Protein AF-0000000083612960 (afdb_homodimer)

pLDDT: mean 96.48, std 3.06, range [79.56, 98.88]

Radius of gyration: 37.72 Å; Cα contacts (8 Å, |Δi|>4): 1920; chains: 2; bounding box: 55×113×66 Å

Nearest PDB structures (foldseek):
  7uoi-assembly1_A  TM=9.898E-01  e=1.493E-63  Enterococcus faecium 1,231,410
  3ic1-assembly1_A  TM=7.712E-01  e=6.932E-31  Haemophilus influenzae
  4mmo-assembly1_A  TM=8.295E-01  e=1.278E-28  Saccharolobus solfataricus P2
  3gb0-assembly1_A-2  TM=8.102E-01  e=1.954E-28  Bacillus cereus ATCC 10987
  3dlj-assembly3_B  TM=6.983E-01  e=8.399E-27  Homo sapiens

Secondary structure (DSSP, 8-state):
--HHHHHHHHHHHHTS--BSS-HHHHHHHHHHHHHHTT-EEEEEEEETTEEEEEEEEEESSSEEEEEEEE--B-----GGG-SS-TTS--EETTEEESTTIIIIIHHHHHHHHHHHHHHHTT----EEEEEEEES-GGGT-HHHHHHHHTTTTTT-SEEEEEEE-SS-EEEEE-EEEEEEEEEE-B--BTT-GGGSB-HHHHHHHHHHHHHHHHHHHHHH--BTTTB--EEEEEEEEE-S-TTB--SEEEEEEEEEEBTTB-HHHHHHHHHHHHHHHHTSTT--EEEEEEEEE--EE--TT-HHHHHHHHH-SSPPPEEEESS--THHHHTTSSS--EEEEEESS-TT-TTSTT-EEEHHHHHHHHHHHHHHHHHHT-/--HHHHHHHHHHHHTS--BSS-HHHHHHHHHHHHHHTT-EEEEEEEETTEEEEEEEEEESSSEEEEEEEE--B-----GGG-SS-TTS-EEETTEEESTTIIIIIHHHHHHHHHHHHHHHTT----EEEEEEEES-GGGT-HHHHHHHHTTTTTT-SEEEEEEE-SS-EEEEE--EEEEEEEEE-B--BTT-GGGSB-HHHHHHHHHHHHHHHHHHHHHH--BTTTB--EEEEEEEEE-S-TTB--SEEEEEEEEE-BTTB-HHHHHHHHHHHHHHHHTSTT--EEEEEEEEE--EE--TT-HHHHHHHHH-SSPPPEEEESS--THHHHTTSSS--EEEEEESS-TT-TTSTT-EEEHHHHHHHHHHHHHHHHHHT-

Organism: NCBI:txid2304605

Solvent-accessible surface area (backbone atoms only — not comparable to full-atom values): 36963 Å² total; per-residue (Å²): 125,53,73,67,53,55,50,48,54,44,35,57,54,30,43,51,82,15,53,69,39,47,15,31,59,51,33,48,51,51,43,52,53,34,45,78,72,73,33,54,60,46,73,47,76,76,50,93,49,28,21,20,28,38,32,52,48,74,42,64,87,52,50,28,38,33,39,30,26,41,50,30,28,74,81,75,72,65,59,86,74,28,90,57,61,46,49,63,34,46,73,59,90,53,32,33,30,13,54,25,25,16,46,19,42,44,12,32,44,28,54,51,50,18,52,50,44,36,57,77,65,61,54,79,44,25,11,29,43,35,39,40,38,20,24,31,50,91,75,70,24,49,26,32,36,50,39,22,74,71,45,74,39,49,69,36,48,25,37,40,30,14,45,33,39,51,78,32,40,28,30,31,27,23,11,41,34,31,35,35,40,40,21,44,38,29,59,25,51,34,86,43,54,86,71,28,25,52,8,50,62,53,44,48,54,50,52,56,51,53,54,52,54,50,50,52,47,34,72,70,43,73,41,96,72,70,42,53,45,34,75,42,69,11,30,36,44,21,40,91,43,59,63,31,31,16,33,48,18,38,35,29,29,30,34,35,24,33,80,91,52,30,58,68,58,50,49,52,52,55,48,50,52,42,54,58,49,42,72,42,90,70,42,44,58,44,83,43,80,74,42,84,42,42,36,39,81,52,56,82,80,26,68,56,53,52,26,44,47,69,70,39,94,56,89,57,51,76,45,47,42,66,69,73,60,49,60,39,36,42,66,66,21,90,40,78,53,31,46,36,36,47,21,32,32,45,62,88,38,64,96,43,75,70,19,34,19,44,47,63,50,41,55,47,43,22,54,48,47,36,48,32,50,34,55,62,19,87,125,54,74,67,52,57,52,49,55,45,34,55,52,30,43,51,84,15,53,67,41,47,16,32,58,52,34,50,50,50,45,54,53,34,47,78,73,72,32,54,61,47,74,47,76,75,51,94,49,29,21,20,28,39,33,51,47,75,43,64,86,48,50,27,36,34,40,32,28,38,52,30,28,75,81,74,70,67,58,88,72,31,90,53,60,44,48,64,34,44,72,60,91,54,32,35,32,11,52,25,25,16,48,19,42,44,11,32,46,28,55,51,51,18,53,50,42,35,60,76,67,61,54,79,42,26,10,30,43,34,39,40,36,21,24,32,51,92,76,69,26,49,26,32,38,50,40,22,73,72,47,73,40,48,70,35,49,27,37,40,30,15,46,31,40,51,77,33,40,29,31,31,28,23,12,41,34,31,35,35,40,40,22,45,38,30,58,25,50,36,88,42,54,84,71,29,26,50,8,50,63,53,46,48,53,50,51,57,51,53,53,54,53,50,52,52,48,34,73,71,44,74,40,96,70,70,42,52,45,32,76,43,69,10,29,36,44,22,39,90,43,62,62,31,30,15,33,48,18,40,35,28,29,30,34,36,23,33,82,91,53,31,57,71,58,50,50,52,52,55,49,49,53,42,53,58,49,42,72,42,89,72,43,43,59,45,83,43,81,77,41,86,44,46,37,40,82,52,56,83,82,26,70,55,52,51,26,44,48,72,70,40,95,57,87,56,53,76,47,45,44,66,70,75,61,48,61,41,35,41,68,66,21,89,41,75,55,33,46,36,36,49,22,31,32,48,62,88,36,65,98,44,74,70,20,36,20,45,47,64,48,41,56,48,44,21,54,49,47,36,47,33,48,33,56,62,18,88

Foldseek 3Di:
DDLVVLLVLLLVLLLDQQALFLLVVNQVSLCVVCVVLPWHKDWDDPDVNWTKMKIKDADAAFAEEEEEAESHFHDQPPQVVFPDRQNRQDDDPQKGHHTCAQRPSLLLSLLSVLVSVCVVVVFDFHGMYMYIHAHRFVPALSRLLVCQVVQVLQRHQEYEYAHADDQAKAQWAWKKWKKKKKWFKAKDFQVCPVVIQASVVLVVQLVVQLVVVQVVQQVPDADPFHGGKDKDWDDKDFDDDPGMRTRMIMTMMMMIHDPRQKQVNSVVVSVVSLVVSCVDPRTDMDMGIDHHFIIGHFDLPDLLLVLLCVLDPDGGHYGHYHDDGSRSSSCPHPDDHGYIYHHFADNPCGPHHRGITRSVRSVVSSVSSSSSSSSSRD/DDLVVLLVLLLVLLLDQQALFLLVVNQVSLCVVCVVLPWHKDWDDPDVNFTKMKIKDADAAFAEEEEEAESHFHDQPPQVPFPDRQNRQDDDPQKGWHTQAQRPSLQLSLLSVLVSVCVVVVFDFHGMYMYIYAHRFVPALSGLLVCQVVCVLQRHQEYEYAHADDQAKAQWAWKKWKKKKKWFKAKDFQVCPVVIFASVVLVVQLVVVLVVVQVVQQVPDADPFHGGKDKDWDDKDWDDDPGMRTRMIMTMMMMIHDPVQKQVNSVVVSVVSLVVSCVDPRTDMDMGIDHHFIIGHFDLPDLLLVLLCVLDPDGGHYGHYHDDGSNSSSCPHPDDHHYIYHHFADNVCGPHHRGITRSVRSVVSSVSSSSSSSSSRD

InterPro domains:
  IPR001261 ArgE/DapE/ACY1/CPG2/YscS, conserved site [PS00758] (65-74)
  IPR002933 Peptidase M20 [PF01546] (67-373)
  IPR010182 N-formyl-4-amino-5-aminomethyl-2-methylpyrimidine deformylase/Succinyl-diaminopimelate desuccinylase [TIGR01910] (7-368)
  IPR011650 Peptidase M20, dimerisation domain [PF07687] (171-280)
  IPR036264 Bacterial exopeptidase dimerisation domain [SSF55031] (175-286)
  IPR050072 Peptidase M20A family, bacterial cell wall biosynthesis [PTHR43808] (2-375)

Sequence (756 aa):
MNREERIKVLQDVIKIKSVNDRESEVADYLSNLFQQYGIESKKVKYCEGRESLVALYKKGDGKVLGISGHEDVVAAGDESEWKFPPFSAEIDGDKLYGRGSTDMKAGLVALAIAMIETKEENVDINGTLKFMGTVGEEVGELGSEQLTKEGYADDLDGLIIGEPTGQALIYTHKGSMNYTVVSRGKSAHSSMPKEGINSIANINEFVTLANAEMQEITNKYKNEVLGETAHSITIINGGNQVNSIPAITTLQGNIRTIPEFDNSKVKALLQNIVDELNKKEGFNLELIVDYDIYPVESKADSELIKAIQAVSKTELPVTGISPTTDAAAFTKADNEFDLVIYGPGVPDLPHQTDEYVSIENYLEMIDIYKAIYKEYLKMNREERIKVLQDVIKIKSVNDRESEVADYLSNLFQQYGIESKKVKYCEGRESLVALYKKGDGKVLGISGHEDVVAAGDESEWKFPPFSAEIDGDKLYGRGSTDMKAGLVALAIAMIETKEENVDINGTLKFMGTVGEEVGELGSEQLTKEGYADDLDGLIIGEPTGQALIYTHKGSMNYTVVSRGKSAHSSMPKEGINSIANINEFVTLANAEMQEITNKYKNEVLGETAHSITIINGGNQVNSIPAITTLQGNIRTIPEFDNSKVKALLQNIVDELNKKEGFNLELIVDYDIYPVESKADSELIKAIQAVSKTELPVTGISPTTDAAAFTKADNEFDLVIYGPGVPDLPHQTDEYVSIENYLEMIDIYKAIYKEYLK

Structure (mmCIF, N/CA/C/O backbone):
data_AF-0000000083612960-model_v1
#
loop_
_entity.id
_entity.type
_entity.pdbx_description
1 polymer 'Probable succinyl-diaminopimelate desuccinylase'
#
loop_
_atom_site.group_PDB
_atom_site.id
_atom_site.type_symbol
_atom_site.label_atom_id
_atom_site.label_alt_id
_atom_site.label_comp_id
_atom_site.label_asym_id
_atom_site.label_entity_id
_atom_site.label_seq_id
_atom_site.pdbx_PDB_ins_code
_atom_site.Cartn_x
_atom_site.Cartn_y
_atom_site.Cartn_z
_atom_site.occupancy
_atom_site.B_iso_or_equiv
_atom_site.auth_seq_id
_atom_site.auth_comp_id
_atom_site.auth_asym_id
_atom_site.auth_atom_id
_atom_site.pdbx_PDB_model_num
ATOM 1 N N . MET A 1 1 ? 21.672 -48.125 -25.875 1 94.88 1 MET A N 1
ATOM 2 C CA . MET A 1 1 ? 22.656 -47.156 -25.391 1 94.88 1 MET A CA 1
ATOM 3 C C . MET A 1 1 ? 23.406 -47.719 -24.188 1 94.88 1 MET A C 1
ATOM 5 O O . MET A 1 1 ? 22.828 -48.406 -23.344 1 94.88 1 MET A O 1
ATOM 9 N N . ASN A 1 2 ? 24.609 -47.5 -24.141 1 96 2 ASN A N 1
ATOM 10 C CA . ASN A 1 2 ? 25.359 -47.906 -22.953 1 96 2 ASN A CA 1
ATOM 11 C C . ASN A 1 2 ? 25.234 -46.875 -21.828 1 96 2 ASN A C 1
ATOM 13 O O . ASN A 1 2 ? 24.594 -45.844 -22 1 96 2 ASN A O 1
ATOM 17 N N . ARG A 1 3 ? 25.75 -47.25 -20.703 1 97.5 3 ARG A N 1
ATOM 18 C CA . ARG A 1 3 ? 25.641 -46.438 -19.5 1 97.5 3 ARG A CA 1
ATOM 19 C C . ARG A 1 3 ? 26.109 -45 -19.75 1 97.5 3 ARG A C 1
ATOM 21 O O . ARG A 1 3 ? 25.438 -44.062 -19.406 1 97.5 3 ARG A O 1
ATOM 28 N N . GLU A 1 4 ? 27.234 -44.781 -20.391 1 97.56 4 GLU A N 1
ATOM 29 C CA . GLU A 1 4 ? 27.828 -43.469 -20.656 1 97.56 4 GLU A CA 1
ATOM 30 C C . GLU A 1 4 ? 26.953 -42.656 -21.594 1 97.56 4 GLU A C 1
ATOM 32 O O . GLU A 1 4 ? 26.812 -41.438 -21.406 1 97.56 4 GLU A O 1
ATOM 37 N N . GLU A 1 5 ? 26.406 -43.312 -22.562 1 97.94 5 GLU A N 1
ATOM 38 C CA . GLU A 1 5 ? 25.531 -42.625 -23.516 1 97.94 5 GLU A CA 1
ATOM 39 C C . GLU A 1 5 ? 24.266 -42.125 -22.844 1 97.94 5 GLU A C 1
ATOM 41 O O . GLU A 1 5 ? 23.828 -41 -23.094 1 97.94 5 GLU A O 1
ATOM 46 N N . ARG A 1 6 ? 23.688 -43.062 -22.016 1 98.5 6 ARG A N 1
ATOM 47 C CA . ARG A 1 6 ? 22.5 -42.688 -21.266 1 98.5 6 ARG A CA 1
ATOM 48 C C . ARG A 1 6 ? 22.734 -41.438 -20.422 1 98.5 6 ARG A C 1
ATOM 50 O O . ARG A 1 6 ? 21.906 -40.531 -20.406 1 98.5 6 ARG A O 1
ATOM 57 N N . ILE A 1 7 ? 23.875 -41.406 -19.766 1 98.69 7 ILE A N 1
ATOM 58 C CA . ILE A 1 7 ? 24.234 -40.281 -18.875 1 98.69 7 ILE A CA 1
ATOM 59 C C . ILE A 1 7 ? 24.516 -39.031 -19.703 1 98.69 7 ILE A C 1
ATOM 61 O O . ILE A 1 7 ? 24.094 -37.938 -19.344 1 98.69 7 ILE A O 1
ATOM 65 N N . LYS A 1 8 ? 25.172 -39.156 -20.797 1 98.62 8 LYS A N 1
ATOM 66 C CA . LYS A 1 8 ? 25.531 -38.031 -21.672 1 98.62 8 LYS A CA 1
ATOM 67 C C . LYS A 1 8 ? 24.297 -37.344 -22.203 1 98.62 8 LYS A C 1
ATOM 69 O O . LYS A 1 8 ? 24.25 -36.094 -22.266 1 98.62 8 LYS A O 1
ATOM 74 N N . VAL A 1 9 ? 23.266 -38.094 -22.609 1 98.62 9 VAL A N 1
ATOM 75 C CA . VAL A 1 9 ? 22.031 -37.5 -23.109 1 98.62 9 VAL A CA 1
ATOM 76 C C . VAL A 1 9 ? 21.422 -36.625 -22.031 1 98.62 9 VAL A C 1
ATOM 78 O O . VAL A 1 9 ? 21.031 -35.469 -22.312 1 98.62 9 VAL A O 1
ATOM 81 N N . LEU A 1 10 ? 21.391 -37.094 -20.781 1 98.75 10 LEU A N 1
ATOM 82 C CA . LEU A 1 10 ? 20.828 -36.312 -19.703 1 98.75 10 LEU A CA 1
ATOM 83 C C . LEU A 1 10 ? 21.656 -35.062 -19.453 1 98.75 10 LEU A C 1
ATOM 85 O O . LEU A 1 10 ? 21.109 -33.969 -19.281 1 98.75 10 LEU A O 1
ATOM 89 N N . GLN A 1 11 ? 22.969 -35.188 -19.438 1 98.69 11 GLN A N 1
ATOM 90 C CA . GLN A 1 11 ? 23.844 -34.031 -19.25 1 98.69 11 GLN A CA 1
ATOM 91 C C . GLN A 1 11 ? 23.594 -32.969 -20.328 1 98.69 11 GLN A C 1
ATOM 93 O O . GLN A 1 11 ? 23.5 -31.781 -20.016 1 98.69 11 GLN A O 1
ATOM 98 N N . ASP A 1 12 ? 23.5 -33.438 -21.547 1 98.69 12 ASP A N 1
ATOM 99 C CA . ASP A 1 12 ? 23.297 -32.5 -22.656 1 98.69 12 ASP A CA 1
ATOM 100 C C . ASP A 1 12 ? 21.984 -31.734 -22.484 1 98.69 12 ASP A C 1
ATOM 102 O O . ASP A 1 12 ? 21.938 -30.516 -22.703 1 98.69 12 ASP A O 1
ATOM 106 N N . VAL A 1 13 ? 20.953 -32.438 -22.109 1 98.62 13 VAL A N 1
ATOM 107 C CA . VAL A 1 13 ? 19.641 -31.828 -21.984 1 98.62 13 VAL A CA 1
ATOM 108 C C . VAL A 1 13 ? 19.641 -30.859 -20.797 1 98.62 13 VAL A C 1
ATOM 110 O O . VAL A 1 13 ? 19.062 -29.781 -20.875 1 98.62 13 VAL A O 1
ATOM 113 N N . ILE A 1 14 ? 20.328 -31.203 -19.672 1 98.5 14 ILE A N 1
ATOM 114 C CA . ILE A 1 14 ? 20.391 -30.359 -18.469 1 98.5 14 ILE A CA 1
ATOM 115 C C . ILE A 1 14 ? 21.156 -29.078 -18.797 1 98.5 14 ILE A C 1
ATOM 117 O O . ILE A 1 14 ? 20.812 -28 -18.281 1 98.5 14 ILE A O 1
ATOM 121 N N . LYS A 1 15 ? 22.094 -29.141 -19.656 1 98.19 15 LYS A N 1
ATOM 122 C CA . LYS A 1 15 ? 22.906 -27.984 -20.016 1 98.19 15 LYS A CA 1
ATOM 123 C C . LYS A 1 15 ? 22.109 -26.969 -20.844 1 98.19 15 LYS A C 1
ATOM 125 O O . LYS A 1 15 ? 22.531 -25.828 -21 1 98.19 15 LYS A O 1
ATOM 130 N N . ILE A 1 16 ? 20.984 -27.438 -21.391 1 98 16 ILE A N 1
ATOM 131 C CA . ILE A 1 16 ? 20.125 -26.516 -22.125 1 98 16 ILE A CA 1
ATOM 132 C C . ILE A 1 16 ? 19.344 -25.641 -21.156 1 98 16 ILE A C 1
ATOM 134 O O . ILE A 1 16 ? 18.594 -26.156 -20.312 1 98 16 ILE A O 1
ATOM 138 N N . LYS A 1 17 ? 19.469 -24.312 -21.203 1 95.44 17 LYS A N 1
ATOM 139 C CA . LYS A 1 17 ? 18.859 -23.359 -20.281 1 95.44 17 LYS A CA 1
ATOM 140 C C . LYS A 1 17 ? 17.438 -23.016 -20.703 1 95.44 17 LYS A C 1
ATOM 142 O O . LYS A 1 17 ? 17.141 -21.891 -21.078 1 95.44 17 LYS A O 1
ATOM 147 N N . SER A 1 18 ? 16.578 -24.016 -20.625 1 97.44 18 SER A N 1
ATOM 148 C CA . SER A 1 18 ? 15.18 -23.828 -21 1 97.44 18 SER A CA 1
ATOM 149 C C . SER A 1 18 ? 14.367 -23.266 -19.844 1 97.44 18 SER A C 1
ATOM 151 O O . SER A 1 18 ? 13.367 -23.859 -19.438 1 97.44 18 SER A O 1
ATOM 153 N N . VAL A 1 19 ? 14.719 -22.094 -19.344 1 94.94 19 VAL A N 1
ATOM 154 C CA . VAL A 1 19 ? 14.07 -21.469 -18.203 1 94.94 19 VAL A CA 1
ATOM 155 C C . VAL A 1 19 ? 12.773 -20.781 -18.641 1 94.94 19 VAL A C 1
ATOM 157 O O . VAL A 1 19 ? 12.781 -19.609 -19.016 1 94.94 19 VAL A O 1
ATOM 160 N N . ASN A 1 20 ? 11.766 -21.531 -18.656 1 90.69 20 ASN A N 1
ATOM 161 C CA . ASN A 1 20 ? 10.445 -21.094 -19.109 1 90.69 20 ASN A CA 1
ATOM 162 C C . ASN A 1 20 ? 10.523 -20.375 -20.453 1 90.69 20 ASN A C 1
ATOM 164 O O . ASN A 1 20 ? 9.883 -19.344 -20.641 1 90.69 20 ASN A O 1
ATOM 168 N N . ASP A 1 21 ? 11.422 -20.875 -21.219 1 91.62 21 ASP A N 1
ATOM 169 C CA . ASP A 1 21 ? 11.703 -20.406 -22.578 1 91.62 21 ASP A CA 1
ATOM 170 C C . ASP A 1 21 ? 12.672 -21.344 -23.297 1 91.62 21 ASP A C 1
ATOM 172 O O . ASP A 1 21 ? 13.266 -22.219 -22.672 1 91.62 21 ASP A O 1
ATOM 176 N N . ARG A 1 22 ? 12.898 -21.25 -24.562 1 94.69 22 ARG A N 1
ATOM 177 C CA . ARG A 1 22 ? 13.852 -21.953 -25.406 1 94.69 22 ARG A CA 1
ATOM 178 C C . ARG A 1 22 ? 13.648 -23.469 -25.312 1 94.69 22 ARG A C 1
ATOM 180 O O . ARG A 1 22 ? 14.609 -24.234 -25.453 1 94.69 22 ARG A O 1
ATOM 187 N N . GLU A 1 23 ? 12.391 -23.969 -24.906 1 98.06 23 GLU A N 1
ATOM 188 C CA . GLU A 1 23 ? 12.102 -25.391 -24.859 1 98.06 23 GLU A CA 1
ATOM 189 C C . GLU A 1 23 ? 12.352 -26.047 -26.203 1 98.06 23 GLU A C 1
ATOM 191 O O . GLU A 1 23 ? 12.609 -27.25 -26.281 1 98.06 23 GLU A O 1
ATOM 196 N N . SER A 1 24 ? 12.383 -25.25 -27.281 1 98.06 24 SER A N 1
ATOM 197 C CA . SER A 1 24 ? 12.641 -25.766 -28.625 1 98.06 24 SER A CA 1
ATOM 198 C C . SER A 1 24 ? 14.008 -26.438 -28.703 1 98.06 24 SER A C 1
ATOM 200 O O . SER A 1 24 ? 14.195 -27.391 -29.453 1 98.06 24 SER A O 1
ATOM 202 N N . GLU A 1 25 ? 14.93 -25.906 -27.922 1 98.5 25 GLU A N 1
ATOM 203 C CA . GLU A 1 25 ? 16.266 -26.5 -27.938 1 98.5 25 GLU A CA 1
ATOM 204 C C . GLU A 1 25 ? 16.25 -27.922 -27.375 1 98.5 25 GLU A C 1
ATOM 206 O O . GLU A 1 25 ? 16.953 -28.797 -27.859 1 98.5 25 GLU A O 1
ATOM 211 N N . VAL A 1 26 ? 15.453 -28.109 -26.359 1 98.69 26 VAL A N 1
ATOM 212 C CA . VAL A 1 26 ? 15.281 -29.453 -25.797 1 98.69 26 VAL A CA 1
ATOM 213 C C . VAL A 1 26 ? 14.562 -30.344 -26.812 1 98.69 26 VAL A C 1
ATOM 215 O O . VAL A 1 26 ? 14.992 -31.469 -27.078 1 98.69 26 VAL A O 1
ATOM 218 N N . ALA A 1 27 ? 13.523 -29.812 -27.406 1 98.69 27 ALA A N 1
ATOM 219 C CA . ALA A 1 27 ? 12.758 -30.531 -28.406 1 98.69 27 ALA A CA 1
ATOM 220 C C . ALA A 1 27 ? 13.641 -30.938 -29.578 1 98.69 27 ALA A C 1
ATOM 222 O O . ALA A 1 27 ? 13.562 -32.062 -30.078 1 98.69 27 ALA A O 1
ATOM 223 N N . ASP A 1 28 ? 14.484 -29.984 -30.016 1 98.62 28 ASP A N 1
ATOM 224 C CA . ASP A 1 28 ? 15.406 -30.25 -31.125 1 98.62 28 ASP A CA 1
ATOM 225 C C . ASP A 1 28 ? 16.359 -31.391 -30.766 1 98.62 28 ASP A C 1
ATOM 227 O O . ASP A 1 28 ? 16.594 -32.281 -31.578 1 98.62 28 ASP A O 1
ATOM 231 N N . TYR A 1 29 ? 16.891 -31.266 -29.594 1 98.81 29 TYR A N 1
ATOM 232 C CA . TYR A 1 29 ? 17.828 -32.281 -29.172 1 98.81 29 TYR A CA 1
ATOM 233 C C . TYR A 1 29 ? 17.172 -33.656 -29.172 1 98.81 29 TYR A C 1
ATOM 235 O O . TYR A 1 29 ? 17.703 -34.625 -29.734 1 98.81 29 TYR A O 1
ATOM 243 N N . LEU A 1 30 ? 16.047 -33.781 -28.547 1 98.81 30 LEU A N 1
ATOM 244 C CA . LEU A 1 30 ? 15.352 -35.062 -28.438 1 98.81 30 LEU A CA 1
ATOM 245 C C . LEU A 1 30 ? 14.844 -35.531 -29.797 1 98.81 30 LEU A C 1
ATOM 247 O O . LEU A 1 30 ? 14.852 -36.719 -30.094 1 98.81 30 LEU A O 1
ATOM 251 N N . SER A 1 31 ? 14.359 -34.562 -30.594 1 98.75 31 SER A N 1
ATOM 252 C CA . SER A 1 31 ? 13.938 -34.906 -31.953 1 98.75 31 SER A CA 1
ATOM 253 C C . SER A 1 31 ? 15.086 -35.531 -32.75 1 98.75 31 SER A C 1
ATOM 255 O O . SER A 1 31 ? 14.898 -36.531 -33.406 1 98.75 31 SER A O 1
ATOM 257 N N . ASN A 1 32 ? 16.234 -34.875 -32.688 1 98.62 32 ASN A N 1
ATOM 258 C CA . ASN A 1 32 ? 17.422 -35.406 -33.344 1 98.62 32 ASN A CA 1
ATOM 259 C C . ASN A 1 32 ? 17.797 -36.781 -32.812 1 98.62 32 ASN A C 1
ATOM 261 O O . ASN A 1 32 ? 18.156 -37.688 -33.594 1 98.62 32 ASN A O 1
ATOM 265 N N . LEU A 1 33 ? 17.734 -36.906 -31.5 1 98.62 33 LEU A N 1
ATOM 266 C CA . LEU A 1 33 ? 18.031 -38.188 -30.891 1 98.62 33 LEU A CA 1
ATOM 267 C C . LEU A 1 33 ? 17.078 -39.25 -31.406 1 98.62 33 LEU A C 1
ATOM 269 O O . LEU A 1 33 ? 17.5 -40.344 -31.781 1 98.62 33 LEU A O 1
ATOM 273 N N . PHE A 1 34 ? 15.758 -39 -31.406 1 98.69 34 PHE A N 1
ATOM 274 C CA . PHE A 1 34 ? 14.758 -39.906 -31.922 1 98.69 34 PHE A CA 1
ATOM 275 C C . PHE A 1 34 ? 15.047 -40.281 -33.375 1 98.69 34 PHE A C 1
ATOM 277 O O . PHE A 1 34 ? 14.969 -41.438 -33.75 1 98.69 34 PHE A O 1
ATOM 284 N N . GLN A 1 35 ? 15.391 -39.281 -34.125 1 98.31 35 GLN A N 1
ATOM 285 C CA . GLN A 1 35 ? 15.68 -39.469 -35.531 1 98.31 35 GLN A CA 1
ATOM 286 C C . GLN A 1 35 ? 16.859 -40.438 -35.719 1 98.31 35 GLN A C 1
ATOM 288 O O . GLN A 1 35 ? 16.828 -41.281 -36.625 1 98.31 35 GLN A O 1
ATOM 293 N N . GLN A 1 36 ? 17.875 -40.281 -34.969 1 97.94 36 GLN A N 1
ATOM 294 C CA . GLN A 1 36 ? 19.047 -41.156 -35.031 1 97.94 36 GLN A CA 1
ATOM 295 C C . GLN A 1 36 ? 18.656 -42.625 -34.844 1 97.94 36 GLN A C 1
ATOM 297 O O . GLN A 1 36 ? 19.344 -43.5 -35.375 1 97.94 36 GLN A O 1
ATOM 302 N N . TYR A 1 37 ? 17.562 -42.812 -34.188 1 97.69 37 TYR A N 1
ATOM 303 C CA . TYR A 1 37 ? 17.156 -44.188 -33.938 1 97.69 37 TYR A CA 1
ATOM 304 C C . TYR A 1 37 ? 15.891 -44.531 -34.688 1 97.69 37 TYR A C 1
ATOM 306 O O . TYR A 1 37 ? 15.211 -45.5 -34.375 1 97.69 37 TYR A O 1
ATOM 314 N N . GLY A 1 38 ? 15.477 -43.719 -35.656 1 97.69 38 GLY A N 1
ATOM 315 C CA . GLY A 1 38 ? 14.406 -44 -36.594 1 97.69 38 GLY A CA 1
ATOM 316 C C . GLY A 1 38 ? 13.023 -43.781 -36 1 97.69 38 GLY A C 1
ATOM 317 O O . GLY A 1 38 ? 12.078 -44.469 -36.375 1 97.69 38 GLY A O 1
ATOM 318 N N . ILE A 1 39 ? 12.883 -43.031 -35 1 98.38 39 ILE A N 1
ATOM 319 C CA . ILE A 1 39 ? 11.578 -42.688 -34.438 1 98.38 39 ILE A CA 1
ATOM 320 C C . ILE A 1 39 ? 11.141 -41.312 -34.938 1 98.38 39 ILE A C 1
ATOM 322 O O . ILE A 1 39 ? 11.875 -40.312 -34.781 1 98.38 39 ILE A O 1
ATOM 326 N N . GLU A 1 40 ? 9.984 -41.312 -35.469 1 97.31 40 GLU A N 1
ATOM 327 C CA . GLU A 1 40 ? 9.445 -40.062 -36 1 97.31 40 GLU A CA 1
ATOM 328 C C . GLU A 1 40 ? 8.938 -39.156 -34.875 1 97.31 40 GLU A C 1
ATOM 330 O O . GLU A 1 40 ? 8.344 -39.625 -33.906 1 97.31 40 GLU A O 1
ATOM 335 N N . SER A 1 41 ? 9.234 -37.938 -35.031 1 98.31 41 SER A N 1
ATOM 336 C CA . SER A 1 41 ? 8.742 -36.938 -34.094 1 98.31 41 SER A CA 1
ATOM 337 C C . SER A 1 41 ? 8.297 -35.656 -34.781 1 98.31 41 SER A C 1
ATOM 339 O O . SER A 1 41 ? 8.641 -35.438 -35.938 1 98.31 41 SER A O 1
ATOM 341 N N . LYS A 1 42 ? 7.445 -34.969 -34.125 1 98.19 42 LYS A N 1
ATOM 342 C CA . LYS A 1 42 ? 6.922 -33.688 -34.594 1 98.19 42 LYS A CA 1
ATOM 343 C C . LYS A 1 42 ? 6.934 -32.656 -33.5 1 98.19 42 LYS A C 1
ATOM 345 O O . LYS A 1 42 ? 6.559 -32.938 -32.375 1 98.19 42 LYS A O 1
ATOM 350 N N . LYS A 1 43 ? 7.438 -31.438 -33.781 1 97.31 43 LYS A N 1
ATOM 351 C CA . LYS A 1 43 ? 7.367 -30.297 -32.875 1 97.31 43 LYS A CA 1
ATOM 352 C C . LYS A 1 43 ? 6.012 -29.609 -32.938 1 97.31 43 LYS A C 1
ATOM 354 O O . LYS A 1 43 ? 5.484 -29.391 -34.031 1 97.31 43 LYS A O 1
ATOM 359 N N . VAL A 1 44 ? 5.355 -29.359 -31.953 1 98.5 44 VAL A N 1
ATOM 360 C CA . VAL A 1 44 ? 4.098 -28.625 -31.859 1 98.5 44 VAL A CA 1
ATOM 361 C C . VAL A 1 44 ? 4.352 -27.234 -31.312 1 98.5 44 VAL A C 1
ATOM 363 O O . VAL A 1 44 ? 4.605 -27.062 -30.109 1 98.5 44 VAL A O 1
ATOM 366 N N . LYS A 1 45 ? 4.262 -26.25 -32.188 1 98.06 45 LYS A N 1
ATOM 367 C CA . LYS A 1 45 ? 4.664 -24.891 -31.875 1 98.06 45 LYS A CA 1
ATOM 368 C C . LYS A 1 45 ? 3.645 -24.219 -30.953 1 98.06 45 LYS A C 1
ATOM 370 O O . LYS A 1 45 ? 2.453 -24.188 -31.266 1 98.06 45 LYS A O 1
ATOM 375 N N . TYR A 1 46 ? 4.055 -23.844 -29.875 1 97.44 46 TYR A N 1
ATOM 376 C CA . TYR A 1 46 ? 3.27 -22.969 -29.016 1 97.44 46 TYR A CA 1
ATOM 377 C C . TYR A 1 46 ? 3.49 -21.5 -29.375 1 97.44 46 TYR A C 1
ATOM 379 O O . TYR A 1 46 ? 2.539 -20.781 -29.688 1 97.44 46 TYR A O 1
ATOM 387 N N . CYS A 1 47 ? 4.742 -21.094 -29.375 1 96.38 47 CYS A N 1
ATOM 388 C CA . CYS A 1 47 ? 5.211 -19.812 -29.859 1 96.38 47 CYS A CA 1
ATOM 389 C C . CYS A 1 47 ? 6.691 -19.859 -30.219 1 96.38 47 CYS A C 1
ATOM 391 O O . CYS A 1 47 ? 7.301 -20.938 -30.188 1 96.38 47 CYS A O 1
ATOM 393 N N . GLU A 1 48 ? 7.316 -18.719 -30.609 1 95.94 48 GLU A N 1
ATOM 394 C CA . GLU A 1 48 ? 8.711 -18.719 -31.047 1 95.94 48 GLU A CA 1
ATOM 395 C C . GLU A 1 48 ? 9.641 -19.219 -29.953 1 95.94 48 GLU A C 1
ATOM 397 O O . GLU A 1 48 ? 9.617 -18.703 -28.828 1 95.94 48 GLU A O 1
ATOM 402 N N . GLY A 1 49 ? 10.32 -20.234 -30.234 1 97.06 49 GLY A N 1
ATOM 403 C CA . GLY A 1 49 ? 11.32 -20.766 -29.312 1 97.06 49 GLY A CA 1
ATOM 404 C C . GLY A 1 49 ? 10.75 -21.75 -28.312 1 97.06 49 GLY A C 1
ATOM 405 O O . GLY A 1 49 ? 11.484 -22.297 -27.484 1 97.06 49 GLY A O 1
ATOM 406 N N . ARG A 1 50 ? 9.438 -21.938 -28.422 1 97.88 50 ARG A N 1
ATOM 407 C CA . ARG A 1 50 ? 8.773 -22.828 -27.484 1 97.88 50 ARG A CA 1
ATOM 408 C C . ARG A 1 50 ? 7.902 -23.844 -28.203 1 97.88 50 ARG A C 1
ATOM 410 O O . ARG A 1 50 ? 6.844 -23.5 -28.734 1 97.88 50 ARG A O 1
ATOM 417 N N . GLU A 1 51 ? 8.414 -25.031 -28.266 1 98 51 GLU A N 1
ATOM 418 C CA . GLU A 1 51 ? 7.711 -26.109 -28.953 1 98 51 GLU A CA 1
ATOM 419 C C . GLU A 1 51 ? 7.656 -27.359 -28.078 1 98 51 GLU A C 1
ATOM 421 O O . GLU A 1 51 ? 8.633 -27.703 -27.406 1 98 51 GLU A O 1
ATOM 426 N N . SER A 1 52 ? 6.469 -27.953 -28.078 1 98.69 52 SER A N 1
ATOM 427 C CA . SER A 1 52 ? 6.371 -29.328 -27.562 1 98.69 52 SER A CA 1
ATOM 428 C C . SER A 1 52 ? 6.855 -30.328 -28.594 1 98.69 52 SER A C 1
ATOM 430 O O . SER A 1 52 ? 7.008 -30 -29.781 1 98.69 52 SER A O 1
ATOM 432 N N . LEU A 1 53 ? 7.211 -31.469 -28.156 1 98.88 53 LEU A N 1
ATOM 433 C CA . LEU A 1 53 ? 7.668 -32.531 -29.031 1 98.88 53 LEU A CA 1
ATOM 434 C C . LEU A 1 53 ? 6.789 -33.781 -28.891 1 98.88 53 LEU A C 1
ATOM 436 O O . LEU A 1 53 ? 6.543 -34.25 -27.766 1 98.88 53 LEU A O 1
ATOM 440 N N . VAL A 1 54 ? 6.254 -34.219 -29.953 1 98.88 54 VAL A N 1
ATOM 441 C CA . VAL A 1 54 ? 5.504 -35.469 -29.969 1 98.88 54 VAL A CA 1
ATOM 442 C C . VAL A 1 54 ? 6.223 -36.5 -30.828 1 98.88 54 VAL A C 1
ATOM 444 O O . VAL A 1 54 ? 6.617 -36.219 -31.969 1 98.88 54 VAL A O 1
ATOM 447 N N . ALA A 1 55 ? 6.504 -37.656 -30.344 1 98.81 55 ALA A N 1
ATOM 448 C CA . ALA A 1 55 ? 7.113 -38.781 -31.062 1 98.81 55 ALA A CA 1
ATOM 449 C C . ALA A 1 55 ? 6.285 -40.031 -30.906 1 98.81 55 ALA A C 1
ATOM 451 O O . ALA A 1 55 ? 5.668 -40.281 -29.875 1 98.81 55 ALA A O 1
ATOM 452 N N . LEU A 1 56 ? 6.336 -40.844 -31.953 1 98.38 56 LEU A N 1
ATOM 453 C CA . LEU A 1 56 ? 5.516 -42.031 -31.953 1 98.38 56 LEU A CA 1
ATOM 454 C C . LEU A 1 56 ? 6.348 -43.25 -32.344 1 98.38 56 LEU A C 1
ATOM 456 O O . LEU A 1 56 ? 7.168 -43.219 -33.25 1 98.38 56 LEU A O 1
ATOM 460 N N . TYR A 1 57 ? 6.145 -44.312 -31.547 1 98.44 57 TYR A N 1
ATOM 461 C CA . TYR A 1 57 ? 6.617 -45.625 -31.906 1 98.44 57 TYR A CA 1
ATOM 462 C C . TYR A 1 57 ? 5.477 -46.656 -31.859 1 98.44 57 TYR A C 1
ATOM 464 O O . TYR A 1 57 ? 4.984 -46.969 -30.781 1 98.44 57 TYR A O 1
ATOM 472 N N . LYS A 1 58 ? 5.129 -47.031 -33 1 97.94 58 LYS A N 1
ATOM 473 C CA . LYS A 1 58 ? 4.023 -47.969 -33.125 1 97.94 58 LYS A CA 1
ATOM 474 C C . LYS A 1 58 ? 4.523 -49.375 -33.5 1 97.94 58 LYS A C 1
ATOM 476 O O . LYS A 1 58 ? 5.277 -49.531 -34.469 1 97.94 58 LYS A O 1
ATOM 481 N N . LYS A 1 59 ? 4.23 -50.25 -32.688 1 97.12 59 LYS A N 1
ATOM 482 C CA . LYS A 1 59 ? 4.449 -51.656 -32.938 1 97.12 59 LYS A CA 1
ATOM 483 C C . LYS A 1 59 ? 3.213 -52.469 -32.594 1 97.12 59 LYS A C 1
ATOM 485 O O . LYS A 1 59 ? 3.031 -52.875 -31.438 1 97.12 59 LYS A O 1
ATOM 490 N N . GLY A 1 60 ? 2.295 -52.625 -33.5 1 95.69 60 GLY A N 1
ATOM 491 C CA . GLY A 1 60 ? 1.03 -53.312 -33.281 1 95.69 60 GLY A CA 1
ATOM 492 C C . GLY A 1 60 ? -0.143 -52.375 -33.125 1 95.69 60 GLY A C 1
ATOM 493 O O . GLY A 1 60 ? 0.024 -51.156 -33.219 1 95.69 60 GLY A O 1
ATOM 494 N N . ASP A 1 61 ? -1.381 -52.906 -32.906 1 96.25 61 ASP A N 1
ATOM 495 C CA . ASP A 1 61 ? -2.609 -52.125 -32.906 1 96.25 61 ASP A CA 1
ATOM 496 C C . ASP A 1 61 ? -3.266 -52.125 -31.531 1 96.25 61 ASP A C 1
ATOM 498 O O . ASP A 1 61 ? -4.453 -51.812 -31.391 1 96.25 61 ASP A O 1
ATOM 502 N N . GLY A 1 62 ? -2.502 -52.375 -30.531 1 97.06 62 GLY A N 1
ATOM 503 C CA . GLY A 1 62 ? -3.021 -52.406 -29.172 1 97.06 62 GLY A CA 1
ATOM 504 C C . GLY A 1 62 ? -3.133 -51.031 -28.531 1 97.06 62 GLY A C 1
ATOM 505 O O . GLY A 1 62 ? -3.533 -50.062 -29.188 1 97.06 62 GLY A O 1
ATOM 506 N N . LYS A 1 63 ? -2.889 -50.969 -27.266 1 97.94 63 LYS A N 1
ATOM 507 C CA . LYS A 1 63 ? -3.072 -49.781 -26.438 1 97.94 63 LYS A CA 1
ATOM 508 C C . LYS A 1 63 ? -2.104 -48.656 -26.859 1 97.94 63 LYS A C 1
ATOM 510 O O . LYS A 1 63 ? -1.046 -48.938 -27.438 1 97.94 63 LYS A O 1
ATOM 515 N N . VAL A 1 64 ? -2.506 -47.469 -26.562 1 98.5 64 VAL A N 1
ATOM 516 C CA . VAL A 1 64 ? -1.64 -46.312 -26.719 1 98.5 64 VAL A CA 1
ATOM 517 C C . VAL A 1 64 ? -1.196 -45.812 -25.344 1 98.5 64 VAL A C 1
ATOM 519 O O . VAL A 1 64 ? -2.027 -45.438 -24.531 1 98.5 64 VAL A O 1
ATOM 522 N N . LEU A 1 65 ? 0.043 -45.906 -25.094 1 98.75 65 LEU A N 1
ATOM 523 C CA . LEU A 1 65 ? 0.617 -45.406 -23.844 1 98.75 65 LEU A CA 1
ATOM 524 C C . LEU A 1 65 ? 1.337 -44.062 -24.078 1 98.75 65 LEU A C 1
ATOM 526 O O . LEU A 1 65 ? 2.336 -44.031 -24.797 1 98.75 65 LEU A O 1
ATOM 530 N N . GLY A 1 66 ? 0.71 -43.031 -23.547 1 98.75 66 GLY A N 1
ATOM 531 C CA . GLY A 1 66 ? 1.424 -41.781 -23.516 1 98.75 66 GLY A CA 1
ATOM 532 C C . GLY A 1 66 ? 2.51 -41.719 -22.453 1 98.75 66 GLY A C 1
ATOM 533 O O . GLY A 1 66 ? 2.328 -42.25 -21.344 1 98.75 66 GLY A O 1
ATOM 534 N N . ILE A 1 67 ? 3.627 -41.156 -22.75 1 98.88 67 ILE A N 1
ATOM 535 C CA . ILE A 1 67 ? 4.723 -40.875 -21.828 1 98.88 67 ILE A CA 1
ATOM 536 C C . ILE A 1 67 ? 5.152 -39.438 -21.938 1 98.88 67 ILE A C 1
ATOM 538 O O . ILE A 1 67 ? 5.457 -38.938 -23.031 1 98.88 67 ILE A O 1
ATOM 542 N N . SER A 1 68 ? 5.102 -38.75 -20.75 1 98.81 68 SER A N 1
ATOM 543 C CA . SER A 1 68 ? 5.227 -37.312 -20.875 1 98.81 68 SER A CA 1
ATOM 544 C C . SER A 1 68 ? 6.125 -36.75 -19.781 1 98.81 68 SER A C 1
ATOM 546 O O . SER A 1 68 ? 6.242 -37.312 -18.703 1 98.81 68 SER A O 1
ATOM 548 N N . GLY A 1 69 ? 6.688 -35.625 -20.031 1 98.5 69 GLY A N 1
ATOM 549 C CA . GLY A 1 69 ? 7.449 -34.75 -19.156 1 98.5 69 GLY A CA 1
ATOM 550 C C . GLY A 1 69 ? 7.621 -33.344 -19.734 1 98.5 69 GLY A C 1
ATOM 551 O O . GLY A 1 69 ? 7.418 -33.156 -20.938 1 98.5 69 GLY A O 1
ATOM 552 N N . HIS A 1 70 ? 7.957 -32.438 -18.891 1 98.38 70 HIS A N 1
ATOM 553 C CA . HIS A 1 70 ? 8.062 -31.078 -19.422 1 98.38 70 HIS A CA 1
ATOM 554 C C . HIS A 1 70 ? 9.516 -30.703 -19.688 1 98.38 70 HIS A C 1
ATOM 556 O O . HIS A 1 70 ? 10.422 -31.219 -19.047 1 98.38 70 HIS A O 1
ATOM 562 N N . GLU A 1 71 ? 9.648 -29.781 -20.625 1 98.56 71 GLU A N 1
ATOM 563 C CA . GLU A 1 71 ? 10.945 -29.406 -21.172 1 98.56 71 GLU A CA 1
ATOM 564 C C . GLU A 1 71 ? 11.523 -28.203 -20.453 1 98.56 71 GLU A C 1
ATOM 566 O O . GLU A 1 71 ? 12.719 -27.922 -20.547 1 98.56 71 GLU A O 1
ATOM 571 N N . ASP A 1 72 ? 10.672 -27.453 -19.766 1 97.75 72 ASP A N 1
ATOM 572 C CA . ASP A 1 72 ? 11.109 -26.203 -19.141 1 97.75 72 ASP A CA 1
ATOM 573 C C . ASP A 1 72 ? 11.57 -26.453 -17.703 1 97.75 72 ASP A C 1
ATOM 575 O O . ASP A 1 72 ? 11.281 -27.5 -17.125 1 97.75 72 ASP A O 1
ATOM 579 N N . VAL A 1 73 ? 12.406 -25.5 -17.234 1 95.69 73 VAL A N 1
ATOM 580 C CA . VAL A 1 73 ? 12.836 -25.484 -15.836 1 95.69 73 VAL A CA 1
ATOM 581 C C . VAL A 1 73 ? 12.617 -24.094 -15.25 1 95.69 73 VAL A C 1
ATOM 583 O O . VAL A 1 73 ? 12.398 -23.125 -15.984 1 95.69 73 VAL A O 1
ATOM 586 N N . VAL A 1 74 ? 12.594 -24 -13.914 1 92.81 74 VAL A N 1
ATOM 587 C CA . VAL A 1 74 ? 12.445 -22.703 -13.242 1 92.81 74 VAL A CA 1
ATOM 588 C C . VAL A 1 74 ? 13.797 -22 -13.172 1 92.81 74 VAL A C 1
ATOM 590 O O . VAL A 1 74 ? 14.836 -22.609 -13.453 1 92.81 74 VAL A O 1
ATOM 593 N N . ALA A 1 75 ? 13.82 -20.75 -12.82 1 90.38 75 ALA A N 1
ATOM 594 C CA . ALA A 1 75 ? 15.047 -19.969 -12.68 1 90.38 75 ALA A CA 1
ATOM 595 C C . ALA A 1 75 ? 15.969 -20.578 -11.633 1 90.38 75 ALA A C 1
ATOM 597 O O . ALA A 1 75 ? 15.5 -21.141 -10.633 1 90.38 75 ALA A O 1
ATOM 598 N N . ALA A 1 76 ? 17.266 -20.422 -11.852 1 90.25 76 ALA A N 1
ATOM 599 C CA . ALA A 1 76 ? 18.266 -21.016 -10.945 1 90.25 76 ALA A CA 1
ATOM 600 C C . ALA A 1 76 ? 18.484 -20.141 -9.719 1 90.25 76 ALA A C 1
ATOM 602 O O . ALA A 1 76 ? 19.031 -20.578 -8.719 1 90.25 76 ALA A O 1
ATOM 603 N N . GLY A 1 77 ? 17.984 -18.969 -9.766 1 88.12 77 GLY A N 1
ATOM 604 C CA . GLY A 1 77 ? 18.25 -18.047 -8.672 1 88.12 77 GLY A CA 1
ATOM 605 C C . GLY A 1 77 ? 19.703 -17.594 -8.625 1 88.12 77 GLY A C 1
ATOM 606 O O . GLY A 1 77 ? 20.344 -17.453 -9.664 1 88.12 77 GLY A O 1
ATOM 607 N N . ASP A 1 78 ? 20.281 -17.281 -7.414 1 90 78 ASP A N 1
ATOM 608 C CA . ASP A 1 78 ? 21.656 -16.844 -7.223 1 90 78 ASP A CA 1
ATOM 609 C C . ASP A 1 78 ? 22.641 -17.984 -7.453 1 90 78 ASP A C 1
ATOM 611 O O . ASP A 1 78 ? 22.766 -18.891 -6.617 1 90 78 ASP A O 1
ATOM 615 N N . GLU A 1 79 ? 23.281 -17.875 -8.477 1 93.12 79 GLU A N 1
ATOM 616 C CA . GLU A 1 79 ? 24.172 -18.953 -8.891 1 93.12 79 GLU A CA 1
ATOM 617 C C . GLU A 1 79 ? 25.297 -19.156 -7.883 1 93.12 79 GLU A C 1
ATOM 619 O O . GLU A 1 79 ? 25.859 -20.25 -7.781 1 93.12 79 GLU A O 1
ATOM 624 N N . SER A 1 80 ? 25.531 -18.109 -7.133 1 95.25 80 SER A N 1
ATOM 625 C CA . SER A 1 80 ? 26.609 -18.203 -6.152 1 95.25 80 SER A CA 1
ATOM 626 C C . SER A 1 80 ? 26.25 -19.156 -5.012 1 95.25 80 SER A C 1
ATOM 628 O O . SER A 1 80 ? 27.125 -19.609 -4.27 1 95.25 80 SER A O 1
ATOM 630 N N . GLU A 1 81 ? 25.078 -19.5 -4.957 1 93.5 81 GLU A N 1
ATOM 631 C CA . GLU A 1 81 ? 24.609 -20.359 -3.883 1 93.5 81 GLU A CA 1
ATOM 632 C C . GLU A 1 81 ? 24.656 -21.828 -4.293 1 93.5 81 GLU A C 1
ATOM 634 O O . GLU A 1 81 ? 24.375 -22.719 -3.482 1 93.5 81 GLU A O 1
ATOM 639 N N . TRP A 1 82 ? 25.062 -22.094 -5.52 1 95.25 82 TRP A N 1
ATOM 640 C CA . TRP A 1 82 ? 25.109 -23.453 -6.051 1 95.25 82 TRP A CA 1
ATOM 641 C C . TRP A 1 82 ? 26.5 -24.078 -5.848 1 95.25 82 TRP A C 1
ATOM 643 O O . TRP A 1 82 ? 27.516 -23.391 -6.012 1 95.25 82 TRP A O 1
ATOM 653 N N . LYS A 1 83 ? 26.484 -25.266 -5.414 1 97 83 LYS A N 1
ATOM 654 C CA . LYS A 1 83 ? 27.734 -26.016 -5.34 1 97 83 LYS A CA 1
ATOM 655 C C . LYS A 1 83 ? 28.438 -26.062 -6.699 1 97 83 LYS A C 1
ATOM 657 O O . LYS A 1 83 ? 29.656 -25.938 -6.781 1 97 83 LYS A O 1
ATOM 662 N N . PHE A 1 84 ? 27.656 -26.359 -7.793 1 97.5 84 PHE A N 1
ATOM 663 C CA . PHE A 1 84 ? 28.062 -26.312 -9.195 1 97.5 84 PHE A CA 1
ATOM 664 C C . PHE A 1 84 ? 27.141 -25.391 -9.992 1 97.5 84 PHE A C 1
ATOM 666 O O . PHE A 1 84 ? 25.969 -25.219 -9.648 1 97.5 84 PHE A O 1
ATOM 673 N N . PRO A 1 85 ? 27.719 -24.781 -11.07 1 97.12 85 PRO A N 1
ATOM 674 C CA . PRO A 1 85 ? 26.812 -23.984 -11.891 1 97.12 85 PRO A CA 1
ATOM 675 C C . PRO A 1 85 ? 25.547 -24.75 -12.273 1 97.12 85 PRO A C 1
ATOM 677 O O . PRO A 1 85 ? 25.625 -25.922 -12.656 1 97.12 85 PRO A O 1
ATOM 680 N N . PRO A 1 86 ? 24.422 -24.141 -12.148 1 97.75 86 PRO A N 1
ATOM 681 C CA . PRO A 1 86 ? 23.141 -24.844 -12.258 1 97.75 86 PRO A CA 1
ATOM 682 C C . PRO A 1 86 ? 22.953 -25.516 -13.609 1 97.75 86 PRO A C 1
ATOM 684 O O . PRO A 1 86 ? 22.141 -26.453 -13.734 1 97.75 86 PRO A O 1
ATOM 687 N N . PHE A 1 87 ? 23.719 -25.156 -14.648 1 98 87 PHE A N 1
ATOM 688 C CA . PHE A 1 87 ? 23.5 -25.734 -15.969 1 98 87 PHE A CA 1
ATOM 689 C C . PHE A 1 87 ? 24.781 -26.391 -16.484 1 98 87 PHE A C 1
ATOM 691 O O . PHE A 1 87 ? 24.984 -26.484 -17.688 1 98 87 PHE A O 1
ATOM 698 N N . SER A 1 88 ? 25.547 -26.875 -15.531 1 97.56 88 SER A N 1
ATOM 699 C CA . SER A 1 88 ? 26.797 -27.531 -15.922 1 97.56 88 SER A CA 1
ATOM 700 C C . SER A 1 88 ? 26.641 -29.047 -15.984 1 97.56 88 SER A C 1
ATOM 702 O O . SER A 1 88 ? 27.469 -29.734 -16.578 1 97.56 88 SER A O 1
ATOM 704 N N . ALA A 1 89 ? 25.609 -29.547 -15.32 1 98.19 89 ALA A N 1
ATOM 705 C CA . ALA A 1 89 ? 25.344 -30.984 -15.273 1 98.19 89 ALA A CA 1
ATOM 706 C C . ALA A 1 89 ? 26.547 -31.734 -14.703 1 98.19 89 ALA A C 1
ATOM 708 O O . ALA A 1 89 ? 26.969 -32.75 -15.25 1 98.19 89 ALA A O 1
ATOM 709 N N . GLU A 1 90 ? 27.016 -31.219 -13.664 1 98.31 90 GLU A N 1
ATOM 710 C CA . GLU A 1 90 ? 28.188 -31.797 -13.039 1 98.31 90 GLU A CA 1
ATOM 711 C C . GLU A 1 90 ? 27.828 -33.062 -12.266 1 98.31 90 GLU A C 1
ATOM 713 O O . GLU A 1 90 ? 26.797 -33.125 -11.617 1 98.31 90 GLU A O 1
ATOM 718 N N . ILE A 1 91 ? 28.797 -34.031 -12.352 1 98.12 91 ILE A N 1
ATOM 719 C CA . ILE A 1 91 ? 28.625 -35.281 -11.617 1 98.12 91 ILE A CA 1
ATOM 720 C C . ILE A 1 91 ? 29.562 -35.312 -10.414 1 98.12 91 ILE A C 1
ATOM 722 O O . ILE A 1 91 ? 30.75 -35.031 -10.539 1 98.12 91 ILE A O 1
ATOM 726 N N . ASP A 1 92 ? 29 -35.5 -9.32 1 98.25 92 ASP A N 1
ATOM 727 C CA . ASP A 1 92 ? 29.734 -35.719 -8.078 1 98.25 92 ASP A CA 1
ATOM 728 C C . ASP A 1 92 ? 29.25 -37 -7.375 1 98.25 92 ASP A C 1
ATOM 730 O O . ASP A 1 92 ? 28.188 -37 -6.73 1 98.25 92 ASP A O 1
ATOM 734 N N . GLY A 1 93 ? 30.031 -38.094 -7.492 1 97.81 93 GLY A N 1
ATOM 735 C CA . GLY A 1 93 ? 29.578 -39.406 -7.02 1 97.81 93 GLY A CA 1
ATOM 736 C C . GLY A 1 93 ? 28.391 -39.938 -7.801 1 97.81 93 GLY A C 1
ATOM 737 O O . GLY A 1 93 ? 28.469 -40.062 -9.023 1 97.81 93 GLY A O 1
ATOM 738 N N . ASP A 1 94 ? 27.281 -40.125 -7.129 1 98.31 94 ASP A N 1
ATOM 739 C CA . ASP A 1 94 ? 26.094 -40.688 -7.75 1 98.31 94 ASP A CA 1
ATOM 740 C C . ASP A 1 94 ? 25.078 -39.562 -8.078 1 98.31 94 ASP A C 1
ATOM 742 O O . ASP A 1 94 ? 23.953 -39.844 -8.469 1 98.31 94 ASP A O 1
ATOM 746 N N . LYS A 1 95 ? 25.547 -38.375 -7.848 1 98.38 95 LYS A N 1
ATOM 747 C CA . LYS A 1 95 ? 24.609 -37.25 -8.031 1 98.38 95 LYS A CA 1
ATOM 748 C C . LYS A 1 95 ? 24.953 -36.438 -9.273 1 98.38 95 LYS A C 1
ATOM 750 O O . LYS A 1 95 ? 26.109 -36.062 -9.461 1 98.38 95 LYS A O 1
ATOM 755 N N . LEU A 1 96 ? 24.062 -36.312 -10.148 1 98.56 96 LEU A N 1
ATOM 756 C CA . LEU A 1 96 ? 24.141 -35.375 -11.266 1 98.56 96 LEU A CA 1
ATOM 757 C C . LEU A 1 96 ? 23.422 -34.062 -10.938 1 98.56 96 LEU A C 1
ATOM 759 O O . LEU A 1 96 ? 22.188 -34.062 -10.844 1 98.56 96 LEU A O 1
ATOM 763 N N . TYR A 1 97 ? 24.266 -33.062 -10.812 1 98.06 97 TYR A N 1
ATOM 764 C CA . TYR A 1 97 ? 23.734 -31.766 -10.367 1 98.06 97 TYR A CA 1
ATOM 765 C C . TYR A 1 97 ? 23.328 -30.906 -11.555 1 98.06 97 TYR A C 1
ATOM 767 O O . TYR A 1 97 ? 23.984 -30.906 -12.594 1 98.06 97 TYR A O 1
ATOM 775 N N . GLY A 1 98 ? 22.219 -30.172 -11.312 1 97.94 98 GLY A N 1
ATOM 776 C CA . GLY A 1 98 ? 21.766 -29.203 -12.289 1 97.94 98 GLY A CA 1
ATOM 777 C C . GLY A 1 98 ? 20.297 -28.844 -12.141 1 97.94 98 GLY A C 1
ATOM 778 O O . GLY A 1 98 ? 19.5 -29.672 -11.719 1 97.94 98 GLY A O 1
ATOM 779 N N . ARG A 1 99 ? 20.031 -27.578 -12.523 1 96.75 99 ARG A N 1
ATOM 780 C CA . ARG A 1 99 ? 18.625 -27.203 -12.586 1 96.75 99 ARG A CA 1
ATOM 781 C C . ARG A 1 99 ? 17.859 -28.062 -13.594 1 96.75 99 ARG A C 1
ATOM 783 O O . ARG A 1 99 ? 18.266 -28.172 -14.75 1 96.75 99 ARG A O 1
ATOM 790 N N . GLY A 1 100 ? 16.844 -28.75 -13.109 1 96.44 100 GLY A N 1
ATOM 791 C CA . GLY A 1 100 ? 16.047 -29.625 -13.969 1 96.44 100 GLY A CA 1
ATOM 792 C C . GLY A 1 100 ? 16.438 -31.078 -13.859 1 96.44 100 GLY A C 1
ATOM 793 O O . GLY A 1 100 ? 15.758 -31.953 -14.391 1 96.44 100 GLY A O 1
ATOM 794 N N . SER A 1 101 ? 17.531 -31.344 -13.133 1 98 101 SER A N 1
ATOM 795 C CA . SER A 1 101 ? 17.953 -32.719 -13 1 98 101 SER A CA 1
ATOM 796 C C . SER A 1 101 ? 16.844 -33.594 -12.391 1 98 101 SER A C 1
ATOM 798 O O . SER A 1 101 ? 16.406 -34.562 -12.992 1 98 101 SER A O 1
ATOM 800 N N . THR A 1 102 ? 16.344 -33.125 -11.32 1 97.31 102 THR A N 1
ATOM 801 C CA . THR A 1 102 ? 15.258 -33.844 -10.664 1 97.31 102 THR A CA 1
ATOM 802 C C . THR A 1 102 ? 13.906 -33.406 -11.203 1 97.31 102 THR A C 1
ATOM 804 O O . THR A 1 102 ? 13 -34.219 -11.383 1 97.31 102 THR A O 1
ATOM 807 N N . ASP A 1 103 ? 13.617 -32.188 -11.594 1 95.81 103 ASP A N 1
ATOM 808 C CA . ASP A 1 103 ? 12.336 -31.594 -11.992 1 95.81 103 ASP A CA 1
ATOM 809 C C . ASP A 1 103 ? 12.453 -30.906 -13.352 1 95.81 103 ASP A C 1
ATOM 811 O O . ASP A 1 103 ? 12.75 -29.719 -13.43 1 95.81 103 ASP A O 1
ATOM 815 N N . MET A 1 104 ? 12.414 -31.562 -14.43 1 96.62 104 MET A N 1
ATOM 816 C CA . MET A 1 104 ? 12.266 -33 -14.398 1 96.62 104 MET A CA 1
ATOM 817 C C . MET A 1 104 ? 12.906 -33.656 -15.633 1 96.62 104 MET A C 1
ATOM 819 O O . MET A 1 104 ? 12.391 -34.625 -16.172 1 96.62 104 MET A O 1
ATOM 823 N N . LYS A 1 105 ? 14 -33.031 -16.047 1 98.44 105 LYS A N 1
ATOM 824 C CA . LYS A 1 105 ? 14.633 -33.5 -17.281 1 98.44 105 LYS A CA 1
ATOM 825 C C . LYS A 1 105 ? 15.133 -34.938 -17.141 1 98.44 105 LYS A C 1
ATOM 827 O O . LYS A 1 105 ? 15.211 -35.656 -18.125 1 98.44 105 LYS A O 1
ATOM 832 N N . ALA A 1 106 ? 15.484 -35.375 -15.961 1 98.69 106 ALA A N 1
ATOM 833 C CA . ALA A 1 106 ? 15.836 -36.781 -15.773 1 98.69 106 ALA A CA 1
ATOM 834 C C . ALA A 1 106 ? 14.672 -37.688 -16.156 1 98.69 106 ALA A C 1
ATOM 836 O O . ALA A 1 106 ? 14.859 -38.656 -16.859 1 98.69 106 ALA A O 1
ATOM 837 N N . GLY A 1 107 ? 13.477 -37.344 -15.641 1 98.62 107 GLY A N 1
ATOM 838 C CA . GLY A 1 107 ? 12.297 -38.125 -16.016 1 98.62 107 GLY A CA 1
ATOM 839 C C . GLY A 1 107 ? 11.984 -38.062 -17.484 1 98.62 107 GLY A C 1
ATOM 840 O O . GLY A 1 107 ? 11.703 -39.062 -18.109 1 98.62 107 GLY A O 1
ATOM 841 N N . LEU A 1 108 ? 12.086 -36.875 -18.062 1 98.81 108 LEU A N 1
ATOM 842 C CA . LEU A 1 108 ? 11.82 -36.656 -19.484 1 98.81 108 LEU A CA 1
ATOM 843 C C . LEU A 1 108 ? 12.734 -37.5 -20.344 1 98.81 108 LEU A C 1
ATOM 845 O O . LEU A 1 108 ? 12.266 -38.25 -21.219 1 98.81 108 LEU A O 1
ATOM 849 N N . VAL A 1 109 ? 13.984 -37.438 -20.078 1 98.88 109 VAL A N 1
ATOM 850 C CA . VAL A 1 109 ? 15 -38.125 -20.859 1 98.88 109 VAL A CA 1
ATOM 851 C C . VAL A 1 109 ? 14.891 -39.625 -20.656 1 98.88 109 VAL A C 1
ATOM 853 O O . VAL A 1 109 ? 15.016 -40.406 -21.609 1 98.88 109 VAL A O 1
ATOM 856 N N . ALA A 1 110 ? 14.656 -40.031 -19.422 1 98.88 110 ALA A N 1
ATOM 857 C CA . ALA A 1 110 ? 14.516 -41.438 -19.141 1 98.88 110 ALA A CA 1
ATOM 858 C C . ALA A 1 110 ? 13.375 -42.062 -19.953 1 98.88 110 ALA A C 1
ATOM 860 O O . ALA A 1 110 ? 13.523 -43.156 -20.5 1 98.88 110 ALA A O 1
ATOM 861 N N . LEU A 1 111 ? 12.273 -41.406 -19.984 1 98.88 111 LEU A N 1
ATOM 862 C CA . LEU A 1 111 ? 11.133 -41.844 -20.781 1 98.88 111 LEU A CA 1
ATOM 863 C C . LEU A 1 111 ? 11.516 -41.969 -22.25 1 98.88 111 LEU A C 1
ATOM 865 O O . LEU A 1 111 ? 11.18 -42.969 -22.891 1 98.88 111 LEU A O 1
ATOM 869 N N . ALA A 1 112 ? 12.195 -41 -22.797 1 98.88 112 ALA A N 1
ATOM 870 C CA . ALA A 1 112 ? 12.602 -41 -24.203 1 98.88 112 ALA A CA 1
ATOM 871 C C . ALA A 1 112 ? 13.562 -42.125 -24.516 1 98.88 112 ALA A C 1
ATOM 873 O O . ALA A 1 112 ? 13.383 -42.844 -25.5 1 98.88 112 ALA A O 1
ATOM 874 N N . ILE A 1 113 ? 14.578 -42.25 -23.656 1 98.88 113 ILE A N 1
ATOM 875 C CA . ILE A 1 113 ? 15.578 -43.312 -23.891 1 98.88 113 ILE A CA 1
ATOM 876 C C . ILE A 1 113 ? 14.93 -44.688 -23.812 1 98.88 113 ILE A C 1
ATOM 878 O O . ILE A 1 113 ? 15.219 -45.562 -24.609 1 98.88 113 ILE A O 1
ATOM 882 N N . ALA A 1 114 ? 14.039 -44.875 -22.812 1 98.88 114 ALA A N 1
ATOM 883 C CA . ALA A 1 114 ? 13.336 -46.125 -22.688 1 98.88 114 ALA A CA 1
ATOM 884 C C . ALA A 1 114 ? 12.57 -46.469 -23.984 1 98.88 114 ALA A C 1
ATOM 886 O O . ALA A 1 114 ? 12.547 -47.594 -24.422 1 98.88 114 ALA A O 1
ATOM 887 N N . MET A 1 115 ? 11.961 -45.469 -24.562 1 98.81 115 MET A N 1
ATOM 888 C CA . MET A 1 115 ? 11.25 -45.656 -25.828 1 98.81 115 MET A CA 1
ATOM 889 C C . MET A 1 115 ? 12.211 -46.062 -26.938 1 98.81 115 MET A C 1
ATOM 891 O O . MET A 1 115 ? 11.945 -47 -27.688 1 98.81 115 MET A O 1
ATOM 895 N N . ILE A 1 116 ? 13.305 -45.375 -27.078 1 98.75 116 ILE A N 1
ATOM 896 C CA . ILE A 1 116 ? 14.32 -45.656 -28.078 1 98.75 116 ILE A CA 1
ATOM 897 C C . ILE A 1 116 ? 14.82 -47.094 -27.938 1 98.75 116 ILE A C 1
ATOM 899 O O . ILE A 1 116 ? 14.867 -47.844 -28.922 1 98.75 116 ILE A O 1
ATOM 903 N N . GLU A 1 117 ? 15.156 -47.438 -26.703 1 98.69 117 GLU A N 1
ATOM 904 C CA . GLU A 1 117 ? 15.719 -48.75 -26.469 1 98.69 117 GLU A CA 1
ATOM 905 C C . GLU A 1 117 ? 14.672 -49.844 -26.688 1 98.69 117 GLU A C 1
ATOM 907 O O . GLU A 1 117 ? 15.008 -50.969 -27.125 1 98.69 117 GLU A O 1
ATOM 912 N N . THR A 1 118 ? 13.453 -49.531 -26.344 1 98.5 118 THR A N 1
ATOM 913 C CA . THR A 1 118 ? 12.367 -50.469 -26.641 1 98.5 118 THR A CA 1
ATOM 914 C C . THR A 1 118 ? 12.32 -50.781 -28.141 1 98.5 118 THR A C 1
ATOM 916 O O . THR A 1 118 ? 12.141 -51.938 -28.531 1 98.5 118 THR A O 1
ATOM 919 N N . LYS A 1 119 ? 12.508 -49.812 -28.969 1 98.31 119 LYS A N 1
ATOM 920 C CA . LYS A 1 119 ? 12.547 -50 -30.422 1 98.31 119 LYS A CA 1
ATOM 921 C C . LYS A 1 119 ? 13.82 -50.719 -30.844 1 98.31 119 LYS A C 1
ATOM 923 O O . LYS A 1 119 ? 13.766 -51.719 -31.562 1 98.31 119 LYS A O 1
ATOM 928 N N . GLU A 1 120 ? 14.969 -50.25 -30.391 1 97.56 120 GLU A N 1
ATOM 929 C CA . GLU A 1 120 ? 16.266 -50.781 -30.797 1 97.56 120 GLU A CA 1
ATOM 930 C C . GLU A 1 120 ? 16.406 -52.25 -30.453 1 97.56 120 GLU A C 1
ATOM 932 O O . GLU A 1 120 ? 17.016 -53.031 -31.203 1 97.56 120 GLU A O 1
ATOM 937 N N . GLU A 1 121 ? 15.812 -52.562 -29.344 1 97.25 121 GLU A N 1
ATOM 938 C CA . GLU A 1 121 ? 15.922 -53.938 -28.875 1 97.25 121 GLU A CA 1
ATOM 939 C C . GLU A 1 121 ? 14.789 -54.781 -29.438 1 97.25 121 GLU A C 1
ATOM 941 O O . GLU A 1 121 ? 14.703 -56 -29.141 1 97.25 121 GLU A O 1
ATOM 946 N N . ASN A 1 122 ? 13.938 -54.188 -30.188 1 96.94 122 ASN A N 1
ATOM 947 C CA . ASN A 1 122 ? 12.781 -54.875 -30.766 1 96.94 122 ASN A CA 1
ATOM 948 C C . ASN A 1 122 ? 11.953 -55.562 -29.688 1 96.94 122 ASN A C 1
ATOM 950 O O . ASN A 1 122 ? 11.609 -56.75 -29.844 1 96.94 122 ASN A O 1
ATOM 954 N N . VAL A 1 123 ? 11.773 -54.844 -28.594 1 96.69 123 VAL A N 1
ATOM 955 C CA . VAL A 1 123 ? 10.977 -55.375 -27.5 1 96.69 123 VAL A CA 1
ATOM 956 C C . VAL A 1 123 ? 9.594 -55.75 -28 1 96.69 123 VAL A C 1
ATOM 958 O O . VAL A 1 123 ? 9.023 -55.094 -28.859 1 96.69 123 VAL A O 1
ATOM 961 N N . ASP A 1 124 ? 9.047 -56.875 -27.438 1 95.88 124 ASP A N 1
ATOM 962 C CA . ASP A 1 124 ? 7.77 -57.406 -27.875 1 95.88 124 ASP A CA 1
ATOM 963 C C . ASP A 1 124 ? 6.602 -56.656 -27.25 1 95.88 124 ASP A C 1
ATOM 965 O O . ASP A 1 124 ? 6.059 -57.094 -26.234 1 95.88 124 ASP A O 1
ATOM 969 N N . ILE A 1 125 ? 6.242 -55.562 -27.844 1 97.38 125 ILE A N 1
ATOM 970 C CA . ILE A 1 125 ? 5.062 -54.812 -27.422 1 97.38 125 ILE A CA 1
ATOM 971 C C . ILE A 1 125 ? 3.998 -54.875 -28.516 1 97.38 125 ILE A C 1
ATOM 973 O O . ILE A 1 125 ? 4.301 -55.188 -29.672 1 97.38 125 ILE A O 1
ATOM 977 N N . ASN A 1 126 ? 2.762 -54.688 -28.094 1 97.94 126 ASN A N 1
ATOM 978 C CA . ASN A 1 126 ? 1.62 -54.562 -28.984 1 97.94 126 ASN A CA 1
ATOM 979 C C . ASN A 1 126 ? 0.867 -53.25 -28.734 1 97.94 126 ASN A C 1
ATOM 981 O O . ASN A 1 126 ? -0.107 -53.219 -27.984 1 97.94 126 ASN A O 1
ATOM 985 N N . GLY A 1 127 ? 1.316 -52.281 -29.375 1 98.19 127 GLY A N 1
ATOM 986 C CA . GLY A 1 127 ? 0.69 -50.969 -29.188 1 98.19 127 GLY A CA 1
ATOM 987 C C . GLY A 1 127 ? 1.563 -49.812 -29.641 1 98.19 127 GLY A C 1
ATOM 988 O O . GLY A 1 127 ? 2.389 -49.969 -30.547 1 98.19 127 GLY A O 1
ATOM 989 N N . THR A 1 128 ? 1.229 -48.656 -29.062 1 98.44 128 THR A N 1
ATOM 990 C CA . THR A 1 128 ? 1.897 -47.438 -29.469 1 98.44 128 THR A CA 1
ATOM 991 C C . THR A 1 128 ? 2.447 -46.688 -28.25 1 98.44 128 THR A C 1
ATOM 993 O O . THR A 1 128 ? 1.773 -46.594 -27.219 1 98.44 128 THR A O 1
ATOM 996 N N . LEU A 1 129 ? 3.691 -46.344 -28.328 1 98.75 129 LEU A N 1
ATOM 997 C CA . LEU A 1 129 ? 4.266 -45.375 -27.406 1 98.75 129 LEU A CA 1
ATOM 998 C C . LEU A 1 129 ? 4.203 -43.969 -27.984 1 98.75 129 LEU A C 1
ATOM 1000 O O . LEU A 1 129 ? 4.621 -43.75 -29.125 1 98.75 129 LEU A O 1
ATOM 1004 N N . LYS A 1 130 ? 3.613 -43.062 -27.203 1 98.75 130 LYS A N 1
ATOM 1005 C CA . LYS A 1 130 ? 3.498 -41.656 -27.609 1 98.75 130 LYS A CA 1
ATOM 1006 C C . LYS A 1 130 ? 4.219 -40.75 -26.641 1 98.75 130 LYS A C 1
ATOM 1008 O O . LYS A 1 130 ? 3.75 -40.531 -25.516 1 98.75 130 LYS A O 1
ATOM 1013 N N . PHE A 1 131 ? 5.34 -40.281 -27.047 1 98.81 131 PHE A N 1
ATOM 1014 C CA . PHE A 1 131 ? 6.117 -39.344 -26.266 1 98.81 131 PHE A CA 1
ATOM 1015 C C . PHE A 1 131 ? 5.578 -37.906 -26.422 1 98.81 131 PHE A C 1
ATOM 1017 O O . PHE A 1 131 ? 5.359 -37.469 -27.547 1 98.81 131 PHE A O 1
ATOM 1024 N N . MET A 1 132 ? 5.328 -37.25 -25.312 1 98.88 132 MET A N 1
ATOM 1025 C CA . MET A 1 132 ? 4.852 -35.875 -25.328 1 98.88 132 MET A CA 1
ATOM 1026 C C . MET A 1 132 ? 5.695 -35 -24.391 1 98.88 132 MET A C 1
ATOM 1028 O O . MET A 1 132 ? 5.441 -34.938 -23.188 1 98.88 132 MET A O 1
ATOM 1032 N N . GLY A 1 133 ? 6.758 -34.406 -24.938 1 98.75 133 GLY A N 1
ATOM 1033 C CA . GLY A 1 133 ? 7.523 -33.375 -24.234 1 98.75 133 GLY A CA 1
ATOM 1034 C C . GLY A 1 133 ? 6.871 -32 -24.281 1 98.75 133 GLY A C 1
ATOM 1035 O O . GLY A 1 133 ? 6.734 -31.406 -25.344 1 98.75 133 GLY A O 1
ATOM 1036 N N . THR A 1 134 ? 6.512 -31.453 -23.094 1 98.62 134 THR A N 1
ATOM 1037 C CA . THR A 1 134 ? 5.605 -30.312 -23.078 1 98.62 134 THR A CA 1
ATOM 1038 C C . THR A 1 134 ? 6.363 -29.016 -22.766 1 98.62 134 THR A C 1
ATOM 1040 O O . THR A 1 134 ? 7.418 -29.062 -22.125 1 98.62 134 THR A O 1
ATOM 1043 N N . VAL A 1 135 ? 5.801 -27.859 -23.234 1 97.19 135 VAL A N 1
ATOM 1044 C CA . VAL A 1 135 ? 6.324 -26.531 -22.938 1 97.19 135 VAL A CA 1
ATOM 1045 C C . VAL A 1 135 ? 5.582 -25.938 -21.734 1 97.19 135 VAL A C 1
ATOM 1047 O O . VAL A 1 135 ? 4.379 -26.156 -21.578 1 97.19 135 VAL A O 1
ATOM 1050 N N . GLY A 1 136 ? 6.289 -25.25 -20.906 1 95.94 136 GLY A N 1
ATOM 1051 C CA . GLY A 1 136 ? 5.738 -24.281 -19.984 1 95.94 136 GLY A CA 1
ATOM 1052 C C . GLY A 1 136 ? 4.938 -24.922 -18.859 1 95.94 136 GLY A C 1
ATOM 1053 O O . GLY A 1 136 ? 3.902 -24.391 -18.453 1 95.94 136 GLY A O 1
ATOM 1054 N N . GLU A 1 137 ? 5.301 -26.094 -18.375 1 94.19 137 GLU A N 1
ATOM 1055 C CA . GLU A 1 137 ? 4.66 -26.688 -17.203 1 94.19 137 GLU A CA 1
ATOM 1056 C C . GLU A 1 137 ? 4.805 -25.797 -15.977 1 94.19 137 GLU A C 1
ATOM 1058 O O . GLU A 1 137 ? 3.842 -25.594 -15.234 1 94.19 137 GLU A O 1
ATOM 1063 N N . GLU A 1 138 ? 5.879 -25.141 -15.844 1 90.25 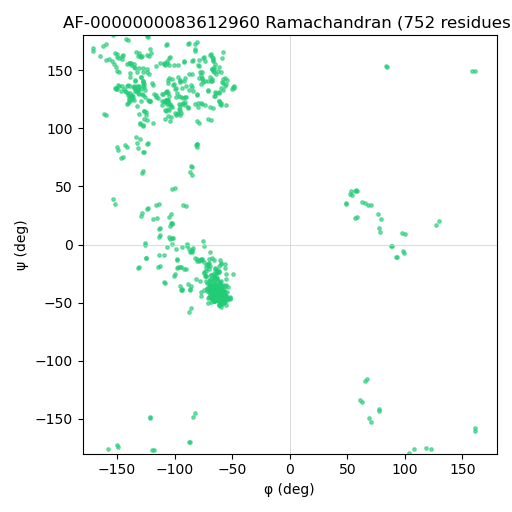138 GLU A N 1
ATOM 1064 C CA . GLU A 1 138 ? 6.23 -24.359 -14.664 1 90.25 138 GLU A CA 1
ATOM 1065 C C . GLU A 1 138 ? 5.469 -23.031 -14.625 1 90.25 138 GLU A C 1
ATOM 1067 O O . GLU A 1 138 ? 5.473 -22.344 -13.609 1 90.25 138 GLU A O 1
ATOM 1072 N N . VAL A 1 139 ? 4.863 -22.703 -15.727 1 86.75 139 VAL A N 1
ATOM 1073 C CA . VAL A 1 139 ? 4.215 -21.391 -15.797 1 86.75 139 VAL A CA 1
ATOM 1074 C C . VAL A 1 139 ? 2.77 -21.562 -16.266 1 86.75 139 VAL A C 1
ATOM 1076 O O . VAL A 1 139 ? 2.227 -20.688 -16.938 1 86.75 139 VAL A O 1
ATOM 1079 N N . GLY A 1 140 ? 2.166 -22.766 -15.984 1 87.94 140 GLY A N 1
ATOM 1080 C CA . GLY A 1 140 ? 0.74 -22.859 -16.266 1 87.94 140 GLY A CA 1
ATOM 1081 C C . GLY A 1 140 ? 0.369 -24.031 -17.141 1 87.94 140 GLY A C 1
ATOM 1082 O O . GLY A 1 140 ? -0.666 -24.016 -17.812 1 87.94 140 GLY A O 1
ATOM 1083 N N . GLU A 1 141 ? 1.264 -25.016 -17.281 1 95.06 141 GLU A N 1
ATOM 1084 C CA . GLU A 1 141 ? 0.981 -26.234 -18.031 1 95.06 141 GLU A CA 1
ATOM 1085 C C . GLU A 1 141 ? 0.573 -25.922 -19.469 1 95.06 141 GLU A C 1
ATOM 1087 O O . GLU A 1 141 ? -0.415 -26.469 -19.969 1 95.06 141 GLU A O 1
ATOM 1092 N N . LEU A 1 142 ? 1.295 -25.062 -20.125 1 95.12 142 LEU A N 1
ATOM 1093 C CA . LEU A 1 142 ? 0.944 -24.5 -21.422 1 95.12 142 LEU A CA 1
ATOM 1094 C C . LEU A 1 142 ? 0.937 -25.578 -22.5 1 95.12 142 LEU A C 1
ATOM 1096 O O . LEU A 1 142 ? -0.027 -25.703 -23.266 1 95.12 142 LEU A O 1
ATOM 1100 N N . GLY A 1 143 ? 1.956 -26.344 -22.531 1 97.69 143 GLY A N 1
ATOM 1101 C CA . GLY A 1 143 ? 2.109 -27.359 -23.547 1 97.69 143 GLY A CA 1
ATOM 1102 C C . GLY A 1 143 ? 1.095 -28.484 -23.438 1 97.69 143 GLY A C 1
ATOM 1103 O O . GLY A 1 143 ? 0.516 -28.906 -24.438 1 97.69 143 GLY A O 1
ATOM 1104 N N . SER A 1 144 ? 0.938 -28.984 -22.188 1 98.06 144 SER A N 1
ATOM 1105 C CA . SER A 1 144 ? -0.025 -30.062 -22 1 98.06 144 SER A CA 1
ATOM 1106 C C . SER A 1 144 ? -1.443 -29.609 -22.328 1 98.06 144 SER A C 1
ATOM 1108 O O . SER A 1 144 ? -2.234 -30.359 -22.891 1 98.06 144 SER A O 1
ATOM 1110 N N . GLU A 1 145 ? -1.753 -28.406 -22 1 97.06 145 GLU A N 1
ATOM 1111 C CA . GLU A 1 145 ? -3.049 -27.859 -22.375 1 97.06 145 GLU A CA 1
ATOM 1112 C C . GLU A 1 145 ? -3.213 -27.812 -23.891 1 97.06 145 GLU A C 1
ATOM 1114 O O . GLU A 1 145 ? -4.242 -28.219 -24.422 1 97.06 145 GLU A O 1
ATOM 1119 N N . GLN A 1 146 ? -2.25 -27.281 -24.578 1 97.81 146 GLN A N 1
ATOM 1120 C CA . GLN A 1 146 ? -2.283 -27.188 -26.031 1 97.81 146 GLN A CA 1
ATOM 1121 C C . GLN A 1 146 ? -2.436 -28.562 -26.672 1 97.81 146 GLN A C 1
ATOM 1123 O O . GLN A 1 146 ? -3.283 -28.766 -27.531 1 97.81 146 GLN A O 1
ATOM 1128 N N . LEU A 1 147 ? -1.604 -29.516 -26.234 1 98.38 147 LEU A N 1
ATOM 1129 C CA . LEU A 1 147 ? -1.642 -30.859 -26.797 1 98.38 147 LEU A CA 1
ATOM 1130 C C . LEU A 1 147 ? -3.01 -31.5 -26.578 1 98.38 147 LEU A C 1
ATOM 1132 O O . LEU A 1 147 ? -3.518 -32.188 -27.469 1 98.38 147 LEU A O 1
ATOM 1136 N N . THR A 1 148 ? -3.541 -31.281 -25.422 1 98.12 148 THR A N 1
ATOM 1137 C CA . THR A 1 148 ? -4.863 -31.828 -25.125 1 98.12 148 THR A CA 1
ATOM 1138 C C . THR A 1 148 ? -5.914 -31.219 -26.047 1 98.12 148 THR A C 1
ATOM 1140 O O . THR A 1 148 ? -6.715 -31.953 -26.641 1 98.12 148 THR A O 1
ATOM 1143 N N . LYS A 1 149 ? -5.926 -29.938 -26.203 1 97.44 149 LYS A N 1
ATOM 1144 C CA . LYS A 1 149 ? -6.871 -29.234 -27.047 1 97.44 149 LYS A CA 1
ATOM 1145 C C . LYS A 1 149 ? -6.758 -29.688 -28.5 1 97.44 149 LYS A C 1
ATOM 1147 O O . LYS A 1 149 ? -7.762 -29.781 -29.219 1 97.44 149 LYS A O 1
ATOM 1152 N N . GLU A 1 150 ? -5.586 -29.969 -28.859 1 97.75 150 GLU A N 1
ATOM 1153 C CA . GLU A 1 150 ? -5.34 -30.359 -30.234 1 97.75 150 GLU A CA 1
ATOM 1154 C C . GLU A 1 150 ? -5.582 -31.844 -30.453 1 97.75 150 GLU A C 1
ATOM 1156 O O . GLU A 1 150 ? -5.387 -32.375 -31.547 1 97.75 150 GLU A O 1
ATOM 1161 N N . GLY A 1 151 ? -5.871 -32.562 -29.406 1 97.69 151 GLY A N 1
ATOM 1162 C CA . GLY A 1 151 ? -6.359 -33.938 -29.531 1 97.69 151 GLY A CA 1
ATOM 1163 C C . GLY A 1 151 ? -5.273 -34.969 -29.359 1 97.69 151 GLY A C 1
ATOM 1164 O O . GLY A 1 151 ? -5.512 -36.156 -29.562 1 97.69 151 GLY A O 1
ATOM 1165 N N . TYR A 1 152 ? -4.09 -34.594 -28.938 1 97.88 152 TYR A N 1
ATOM 1166 C CA . TYR A 1 152 ? -2.971 -35.531 -28.828 1 97.88 152 TYR A CA 1
ATOM 1167 C C . TYR A 1 152 ? -3.199 -36.5 -27.688 1 97.88 152 TYR A C 1
ATOM 1169 O O . TYR A 1 152 ? -2.555 -37.562 -27.641 1 97.88 152 TYR A O 1
ATOM 1177 N N . ALA A 1 153 ? -4.141 -36.188 -26.797 1 97.81 153 ALA A N 1
ATOM 1178 C CA . ALA A 1 153 ? -4.387 -37.094 -25.672 1 97.81 153 ALA A CA 1
ATOM 1179 C C . ALA A 1 153 ? -5.664 -37.875 -25.875 1 97.81 153 ALA A C 1
ATOM 1181 O O . ALA A 1 153 ? -6.047 -38.688 -25.016 1 97.81 153 ALA A O 1
ATOM 1182 N N . ASP A 1 154 ? -6.305 -37.781 -27 1 97.5 154 ASP A N 1
ATOM 1183 C CA . ASP A 1 154 ? -7.641 -38.344 -27.203 1 97.5 154 ASP A CA 1
ATOM 1184 C C . ASP A 1 154 ? -7.59 -39.844 -27.453 1 97.5 154 ASP A C 1
ATOM 1186 O O . ASP A 1 154 ? -8.609 -40.531 -27.375 1 97.5 154 ASP A O 1
ATOM 1190 N N . ASP A 1 155 ? -6.496 -40.312 -27.719 1 97.31 155 ASP A N 1
ATOM 1191 C CA . ASP A 1 155 ? -6.406 -41.75 -28.031 1 97.31 155 ASP A CA 1
ATOM 1192 C C . ASP A 1 155 ? -5.637 -42.5 -26.969 1 97.31 155 ASP A C 1
ATOM 1194 O O . ASP A 1 155 ? -5.379 -43.719 -27.109 1 97.31 155 ASP A O 1
ATOM 1198 N N . LEU A 1 156 ? -5.328 -41.875 -25.922 1 98.25 156 LEU A N 1
ATOM 1199 C CA . LEU A 1 156 ? -4.504 -42.531 -24.891 1 98.25 156 LEU A CA 1
ATOM 1200 C C . LEU A 1 156 ? -5.309 -43.562 -24.125 1 98.25 156 LEU A C 1
ATOM 1202 O O . LEU A 1 156 ? -6.484 -43.344 -23.812 1 98.25 156 LEU A O 1
ATOM 1206 N N . ASP A 1 157 ? -4.66 -44.656 -23.844 1 98.19 157 ASP A N 1
ATOM 1207 C CA . ASP A 1 157 ? -5.176 -45.656 -22.875 1 98.19 157 ASP A CA 1
ATOM 1208 C C . ASP A 1 157 ? -4.508 -45.5 -21.516 1 98.19 157 ASP A C 1
ATOM 1210 O O . ASP A 1 157 ? -5.062 -45.906 -20.5 1 98.19 157 ASP A O 1
ATOM 1214 N N . GLY A 1 158 ? -3.396 -45 -21.5 1 98.5 158 GLY A N 1
ATOM 1215 C CA . GLY A 1 158 ? -2.611 -44.719 -20.312 1 98.5 158 GLY A CA 1
ATOM 1216 C C . GLY A 1 158 ? -1.631 -43.562 -20.5 1 98.5 158 GLY A C 1
ATOM 1217 O O . GLY A 1 158 ? -1.238 -43.25 -21.625 1 98.5 158 GLY A O 1
ATOM 1218 N N . LEU A 1 159 ? -1.292 -42.969 -19.422 1 98.75 159 LEU A N 1
ATOM 1219 C CA . LEU A 1 159 ? -0.323 -41.875 -19.422 1 98.75 159 LEU A CA 1
ATOM 1220 C C . LEU A 1 159 ? 0.619 -42 -18.219 1 98.75 159 LEU A C 1
ATOM 1222 O O . LEU A 1 159 ? 0.171 -42.156 -17.094 1 98.75 159 LEU A O 1
ATOM 1226 N N . ILE A 1 160 ? 1.897 -42 -18.5 1 98.81 160 ILE A N 1
ATOM 1227 C CA . ILE A 1 160 ? 2.93 -41.844 -17.469 1 98.81 160 ILE A CA 1
ATOM 1228 C C . ILE A 1 160 ? 3.557 -40.469 -17.547 1 98.81 160 ILE A C 1
ATOM 1230 O O . ILE A 1 160 ? 4.004 -40.031 -18.625 1 98.81 160 ILE A O 1
ATOM 1234 N N . ILE A 1 161 ? 3.523 -39.781 -16.469 1 98.75 161 ILE A N 1
ATOM 1235 C CA . ILE A 1 161 ? 4.258 -38.531 -16.375 1 98.75 161 ILE A CA 1
ATOM 1236 C C . ILE A 1 161 ? 5.488 -38.719 -15.492 1 98.75 161 ILE A C 1
ATOM 1238 O O . ILE A 1 161 ? 5.383 -39.188 -14.359 1 98.75 161 ILE A O 1
ATOM 1242 N N . GLY A 1 162 ? 6.652 -38.281 -15.922 1 98.38 162 GLY A N 1
ATOM 1243 C CA . GLY A 1 162 ? 7.93 -38.656 -15.336 1 98.38 162 GLY A CA 1
ATOM 1244 C C . GLY A 1 162 ? 8.406 -37.688 -14.258 1 98.38 162 GLY A C 1
ATOM 1245 O O . GLY A 1 162 ? 9.602 -37.469 -14.109 1 98.38 162 GLY A O 1
ATOM 1246 N N . GLU A 1 163 ? 7.48 -37.094 -13.477 1 97.75 163 GLU A N 1
ATOM 1247 C CA . GLU A 1 163 ? 7.855 -36.25 -12.352 1 97.75 163 GLU A CA 1
ATOM 1248 C C . GLU A 1 163 ? 8.547 -37.031 -11.25 1 97.75 163 GLU A C 1
ATOM 1250 O O . GLU A 1 163 ? 8.289 -38.219 -11.094 1 97.75 163 GLU A O 1
ATOM 1255 N N . PRO A 1 164 ? 9.422 -36.312 -10.477 1 96.81 164 PRO A N 1
ATOM 1256 C CA . PRO A 1 164 ? 10.062 -37.031 -9.383 1 96.81 164 PRO A CA 1
ATOM 1257 C C . PRO A 1 164 ? 9.094 -37.406 -8.266 1 96.81 164 PRO A C 1
ATOM 1259 O O . PRO A 1 164 ? 8.484 -36.531 -7.664 1 96.81 164 PRO A O 1
ATOM 1262 N N . THR A 1 165 ? 8.938 -38.688 -8.031 1 96.19 165 THR A N 1
ATOM 1263 C CA . THR A 1 165 ? 7.973 -39.156 -7.039 1 96.19 165 THR A CA 1
ATOM 1264 C C . THR A 1 165 ? 8.641 -40.062 -6.016 1 96.19 165 THR A C 1
ATOM 1266 O O . THR A 1 165 ? 7.977 -40.562 -5.102 1 96.19 165 THR A O 1
ATOM 1269 N N . GLY A 1 166 ? 9.914 -40.281 -6.176 1 91.38 166 GLY A N 1
ATOM 1270 C CA . GLY A 1 166 ? 10.562 -41.281 -5.324 1 91.38 166 GLY A CA 1
ATOM 1271 C C . GLY A 1 166 ? 10.016 -42.688 -5.52 1 91.38 166 GLY A C 1
ATOM 1272 O O . GLY A 1 166 ? 9.93 -43.156 -6.648 1 91.38 166 GLY A O 1
ATOM 1273 N N . GLN A 1 167 ? 9.773 -43.375 -4.484 1 92.31 167 GLN A N 1
ATOM 1274 C CA . GLN A 1 167 ? 9.289 -44.75 -4.566 1 92.31 167 GLN A CA 1
ATOM 1275 C C . GLN A 1 167 ? 7.777 -44.812 -4.348 1 92.31 167 GLN A C 1
ATOM 1277 O O . GLN A 1 167 ? 7.297 -45.594 -3.537 1 92.31 167 GLN A O 1
ATOM 1282 N N . ALA A 1 168 ? 7.066 -43.906 -5.09 1 96.44 168 ALA A N 1
ATOM 1283 C CA . ALA A 1 168 ? 5.613 -43.906 -4.965 1 96.44 168 ALA A CA 1
ATOM 1284 C C . ALA A 1 168 ? 4.945 -43.719 -6.32 1 96.44 168 ALA A C 1
ATOM 1286 O O . ALA A 1 168 ? 5.5 -43.062 -7.203 1 96.44 168 ALA A O 1
ATOM 1287 N N . LEU A 1 169 ? 3.783 -44.344 -6.445 1 98.06 169 LEU A N 1
ATOM 1288 C CA . LEU A 1 169 ? 2.928 -44.156 -7.613 1 98.06 169 LEU A CA 1
ATOM 1289 C C . LEU A 1 169 ? 1.837 -43.125 -7.332 1 98.06 169 LEU A C 1
ATOM 1291 O O . LEU A 1 169 ? 0.954 -43.344 -6.504 1 98.06 169 LEU A O 1
ATOM 1295 N N . ILE A 1 170 ? 1.936 -42.031 -8.016 1 97.62 170 ILE A N 1
ATOM 1296 C CA . ILE A 1 170 ? 1.005 -40.938 -7.762 1 97.62 170 ILE A CA 1
ATOM 1297 C C . ILE A 1 170 ? -0.15 -41 -8.758 1 97.62 170 ILE A C 1
ATOM 1299 O O . ILE A 1 170 ? 0.065 -40.938 -9.969 1 97.62 170 ILE A O 1
ATOM 1303 N N . TYR A 1 171 ? -1.387 -41.125 -8.227 1 97.44 171 TYR A N 1
ATOM 1304 C CA . TYR A 1 171 ? -2.535 -41.281 -9.117 1 97.44 171 TYR A CA 1
ATOM 1305 C C . TYR A 1 171 ? -3.445 -40.062 -9.023 1 97.44 171 TYR A C 1
ATOM 1307 O O . TYR A 1 171 ? -4.398 -39.906 -9.789 1 97.44 171 TYR A O 1
ATOM 1315 N N . THR A 1 172 ? -3.123 -39.188 -8.016 1 97.12 172 THR A N 1
ATOM 1316 C CA . THR A 1 172 ? -3.955 -38.031 -7.773 1 97.12 172 THR A CA 1
ATOM 1317 C C . THR A 1 172 ? -3.123 -36.875 -7.207 1 97.12 172 THR A C 1
ATOM 1319 O O . THR A 1 172 ? -2.107 -37.094 -6.547 1 97.12 172 THR A O 1
ATOM 1322 N N . HIS A 1 173 ? -3.539 -35.625 -7.527 1 96.5 173 HIS A N 1
ATOM 1323 C CA . HIS A 1 173 ? -2.926 -34.5 -6.871 1 96.5 173 HIS A CA 1
ATOM 1324 C C . HIS A 1 173 ? -3.916 -33.344 -6.75 1 96.5 173 HIS A C 1
ATOM 1326 O O . HIS A 1 173 ? -4.973 -33.344 -7.383 1 96.5 173 HIS A O 1
ATOM 1332 N N . LYS A 1 174 ? -3.646 -32.406 -5.863 1 96.88 174 LYS A N 1
ATOM 1333 C CA . LYS A 1 174 ? -4.492 -31.234 -5.625 1 96.88 174 LYS A CA 1
ATOM 1334 C C . LYS A 1 174 ? -4.504 -30.312 -6.84 1 96.88 174 LYS A C 1
ATOM 1336 O O . LYS A 1 174 ? -3.662 -30.438 -7.73 1 96.88 174 LYS A O 1
ATOM 1341 N N . GLY A 1 175 ? -5.578 -29.484 -6.879 1 96.56 175 GLY A N 1
ATOM 1342 C CA . GLY A 1 175 ? -5.582 -28.359 -7.801 1 96.56 175 GLY A CA 1
ATOM 1343 C C . GLY A 1 175 ? -4.965 -27.109 -7.215 1 96.56 175 GLY A C 1
ATOM 1344 O O . GLY A 1 175 ? -4.578 -27.078 -6.043 1 96.56 175 GLY A O 1
ATOM 1345 N N . SER A 1 176 ? -4.809 -26.109 -8.062 1 95.44 176 SER A N 1
ATOM 1346 C CA . SER A 1 176 ? -4.281 -24.797 -7.668 1 95.44 176 SER A CA 1
ATOM 1347 C C . SER A 1 176 ? -4.957 -23.672 -8.438 1 95.44 176 SER A C 1
ATOM 1349 O O . SER A 1 176 ? -5.172 -23.781 -9.648 1 95.44 176 SER A O 1
ATOM 1351 N N . MET A 1 177 ? -5.293 -22.734 -7.672 1 95.88 177 MET A N 1
ATOM 1352 C CA . MET A 1 177 ? -5.914 -21.547 -8.266 1 95.88 177 MET A CA 1
ATOM 1353 C C . MET A 1 177 ? -5.359 -20.281 -7.645 1 95.88 177 MET A C 1
ATOM 1355 O O . MET A 1 177 ? -5.258 -20.172 -6.418 1 95.88 177 MET A O 1
ATOM 1359 N N . ASN A 1 178 ? -4.906 -19.359 -8.484 1 95.94 178 ASN A N 1
ATOM 1360 C CA . ASN A 1 178 ? -4.605 -18 -8.07 1 95.94 178 ASN A CA 1
ATOM 1361 C C . ASN A 1 178 ? -5.668 -17.016 -8.555 1 95.94 178 ASN A C 1
ATOM 1363 O O . ASN A 1 178 ? -6.156 -17.125 -9.68 1 95.94 178 ASN A O 1
ATOM 1367 N N . TYR A 1 179 ? -5.977 -16.141 -7.684 1 97.75 179 TYR A N 1
ATOM 1368 C CA . TYR A 1 179 ? -6.949 -15.133 -8.094 1 97.75 179 TYR A CA 1
ATOM 1369 C C . TYR A 1 179 ? -6.543 -13.742 -7.609 1 97.75 179 TYR A C 1
ATOM 1371 O O . TYR A 1 179 ? -5.734 -13.617 -6.688 1 97.75 179 TYR A O 1
ATOM 1379 N N . THR A 1 180 ? -7 -12.758 -8.312 1 98.38 180 THR A N 1
ATOM 1380 C CA . THR A 1 180 ? -6.871 -11.352 -7.961 1 98.38 180 THR A CA 1
ATOM 1381 C C . THR A 1 180 ? -8.242 -10.711 -7.77 1 98.38 180 THR A C 1
ATOM 1383 O O . THR A 1 180 ? -9.172 -10.984 -8.531 1 98.38 180 THR A O 1
ATOM 1386 N N . VAL A 1 181 ? -8.383 -9.922 -6.762 1 98.69 181 VAL A N 1
ATOM 1387 C CA . VAL A 1 181 ? -9.555 -9.055 -6.598 1 98.69 181 VAL A CA 1
ATOM 1388 C C . VAL A 1 181 ? -9.125 -7.594 -6.652 1 98.69 181 VAL A C 1
ATOM 1390 O O . VAL A 1 181 ? -8.164 -7.195 -6 1 98.69 181 VAL A O 1
ATOM 1393 N N . VAL A 1 182 ? -9.797 -6.898 -7.469 1 98.69 182 VAL A N 1
ATOM 1394 C CA . VAL A 1 182 ? -9.57 -5.461 -7.586 1 98.69 182 VAL A CA 1
ATOM 1395 C C . VAL A 1 182 ? -10.734 -4.699 -6.973 1 98.69 182 VAL A C 1
ATOM 1397 O O . VAL A 1 182 ? -11.898 -4.949 -7.309 1 98.69 182 VAL A O 1
ATOM 1400 N N . SER A 1 183 ? -10.469 -3.846 -6.012 1 98.56 183 SER A N 1
ATOM 1401 C CA . SER A 1 183 ? -11.445 -2.926 -5.438 1 98.56 183 SER A CA 1
ATOM 1402 C C . SER A 1 183 ? -11.258 -1.512 -5.98 1 98.56 183 SER A C 1
ATOM 1404 O O . SER A 1 183 ? -10.195 -0.917 -5.82 1 98.56 183 SER A O 1
ATOM 1406 N N . ARG A 1 184 ? -12.281 -1.033 -6.652 1 97.94 184 ARG A N 1
ATOM 1407 C CA . ARG A 1 184 ? -12.242 0.325 -7.188 1 97.94 184 ARG A CA 1
ATOM 1408 C C . ARG A 1 184 ? -13.133 1.259 -6.375 1 97.94 184 ARG A C 1
ATOM 1410 O O . ARG A 1 184 ? -14.297 0.956 -6.133 1 97.94 184 ARG A O 1
ATOM 1417 N N . GLY A 1 185 ? -12.578 2.346 -5.863 1 97.12 185 GLY A N 1
ATOM 1418 C CA . GLY A 1 185 ? -13.281 3.383 -5.125 1 97.12 185 GLY A CA 1
ATOM 1419 C C . GLY A 1 185 ? -13.156 4.754 -5.758 1 97.12 185 GLY A C 1
ATOM 1420 O O . GLY A 1 185 ? -13.203 4.887 -6.984 1 97.12 185 GLY A O 1
ATOM 1421 N N . LYS A 1 186 ? -13.18 5.773 -4.934 1 93.62 186 LYS A N 1
ATOM 1422 C CA . LYS A 1 186 ? -13.102 7.168 -5.355 1 93.62 186 LYS A CA 1
ATOM 1423 C C . LYS A 1 186 ? -12.195 7.969 -4.43 1 93.62 186 LYS A C 1
ATOM 1425 O O . LYS A 1 186 ? -12.398 7.988 -3.213 1 93.62 186 LYS A O 1
ATOM 1430 N N . SER A 1 187 ? -11.156 8.602 -5.043 1 90.19 187 SER A N 1
ATOM 1431 C CA . SER A 1 187 ? -10.195 9.383 -4.27 1 90.19 187 SER A CA 1
ATOM 1432 C C . SER A 1 187 ? -10.836 10.641 -3.689 1 90.19 187 SER A C 1
ATOM 1434 O O . SER A 1 187 ? -11.758 11.203 -4.285 1 90.19 187 SER A O 1
ATOM 1436 N N . ALA A 1 188 ? -10.516 11.023 -2.502 1 86.19 188 ALA A N 1
ATOM 1437 C CA . ALA A 1 188 ? -10.859 12.258 -1.802 1 86.19 188 ALA A CA 1
ATOM 1438 C C . ALA A 1 188 ? -9.812 12.594 -0.74 1 86.19 188 ALA A C 1
ATOM 1440 O O . ALA A 1 188 ? -8.961 11.766 -0.417 1 86.19 188 ALA A O 1
ATOM 1441 N N . HIS A 1 189 ? -9.773 13.852 -0.398 1 82.12 189 HIS A N 1
ATOM 1442 C CA . HIS A 1 189 ? -8.922 14.203 0.732 1 82.12 189 HIS A CA 1
ATOM 1443 C C . HIS A 1 189 ? -9.328 13.438 1.985 1 82.12 189 HIS A C 1
ATOM 1445 O O . HIS A 1 189 ? -10.516 13.273 2.264 1 82.12 189 HIS A O 1
ATOM 1451 N N . SER A 1 190 ? -8.352 12.945 2.787 1 85.62 190 SER A N 1
ATOM 1452 C CA . SER A 1 190 ? -8.656 12.109 3.941 1 85.62 190 SER A CA 1
ATOM 1453 C C . SER A 1 190 ? -9.438 12.875 4.996 1 85.62 190 SER A C 1
ATOM 1455 O O . SER A 1 190 ? -10.094 12.273 5.852 1 85.62 190 SER A O 1
ATOM 1457 N N . SER A 1 191 ? -9.406 14.25 4.977 1 79.75 191 SER A N 1
ATOM 1458 C CA . SER A 1 191 ? -10.18 15.062 5.914 1 79.75 191 SER A CA 1
ATOM 1459 C C . SER A 1 191 ? -11.648 15.125 5.508 1 79.75 191 SER A C 1
ATOM 1461 O O . SER A 1 191 ? -12.492 15.547 6.293 1 79.75 191 SER A O 1
ATOM 1463 N N . MET A 1 192 ? -11.977 14.688 4.297 1 83.06 192 MET A N 1
ATOM 1464 C CA . MET A 1 192 ? -13.344 14.625 3.793 1 83.06 192 MET A CA 1
ATOM 1465 C C . MET A 1 192 ? -13.664 13.242 3.24 1 83.06 192 MET A C 1
ATOM 1467 O O . MET A 1 192 ? -14.008 13.102 2.064 1 83.06 192 MET A O 1
ATOM 1471 N N . PRO A 1 193 ? -13.602 12.25 4.074 1 88.62 193 PRO A N 1
ATOM 1472 C CA . PRO A 1 193 ? -13.727 10.875 3.586 1 88.62 193 PRO A CA 1
ATOM 1473 C C . PRO A 1 193 ? -15.07 10.602 2.92 1 88.62 193 PRO A C 1
ATOM 1475 O O . PRO A 1 193 ? -15.164 9.734 2.047 1 88.62 193 PRO A O 1
ATOM 1478 N N . LYS A 1 194 ? -16.125 11.352 3.211 1 89.38 194 LYS A N 1
ATOM 1479 C CA . LYS A 1 194 ? -17.469 11.141 2.682 1 89.38 194 LYS A CA 1
ATOM 1480 C C . LYS A 1 194 ? -17.531 11.492 1.199 1 89.38 194 LYS A C 1
ATOM 1482 O O . LYS A 1 194 ? -18.453 11.078 0.499 1 89.38 194 LYS A O 1
ATOM 1487 N N . GLU A 1 195 ? -16.547 12.242 0.78 1 89.88 195 GLU A N 1
ATOM 1488 C CA . GLU A 1 195 ? -16.5 12.641 -0.624 1 89.88 195 GLU A CA 1
ATOM 1489 C C . GLU A 1 195 ? -15.836 11.562 -1.48 1 89.88 195 GLU A C 1
ATOM 1491 O O . GLU A 1 195 ? -15.82 11.664 -2.709 1 89.88 195 GLU A O 1
ATOM 1496 N N . GLY A 1 196 ? -15.305 10.531 -0.844 1 92.94 196 GLY A N 1
ATOM 1497 C CA . GLY A 1 196 ? -14.633 9.453 -1.559 1 92.94 196 GLY A CA 1
ATOM 1498 C C . GLY A 1 196 ? -15.227 8.086 -1.265 1 92.94 196 GLY A C 1
ATOM 1499 O O . GLY A 1 196 ? -16.266 7.984 -0.614 1 92.94 196 GLY A O 1
ATOM 1500 N N . ILE A 1 197 ? -14.711 7.094 -1.866 1 96.25 197 ILE A N 1
ATOM 1501 C CA . ILE A 1 197 ? -14.992 5.688 -1.605 1 96.25 197 ILE A CA 1
ATOM 1502 C C . ILE A 1 197 ? -13.695 4.945 -1.312 1 96.25 197 ILE A C 1
ATOM 1504 O O . ILE A 1 197 ? -12.828 4.824 -2.186 1 96.25 197 ILE A O 1
ATOM 1508 N N . ASN A 1 198 ? -13.477 4.488 -0.088 1 96.94 198 ASN A N 1
ATOM 1509 C CA . ASN A 1 198 ? -12.234 3.883 0.372 1 96.94 198 ASN A CA 1
ATOM 1510 C C . ASN A 1 198 ? -12.109 2.434 -0.089 1 96.94 198 ASN A C 1
ATOM 1512 O O . ASN A 1 198 ? -12.758 1.544 0.467 1 96.94 198 ASN A O 1
ATOM 1516 N N . SER A 1 199 ? -11.281 2.184 -1.086 1 97.88 199 SER A N 1
ATOM 1517 C CA . SER A 1 199 ? -11.125 0.864 -1.688 1 97.88 199 SER A CA 1
ATOM 1518 C C . SER A 1 199 ? -10.555 -0.135 -0.692 1 97.88 199 SER A C 1
ATOM 1520 O O . SER A 1 199 ? -10.797 -1.339 -0.801 1 97.88 199 SER A O 1
ATOM 1522 N N . ILE A 1 200 ? -9.742 0.309 0.329 1 97.94 200 ILE A N 1
ATOM 1523 C CA . ILE A 1 200 ? -9.188 -0.559 1.36 1 97.94 200 ILE A CA 1
ATOM 1524 C C . ILE A 1 200 ? -10.305 -1.076 2.26 1 97.94 200 ILE A C 1
ATOM 1526 O O . ILE A 1 200 ? -10.344 -2.262 2.598 1 97.94 200 ILE A O 1
ATOM 1530 N N . ALA A 1 201 ? -11.234 -0.198 2.617 1 97.19 201 ALA A N 1
ATOM 1531 C CA . ALA A 1 201 ? -12.359 -0.617 3.445 1 97.19 201 ALA A CA 1
ATOM 1532 C C . ALA A 1 201 ? -13.195 -1.686 2.742 1 97.19 201 ALA A C 1
ATOM 1534 O O . ALA A 1 201 ? -13.586 -2.682 3.355 1 97.19 201 ALA A O 1
ATOM 1535 N N . ASN A 1 202 ? -13.453 -1.492 1.452 1 97.62 202 ASN A N 1
ATOM 1536 C CA . ASN A 1 202 ? -14.25 -2.43 0.67 1 97.62 202 ASN A CA 1
ATOM 1537 C C . ASN A 1 202 ? -13.562 -3.783 0.541 1 97.62 202 ASN A C 1
ATOM 1539 O O . ASN A 1 202 ? -14.188 -4.828 0.728 1 97.62 202 ASN A O 1
ATOM 1543 N N . ILE A 1 203 ? -12.281 -3.77 0.23 1 97.81 203 ILE A N 1
ATOM 1544 C CA . ILE A 1 203 ? -11.57 -5.023 0.006 1 97.81 203 ILE A CA 1
ATOM 1545 C C . ILE A 1 203 ? -11.438 -5.781 1.325 1 97.81 203 ILE A C 1
ATOM 1547 O O . ILE A 1 203 ? -11.406 -7.016 1.341 1 97.81 203 ILE A O 1
ATOM 1551 N N . ASN A 1 204 ? -11.344 -5.047 2.453 1 97.81 204 ASN A N 1
ATOM 1552 C CA . ASN A 1 204 ? -11.305 -5.668 3.773 1 97.81 204 ASN A CA 1
ATOM 1553 C C . ASN A 1 204 ? -12.547 -6.52 4.031 1 97.81 204 ASN A C 1
ATOM 1555 O O . ASN A 1 204 ? -12.461 -7.578 4.656 1 97.81 204 ASN A O 1
ATOM 1559 N N . GLU A 1 205 ? -13.703 -6.07 3.586 1 97.69 205 GLU A N 1
ATOM 1560 C CA . GLU A 1 205 ? -14.922 -6.852 3.73 1 97.69 205 GLU A CA 1
ATOM 1561 C C . GLU A 1 205 ? -14.844 -8.156 2.938 1 97.69 205 GLU A C 1
ATOM 1563 O O . GLU A 1 205 ? -15.273 -9.203 3.418 1 97.69 205 GLU A O 1
ATOM 1568 N N . PHE A 1 206 ? -14.305 -8.086 1.75 1 98.44 206 PHE A N 1
ATOM 1569 C CA . PHE A 1 206 ? -14.102 -9.289 0.955 1 98.44 206 PHE A CA 1
ATOM 1570 C C . PHE A 1 206 ? -13.203 -10.273 1.688 1 98.44 206 PHE A C 1
ATOM 1572 O O . PHE A 1 206 ? -13.516 -11.469 1.766 1 98.44 206 PHE A O 1
ATOM 1579 N N . VAL A 1 207 ? -12.047 -9.797 2.197 1 98.38 207 VAL A N 1
ATOM 1580 C CA . VAL A 1 207 ? -11.078 -10.641 2.9 1 98.38 207 VAL A CA 1
ATOM 1581 C C . VAL A 1 207 ? -11.773 -11.375 4.043 1 98.38 207 VAL A C 1
ATOM 1583 O O . VAL A 1 207 ? -11.617 -12.586 4.199 1 98.38 207 VAL A O 1
ATOM 1586 N N . THR A 1 208 ? -12.562 -10.672 4.832 1 97.5 208 THR A N 1
ATOM 1587 C CA . THR A 1 208 ? -13.258 -11.242 5.98 1 97.5 208 THR A CA 1
ATOM 1588 C C . THR A 1 208 ? -14.203 -12.352 5.543 1 97.5 208 THR A C 1
ATOM 1590 O O . THR A 1 208 ? -14.172 -13.453 6.09 1 97.5 208 THR A O 1
ATOM 1593 N N . LEU A 1 209 ? -15 -12.086 4.504 1 98 209 LEU A N 1
ATOM 1594 C CA . LEU A 1 209 ? -15.992 -13.047 4.031 1 98 209 LEU A CA 1
ATOM 1595 C C . LEU A 1 209 ? -15.32 -14.242 3.371 1 98 209 LEU A C 1
ATOM 1597 O O . LEU A 1 209 ? -15.688 -15.391 3.631 1 98 209 LEU A O 1
ATOM 1601 N N . ALA A 1 210 ? -14.328 -13.992 2.508 1 98.31 210 ALA A N 1
ATOM 1602 C CA . ALA A 1 210 ? -13.633 -15.062 1.789 1 98.31 210 ALA A CA 1
ATOM 1603 C C . ALA A 1 210 ? -12.93 -16.016 2.756 1 98.31 210 ALA A C 1
ATOM 1605 O O . ALA A 1 210 ? -13.023 -17.234 2.611 1 98.31 210 ALA A O 1
ATOM 1606 N N . ASN A 1 211 ? -12.219 -15.445 3.773 1 97.38 211 ASN A N 1
ATOM 1607 C CA . ASN A 1 211 ? -11.539 -16.281 4.758 1 97.38 211 ASN A CA 1
ATOM 1608 C C . ASN A 1 211 ? -12.523 -17.141 5.543 1 97.38 211 ASN A C 1
ATOM 1610 O O . ASN A 1 211 ? -12.281 -18.328 5.758 1 97.38 211 ASN A O 1
ATOM 1614 N N . ALA A 1 212 ? -13.609 -16.562 5.938 1 97.31 212 ALA A N 1
ATOM 1615 C CA . ALA A 1 212 ? -14.602 -17.297 6.723 1 97.31 212 ALA A CA 1
ATOM 1616 C C . ALA A 1 212 ? -15.227 -18.422 5.906 1 97.31 212 ALA A C 1
ATOM 1618 O O . ALA A 1 212 ? -15.305 -19.562 6.363 1 97.31 212 ALA A O 1
ATOM 1619 N N . GLU A 1 213 ? -15.672 -18.141 4.68 1 98.19 213 GLU A N 1
ATOM 1620 C CA . GLU A 1 213 ? -16.328 -19.141 3.834 1 98.19 213 GLU A CA 1
ATOM 1621 C C . GLU A 1 213 ? -15.367 -20.25 3.422 1 98.19 213 GLU A C 1
ATOM 1623 O O . GLU A 1 213 ? -15.727 -21.422 3.426 1 98.19 213 GLU A O 1
ATOM 1628 N N . MET A 1 214 ? -14.172 -19.875 3.109 1 97.75 214 MET A N 1
ATOM 1629 C CA . MET A 1 214 ? -13.203 -20.875 2.686 1 97.75 214 MET A CA 1
ATOM 1630 C C . MET A 1 214 ? -12.797 -21.766 3.854 1 97.75 214 MET A C 1
ATOM 1632 O O . MET A 1 214 ? -12.531 -22.953 3.668 1 97.75 214 MET A O 1
ATOM 1636 N N . GLN A 1 215 ? -12.734 -21.203 5.062 1 96.81 215 GLN A N 1
ATOM 1637 C CA . GLN A 1 215 ? -12.477 -22.031 6.234 1 96.81 215 GLN A CA 1
ATOM 1638 C C . GLN A 1 215 ? -13.594 -23.047 6.441 1 96.81 215 GLN A C 1
ATOM 1640 O O . GLN A 1 215 ? -13.336 -24.188 6.812 1 96.81 215 GLN A O 1
ATOM 1645 N N . GLU A 1 216 ? -14.828 -22.641 6.219 1 98.06 216 GLU A N 1
ATOM 1646 C CA . GLU A 1 216 ? -15.961 -23.562 6.312 1 98.06 216 GLU A CA 1
ATOM 1647 C C . GLU A 1 216 ? -15.82 -24.703 5.309 1 98.06 216 GLU A C 1
ATOM 1649 O O . GLU A 1 216 ? -16.094 -25.859 5.633 1 98.06 216 GLU A O 1
ATOM 1654 N N . ILE A 1 217 ? -15.414 -24.344 4.102 1 97.94 217 ILE A N 1
ATOM 1655 C CA . ILE A 1 217 ? -15.219 -25.344 3.053 1 97.94 217 ILE A CA 1
ATOM 1656 C C . ILE A 1 217 ? -14.117 -26.312 3.463 1 97.94 217 ILE A C 1
ATOM 1658 O O . ILE A 1 217 ? -14.266 -27.531 3.322 1 97.94 217 ILE A O 1
ATOM 1662 N N . THR A 1 218 ? -13.055 -25.797 3.961 1 96.69 218 THR A N 1
ATOM 1663 C CA . THR A 1 218 ? -11.93 -26.609 4.395 1 96.69 218 THR A CA 1
ATOM 1664 C C . THR A 1 218 ? -12.359 -27.578 5.492 1 96.69 218 THR A C 1
ATOM 1666 O O . THR A 1 218 ? -11.914 -28.734 5.52 1 96.69 218 THR A O 1
ATOM 1669 N N . ASN A 1 219 ? -13.266 -27.141 6.379 1 97.06 219 ASN A N 1
ATOM 1670 C CA . ASN A 1 219 ? -13.766 -27.969 7.469 1 97.06 219 ASN A CA 1
ATOM 1671 C C . ASN A 1 219 ? -14.727 -29.047 6.965 1 97.06 219 ASN A C 1
ATOM 1673 O O . ASN A 1 219 ? -14.805 -30.125 7.539 1 97.06 219 ASN A O 1
ATOM 1677 N N . LYS A 1 220 ? -15.375 -28.812 5.887 1 97.81 220 LYS A N 1
ATOM 1678 C CA . LYS A 1 220 ? -16.484 -29.625 5.43 1 97.81 220 LYS A CA 1
ATOM 1679 C C . LYS A 1 220 ? -16.016 -30.688 4.438 1 97.81 220 LYS A C 1
ATOM 1681 O O . LYS A 1 220 ? -16.547 -31.812 4.426 1 97.81 220 LYS A O 1
ATOM 1686 N N . TYR A 1 221 ? -15.125 -30.391 3.578 1 97.81 221 TYR A N 1
ATOM 1687 C CA . TYR A 1 221 ? -14.703 -31.281 2.506 1 97.81 221 TYR A CA 1
ATOM 1688 C C . TYR A 1 221 ? -13.312 -31.844 2.768 1 97.81 221 TYR A C 1
ATOM 1690 O O . TYR A 1 221 ? -12.375 -31.094 3.045 1 97.81 221 TYR A O 1
ATOM 1698 N N . LYS A 1 222 ? -13.219 -33.188 2.613 1 96.56 222 LYS A N 1
ATOM 1699 C CA . LYS A 1 222 ? -11.945 -33.875 2.82 1 96.56 222 LYS A CA 1
ATOM 1700 C C . LYS A 1 222 ? -11.758 -35 1.797 1 96.56 222 LYS A C 1
ATOM 1702 O O . LYS A 1 222 ? -12.711 -35.656 1.426 1 96.56 222 LYS A O 1
ATOM 1707 N N . ASN A 1 223 ? -10.578 -35.094 1.266 1 96.25 223 ASN A N 1
ATOM 1708 C CA . ASN A 1 223 ? -10.148 -36.219 0.439 1 96.25 223 ASN A CA 1
ATOM 1709 C C . ASN A 1 223 ? -9.289 -37.219 1.229 1 96.25 223 ASN A C 1
ATOM 1711 O O . ASN A 1 223 ? -8.422 -36.781 1.998 1 96.25 223 ASN A O 1
ATOM 1715 N N . GLU A 1 224 ? -9.492 -38.438 1.04 1 94.06 224 GLU A N 1
ATOM 1716 C CA . GLU A 1 224 ? -8.828 -39.469 1.827 1 94.06 224 GLU A CA 1
ATOM 1717 C C . GLU A 1 224 ? -7.312 -39.406 1.661 1 94.06 224 GLU A C 1
ATOM 1719 O O . GLU A 1 224 ? -6.566 -39.656 2.609 1 94.06 224 GLU A O 1
ATOM 1724 N N . VAL A 1 225 ? -6.863 -39.031 0.523 1 95.25 225 VAL A N 1
ATOM 1725 C CA . VAL A 1 225 ? -5.441 -39.094 0.198 1 95.25 225 VAL A CA 1
ATOM 1726 C C . VAL A 1 225 ? -4.867 -37.688 0.154 1 95.25 225 VAL A C 1
ATOM 1728 O O . VAL A 1 225 ? -3.771 -37.438 0.662 1 95.25 225 VAL A O 1
ATOM 1731 N N . LEU A 1 226 ? -5.641 -36.688 -0.273 1 96 226 LEU A N 1
ATOM 1732 C CA . LEU A 1 226 ? -5.148 -35.344 -0.549 1 96 226 LEU A CA 1
ATOM 1733 C C . LEU A 1 226 ? -5.398 -34.406 0.639 1 96 226 LEU A C 1
ATOM 1735 O O . LEU A 1 226 ? -4.828 -33.312 0.714 1 96 226 LEU A O 1
ATOM 1739 N N . GLY A 1 227 ? -6.246 -34.875 1.564 1 95.81 227 GLY A N 1
ATOM 1740 C CA . GLY A 1 227 ? -6.598 -34.031 2.68 1 95.81 227 GLY A CA 1
ATOM 1741 C C . GLY A 1 227 ? -7.629 -32.969 2.312 1 95.81 227 GLY A C 1
ATOM 1742 O O . GLY A 1 227 ? -8.609 -33.25 1.625 1 95.81 227 GLY A O 1
ATOM 1743 N N . GLU A 1 228 ? -7.445 -31.781 2.883 1 96.75 228 GLU A N 1
ATOM 1744 C CA . GLU A 1 228 ? -8.445 -30.719 2.725 1 96.75 228 GLU A CA 1
ATOM 1745 C C . GLU A 1 228 ? -7.949 -29.625 1.782 1 96.75 228 GLU A C 1
ATOM 1747 O O . GLU A 1 228 ? -6.797 -29.656 1.347 1 96.75 228 GLU A O 1
ATOM 1752 N N . THR A 1 229 ? -8.82 -28.688 1.437 1 96.94 229 THR A N 1
ATOM 1753 C CA . THR A 1 229 ? -8.43 -27.5 0.688 1 96.94 229 THR A CA 1
ATOM 1754 C C . THR A 1 229 ? -7.531 -26.609 1.531 1 96.94 229 THR A C 1
ATOM 1756 O O . THR A 1 229 ? -7.453 -26.766 2.752 1 96.94 229 THR A O 1
ATOM 1759 N N . ALA A 1 230 ? -6.836 -25.75 0.929 1 95.5 230 ALA A N 1
ATOM 1760 C CA . ALA A 1 230 ? -6.043 -24.703 1.584 1 95.5 230 ALA A CA 1
ATOM 1761 C C . ALA A 1 230 ? -6.211 -23.359 0.878 1 95.5 230 ALA A C 1
ATOM 1763 O O . ALA A 1 230 ? -6.059 -23.281 -0.343 1 95.5 230 ALA A O 1
ATOM 1764 N N . HIS A 1 231 ? -6.57 -22.359 1.644 1 96.69 231 HIS A N 1
ATOM 1765 C CA . HIS A 1 231 ? -6.789 -21.031 1.093 1 96.69 231 HIS A CA 1
ATOM 1766 C C . HIS A 1 231 ? -5.988 -19.984 1.856 1 96.69 231 HIS A C 1
ATOM 1768 O O . HIS A 1 231 ? -5.926 -20.016 3.088 1 96.69 231 HIS A O 1
ATOM 1774 N N . SER A 1 232 ? -5.371 -19.094 1.084 1 96.25 232 SER A N 1
ATOM 1775 C CA . SER A 1 232 ? -4.66 -17.969 1.708 1 96.25 232 SER A CA 1
ATOM 1776 C C . SER A 1 232 ? -4.684 -16.734 0.819 1 96.25 232 SER A C 1
ATOM 1778 O O . SER A 1 232 ? -4.566 -16.844 -0.404 1 96.25 232 SER A O 1
ATOM 1780 N N . ILE A 1 233 ? -4.914 -15.625 1.412 1 97.75 233 ILE A N 1
ATOM 1781 C CA . ILE A 1 233 ? -4.668 -14.336 0.774 1 97.75 233 ILE A CA 1
ATOM 1782 C C . ILE A 1 233 ? -3.264 -13.852 1.123 1 97.75 233 ILE A C 1
ATOM 1784 O O . ILE A 1 233 ? -2.939 -13.656 2.297 1 97.75 233 ILE A O 1
ATOM 1788 N N . THR A 1 234 ? -2.434 -13.609 0.065 1 97.25 234 THR A N 1
ATOM 1789 C CA . THR A 1 234 ? -1.012 -13.547 0.382 1 97.25 234 THR A CA 1
ATOM 1790 C C . THR A 1 234 ? -0.412 -12.227 -0.093 1 97.25 234 THR A C 1
ATOM 1792 O O . THR A 1 234 ? 0.708 -11.875 0.286 1 97.25 234 THR A O 1
ATOM 1795 N N . ILE A 1 235 ? -1.118 -11.445 -0.894 1 97.5 235 ILE A N 1
ATOM 1796 C CA . ILE A 1 235 ? -0.664 -10.125 -1.324 1 97.5 235 ILE A CA 1
ATOM 1797 C C . ILE A 1 235 ? -1.803 -9.117 -1.191 1 97.5 235 ILE A C 1
ATOM 1799 O O . ILE A 1 235 ? -2.955 -9.43 -1.505 1 97.5 235 ILE A O 1
ATOM 1803 N N . ILE A 1 236 ? -1.487 -7.945 -0.78 1 98.25 236 ILE A N 1
ATOM 1804 C CA . ILE A 1 236 ? -2.439 -6.84 -0.761 1 98.25 236 ILE A CA 1
ATOM 1805 C C . ILE A 1 236 ? -1.698 -5.516 -0.942 1 98.25 236 ILE A C 1
ATOM 1807 O O . ILE A 1 236 ? -0.618 -5.32 -0.381 1 98.25 236 ILE A O 1
ATOM 1811 N N . ASN A 1 237 ? -2.197 -4.699 -1.783 1 98.06 237 ASN A N 1
ATOM 1812 C CA . ASN A 1 237 ? -1.646 -3.373 -2.049 1 98.06 237 ASN A CA 1
ATOM 1813 C C . ASN A 1 237 ? -2.748 -2.336 -2.244 1 98.06 237 ASN A C 1
ATOM 1815 O O . ASN A 1 237 ? -3.615 -2.502 -3.104 1 98.06 237 ASN A O 1
ATOM 1819 N N . GLY A 1 238 ? -2.719 -1.305 -1.408 1 97.5 238 GLY A N 1
ATOM 1820 C CA . GLY A 1 238 ? -3.689 -0.23 -1.54 1 97.5 238 GLY A CA 1
ATOM 1821 C C . GLY A 1 238 ? -3.17 1.107 -1.048 1 97.5 238 GLY A C 1
ATOM 1822 O O . GLY A 1 238 ? -2.523 1.182 -0.002 1 97.5 238 GLY A O 1
ATOM 1823 N N . GLY A 1 239 ? -3.43 2.182 -1.872 1 94.25 239 GLY A N 1
ATOM 1824 C CA . GLY A 1 239 ? -3.119 3.543 -1.465 1 94.25 239 GLY A CA 1
ATOM 1825 C C . GLY A 1 239 ? -1.675 3.93 -1.724 1 94.25 239 GLY A C 1
ATOM 1826 O O . GLY A 1 239 ? -0.79 3.07 -1.736 1 94.25 239 GLY A O 1
ATOM 1827 N N . ASN A 1 240 ? -1.462 5.227 -1.908 1 88.5 240 ASN A N 1
ATOM 1828 C CA . ASN A 1 240 ? -0.121 5.73 -2.188 1 88.5 240 ASN A CA 1
ATOM 1829 C C . ASN A 1 240 ? 0.229 6.918 -1.296 1 88.5 240 ASN A C 1
ATOM 1831 O O . ASN A 1 240 ? 1.4 7.273 -1.16 1 88.5 240 ASN A O 1
ATOM 1835 N N . GLN A 1 241 ? -0.751 7.605 -0.711 1 86.81 241 GLN A N 1
ATOM 1836 C CA . GLN A 1 241 ? -0.548 8.766 0.155 1 86.81 241 GLN A CA 1
ATOM 1837 C C . GLN A 1 241 ? -1.413 8.672 1.408 1 86.81 241 GLN A C 1
ATOM 1839 O O . GLN A 1 241 ? -2.607 8.375 1.325 1 86.81 241 GLN A O 1
ATOM 1844 N N . VAL A 1 242 ? -0.875 8.961 2.514 1 89.75 242 VAL A N 1
ATOM 1845 C CA . VAL A 1 242 ? -1.544 8.797 3.799 1 89.75 242 VAL A CA 1
ATOM 1846 C C . VAL A 1 242 ? -2.732 9.758 3.889 1 89.75 242 VAL A C 1
ATOM 1848 O O . VAL A 1 242 ? -3.734 9.453 4.539 1 89.75 242 VAL A O 1
ATOM 1851 N N . ASN A 1 243 ? -2.727 10.938 3.107 1 85.88 243 ASN A N 1
ATOM 1852 C CA . ASN A 1 243 ? -3.779 11.945 3.232 1 85.88 243 ASN A CA 1
ATOM 1853 C C . ASN A 1 243 ? -4.777 11.852 2.082 1 85.88 243 ASN A C 1
ATOM 1855 O O . ASN A 1 243 ? -5.551 12.781 1.852 1 85.88 243 ASN A O 1
ATOM 1859 N N . SER A 1 244 ? -4.82 10.766 1.402 1 88.75 244 SER A N 1
ATOM 1860 C CA . SER A 1 244 ? -5.742 10.586 0.287 1 88.75 244 SER A CA 1
ATOM 1861 C C . SER A 1 244 ? -6.477 9.25 0.39 1 88.75 244 SER A C 1
ATOM 1863 O O . SER A 1 244 ? -5.855 8.211 0.605 1 88.75 244 SER A O 1
ATOM 1865 N N . ILE A 1 245 ? -7.789 9.32 0.252 1 93.44 245 ILE A N 1
ATOM 1866 C CA . ILE A 1 245 ? -8.602 8.109 0.2 1 93.44 245 ILE A CA 1
ATOM 1867 C C . ILE A 1 245 ? -8.195 7.27 -1.009 1 93.44 245 ILE A C 1
ATOM 1869 O O . ILE A 1 245 ? -8.172 7.762 -2.139 1 93.44 245 ILE A O 1
ATOM 1873 N N . PRO A 1 246 ? -7.805 6.004 -0.78 1 95.19 246 PRO A N 1
ATOM 1874 C CA . PRO A 1 246 ? -7.316 5.199 -1.901 1 95.19 246 PRO A CA 1
ATOM 1875 C C . PRO A 1 246 ? -8.43 4.805 -2.869 1 95.19 246 PRO A C 1
ATOM 1877 O O . PRO A 1 246 ? -9.461 4.277 -2.447 1 95.19 246 PRO A O 1
ATOM 1880 N N . ALA A 1 247 ? -8.219 4.992 -4.152 1 95.69 247 ALA A N 1
ATOM 1881 C CA . ALA A 1 247 ? -9.219 4.711 -5.184 1 95.69 247 ALA A CA 1
ATOM 1882 C C . ALA A 1 247 ? -9.086 3.275 -5.688 1 95.69 247 ALA A C 1
ATOM 1884 O O . ALA A 1 247 ? -10.008 2.748 -6.32 1 95.69 247 ALA A O 1
ATOM 1885 N N . ILE A 1 248 ? -7.895 2.66 -5.488 1 97.38 248 ILE A N 1
ATOM 1886 C CA . ILE A 1 248 ? -7.703 1.305 -5.992 1 97.38 248 ILE A CA 1
ATOM 1887 C C . ILE A 1 248 ? -6.941 0.475 -4.961 1 97.38 248 ILE A C 1
ATOM 1889 O O . ILE A 1 248 ? -5.953 0.941 -4.387 1 97.38 248 ILE A O 1
ATOM 1893 N N . THR A 1 249 ? -7.398 -0.627 -4.59 1 98.06 249 THR A N 1
ATOM 1894 C CA . THR A 1 249 ? -6.742 -1.65 -3.781 1 98.06 249 THR A CA 1
ATOM 1895 C C . THR A 1 249 ? -6.836 -3.014 -4.461 1 98.06 249 THR A C 1
ATOM 1897 O O . THR A 1 249 ? -7.879 -3.369 -5.012 1 98.06 249 THR A O 1
ATOM 1900 N N . THR A 1 250 ? -5.742 -3.773 -4.527 1 98.5 250 THR A N 1
ATOM 1901 C CA . THR A 1 250 ? -5.723 -5.102 -5.129 1 98.5 250 THR A CA 1
ATOM 1902 C C . THR A 1 250 ? -5.246 -6.145 -4.121 1 98.5 250 THR A C 1
ATOM 1904 O O . THR A 1 250 ? -4.449 -5.836 -3.23 1 98.5 250 THR A O 1
ATOM 1907 N N . LEU A 1 251 ? -5.742 -7.324 -4.184 1 98.19 251 LEU A N 1
ATOM 1908 C CA . LEU A 1 251 ? -5.23 -8.445 -3.408 1 98.19 251 LEU A CA 1
ATOM 1909 C C . LEU A 1 251 ? -5.109 -9.695 -4.277 1 98.19 251 LEU A C 1
ATOM 1911 O O . LEU A 1 251 ? -5.75 -9.797 -5.324 1 98.19 251 LEU A O 1
ATOM 1915 N N . GLN A 1 252 ? -4.258 -10.578 -3.916 1 98 252 GLN A N 1
ATOM 1916 C CA . GLN A 1 252 ? -4.105 -11.883 -4.547 1 98 252 GLN A CA 1
ATOM 1917 C C . GLN A 1 252 ? -4.195 -13.008 -3.514 1 98 252 GLN A C 1
ATOM 1919 O O . GLN A 1 252 ? -3.691 -12.875 -2.396 1 98 252 GLN A O 1
ATOM 1924 N N . GLY A 1 253 ? -4.875 -14.047 -3.877 1 97.31 253 GLY A N 1
ATOM 1925 C CA . GLY A 1 253 ? -4.988 -15.25 -3.064 1 97.31 253 GLY A CA 1
ATOM 1926 C C . GLY A 1 253 ? -4.688 -16.516 -3.834 1 97.31 253 GLY A C 1
ATOM 1927 O O . GLY A 1 253 ? -4.617 -16.5 -5.062 1 97.31 253 GLY A O 1
ATOM 1928 N N . ASN A 1 254 ? -4.438 -17.484 -3.078 1 95.81 254 ASN A N 1
ATOM 1929 C CA . ASN A 1 254 ? -4.168 -18.828 -3.6 1 95.81 254 ASN A CA 1
ATOM 1930 C C . ASN A 1 254 ? -5.035 -19.875 -2.912 1 95.81 254 ASN A C 1
ATOM 1932 O O . ASN A 1 254 ? -5.297 -19.781 -1.711 1 95.81 254 ASN A O 1
ATOM 1936 N N . ILE A 1 255 ? -5.461 -20.891 -3.711 1 96.69 255 ILE A N 1
ATOM 1937 C CA . ILE A 1 255 ? -6.266 -21.984 -3.174 1 96.69 255 ILE A CA 1
ATOM 1938 C C . ILE A 1 255 ? -5.77 -23.312 -3.73 1 96.69 255 ILE A C 1
ATOM 1940 O O . ILE A 1 255 ? -5.551 -23.453 -4.938 1 96.69 255 ILE A O 1
ATOM 1944 N N . ARG A 1 256 ? -5.52 -24.25 -2.877 1 96.81 256 ARG A N 1
ATOM 1945 C CA . ARG A 1 256 ? -5.363 -25.641 -3.256 1 96.81 256 ARG A CA 1
ATOM 1946 C C . ARG A 1 256 ? -6.688 -26.391 -3.141 1 96.81 256 ARG A C 1
ATOM 1948 O O . ARG A 1 256 ? -7.262 -26.484 -2.053 1 96.81 256 ARG A O 1
ATOM 1955 N N . THR A 1 257 ? -7.117 -26.938 -4.285 1 97.44 257 THR A N 1
ATOM 1956 C CA . THR A 1 257 ? -8.43 -27.578 -4.332 1 97.44 257 THR A CA 1
ATOM 1957 C C . THR A 1 257 ? -8.289 -29.094 -4.328 1 97.44 257 THR A C 1
ATOM 1959 O O . THR A 1 257 ? -7.195 -29.625 -4.547 1 97.44 257 THR A O 1
ATOM 1962 N N . ILE A 1 258 ? -9.375 -29.766 -3.994 1 97.5 258 ILE A N 1
ATOM 1963 C CA . ILE A 1 258 ? -9.5 -31.219 -4.035 1 97.5 258 ILE A CA 1
ATOM 1964 C C . ILE A 1 258 ? -10.688 -31.609 -4.914 1 97.5 258 ILE A C 1
ATOM 1966 O O . ILE A 1 258 ? -11.523 -30.766 -5.25 1 97.5 258 ILE A O 1
ATOM 1970 N N . PRO A 1 259 ? -10.703 -32.844 -5.309 1 96 259 PRO A N 1
ATOM 1971 C CA . PRO A 1 259 ? -11.789 -33.281 -6.199 1 96 259 PRO A CA 1
ATOM 1972 C C . PRO A 1 259 ? -13.172 -33 -5.613 1 96 259 PRO A C 1
ATOM 1974 O O . PRO A 1 259 ? -14.109 -32.688 -6.352 1 96 259 PRO A O 1
ATOM 1977 N N . GLU A 1 260 ? -13.336 -33.094 -4.344 1 97.19 260 GLU A N 1
ATOM 1978 C CA . GLU A 1 260 ? -14.617 -32.906 -3.676 1 97.19 260 GLU A CA 1
ATOM 1979 C C . GLU A 1 260 ? -15.07 -31.453 -3.75 1 97.19 260 GLU A C 1
ATOM 1981 O O . GLU A 1 260 ? -16.266 -31.172 -3.684 1 97.19 260 GLU A O 1
ATOM 1986 N N . PHE A 1 261 ? -14.141 -30.531 -3.867 1 97.88 261 PHE A N 1
ATOM 1987 C CA . PHE A 1 261 ? -14.383 -29.109 -4.023 1 97.88 261 PHE A CA 1
ATOM 1988 C C . PHE A 1 261 ? -13.367 -28.484 -4.973 1 97.88 261 PHE A C 1
ATOM 1990 O O . PHE A 1 261 ? -12.383 -27.891 -4.531 1 97.88 261 PHE A O 1
ATOM 1997 N N . ASP A 1 262 ? -13.664 -28.562 -6.203 1 96.88 262 ASP A N 1
ATOM 1998 C CA . ASP A 1 262 ? -12.688 -28.266 -7.246 1 96.88 262 ASP A CA 1
ATOM 1999 C C . ASP A 1 262 ? -12.688 -26.766 -7.574 1 96.88 262 ASP A C 1
ATOM 2001 O O . ASP A 1 262 ? -13.352 -25.984 -6.895 1 96.88 262 ASP A O 1
ATOM 2005 N N . ASN A 1 263 ? -12.023 -26.328 -8.609 1 97.44 263 ASN A N 1
ATOM 2006 C CA . ASN A 1 263 ? -11.805 -24.938 -8.961 1 97.44 263 ASN A CA 1
ATOM 2007 C C . ASN A 1 263 ? -13.109 -24.25 -9.367 1 97.44 263 ASN A C 1
ATOM 2009 O O . ASN A 1 263 ? -13.32 -23.078 -9.062 1 97.44 263 ASN A O 1
ATOM 2013 N N . SER A 1 264 ? -13.922 -24.984 -10.031 1 97.44 264 SER A N 1
ATOM 2014 C CA . SER A 1 264 ? -15.188 -24.391 -10.461 1 97.44 264 SER A CA 1
ATOM 2015 C C . SER A 1 264 ? -16.031 -23.969 -9.258 1 97.44 264 SER A C 1
ATOM 2017 O O . SER A 1 264 ? -16.625 -22.891 -9.266 1 97.44 264 SER A O 1
ATOM 2019 N N . LYS A 1 265 ? -16.078 -24.781 -8.266 1 98.19 265 LYS A N 1
ATOM 2020 C CA . LYS A 1 265 ? -16.844 -24.469 -7.055 1 98.19 265 LYS A CA 1
ATOM 2021 C C . LYS A 1 265 ? -16.219 -23.297 -6.305 1 98.19 265 LYS A C 1
ATOM 2023 O O . LYS A 1 265 ? -16.953 -22.453 -5.77 1 98.19 265 LYS A O 1
ATOM 2028 N N . VAL A 1 266 ? -14.922 -23.234 -6.285 1 98.19 266 VAL A N 1
ATOM 2029 C CA . VAL A 1 266 ? -14.227 -22.141 -5.629 1 98.19 266 VAL A CA 1
ATOM 2030 C C . VAL A 1 266 ? -14.531 -20.828 -6.352 1 98.19 266 VAL A C 1
ATOM 2032 O O . VAL A 1 266 ? -14.859 -19.812 -5.715 1 98.19 266 VAL A O 1
ATOM 2035 N N . LYS A 1 267 ? -14.445 -20.859 -7.645 1 98.06 267 LYS A N 1
ATOM 2036 C CA . LYS A 1 267 ? -14.742 -19.672 -8.445 1 98.06 267 LYS A CA 1
ATOM 2037 C C . LYS A 1 267 ? -16.156 -19.156 -8.18 1 98.06 267 LYS A C 1
ATOM 2039 O O . LYS A 1 267 ? -16.359 -17.953 -7.988 1 98.06 267 LYS A O 1
ATOM 2044 N N . ALA A 1 268 ? -17.062 -20.109 -8.18 1 98.44 268 ALA A N 1
ATOM 2045 C CA . ALA A 1 268 ? -18.453 -19.734 -7.934 1 98.44 268 ALA A CA 1
ATOM 2046 C C . ALA A 1 268 ? -18.609 -19.094 -6.559 1 98.44 268 ALA A C 1
ATOM 2048 O O . ALA A 1 268 ? -19.312 -18.094 -6.41 1 98.44 268 ALA A O 1
ATOM 2049 N N . LEU A 1 269 ? -17.984 -19.656 -5.609 1 98.5 269 LEU A N 1
ATOM 2050 C CA . LEU A 1 269 ? -18.062 -19.156 -4.242 1 98.5 269 LEU A CA 1
ATOM 2051 C C . LEU A 1 269 ? -17.516 -17.734 -4.156 1 98.5 269 LEU A C 1
ATOM 2053 O O . LEU A 1 269 ? -18.172 -16.844 -3.615 1 98.5 269 LEU A O 1
ATOM 2057 N N . LEU A 1 270 ? -16.297 -17.531 -4.672 1 98.56 270 LEU A N 1
ATOM 2058 C CA . LEU A 1 270 ? -15.648 -16.219 -4.617 1 98.56 270 LEU A CA 1
ATOM 2059 C C . LEU A 1 270 ? -16.453 -15.188 -5.406 1 98.56 270 LEU A C 1
ATOM 2061 O O . LEU A 1 270 ? -16.594 -14.039 -4.969 1 98.56 270 LEU A O 1
ATOM 2065 N N . GLN A 1 271 ? -16.953 -15.625 -6.551 1 98.69 271 GLN A N 1
ATOM 2066 C CA . GLN A 1 271 ? -17.75 -14.719 -7.363 1 98.69 271 GLN A CA 1
ATOM 2067 C C . GLN A 1 271 ? -19.031 -14.312 -6.633 1 98.69 271 GLN A C 1
ATOM 2069 O O . GLN A 1 271 ? -19.469 -13.164 -6.727 1 98.69 271 GLN A O 1
ATOM 2074 N N . ASN A 1 272 ? -19.656 -15.227 -5.973 1 98.69 272 ASN A N 1
ATOM 2075 C CA . ASN A 1 272 ? -20.844 -14.906 -5.191 1 98.69 272 ASN A CA 1
ATOM 2076 C C . ASN A 1 272 ? -20.562 -13.859 -4.121 1 98.69 272 ASN A C 1
ATOM 2078 O O . ASN A 1 272 ? -21.359 -12.961 -3.895 1 98.69 272 ASN A O 1
ATOM 2082 N N . ILE A 1 273 ? -19.453 -13.969 -3.438 1 98.56 273 ILE A N 1
ATOM 2083 C CA . ILE A 1 273 ? -19.062 -12.992 -2.43 1 98.56 273 ILE A CA 1
ATOM 2084 C C . ILE A 1 273 ? -18.906 -11.609 -3.074 1 98.56 273 ILE A C 1
ATOM 2086 O O . ILE A 1 273 ? -19.438 -10.617 -2.561 1 98.56 273 ILE A O 1
ATOM 2090 N N . VAL A 1 274 ? -18.188 -11.547 -4.238 1 98.75 274 VAL A N 1
ATOM 2091 C CA . VAL A 1 274 ? -17.969 -10.305 -4.973 1 98.75 274 VAL A CA 1
ATOM 2092 C C . VAL A 1 274 ? -19.312 -9.703 -5.371 1 98.75 274 VAL A C 1
ATOM 2094 O O . VAL A 1 274 ? -19.547 -8.508 -5.156 1 98.75 274 VAL A O 1
ATOM 2097 N N . ASP A 1 275 ? -20.203 -10.57 -5.895 1 98.69 275 ASP A N 1
ATOM 2098 C CA . ASP A 1 275 ? -21.516 -10.109 -6.363 1 98.69 275 ASP A CA 1
ATOM 2099 C C . ASP A 1 275 ? -22.344 -9.555 -5.207 1 98.69 275 ASP A C 1
ATOM 2101 O O . ASP A 1 275 ? -22.984 -8.516 -5.348 1 98.69 275 ASP A O 1
ATOM 2105 N N . GLU A 1 276 ? -22.375 -10.195 -4.074 1 98.62 276 GLU A N 1
ATOM 2106 C CA . GLU A 1 276 ? -23.125 -9.75 -2.914 1 98.62 276 GLU A CA 1
ATOM 2107 C C . GLU A 1 276 ? -22.594 -8.414 -2.387 1 98.62 276 GLU A C 1
ATOM 2109 O O . GLU A 1 276 ? -23.375 -7.523 -2.049 1 98.62 276 GLU A O 1
ATOM 2114 N N . LEU A 1 277 ? -21.312 -8.312 -2.316 1 98.5 277 LEU A N 1
ATOM 2115 C CA . LEU A 1 277 ? -20.719 -7.066 -1.849 1 98.5 277 LEU A CA 1
ATOM 2116 C C . LEU A 1 277 ? -21.016 -5.926 -2.816 1 98.5 277 LEU A C 1
ATOM 2118 O O . LEU A 1 277 ? -21.281 -4.797 -2.393 1 98.5 277 LEU A O 1
ATOM 2122 N N . ASN A 1 278 ? -20.969 -6.207 -4.105 1 98.56 278 ASN A N 1
ATOM 2123 C CA . ASN A 1 278 ? -21.188 -5.191 -5.129 1 98.56 278 ASN A CA 1
ATOM 2124 C C . ASN A 1 278 ? -22.609 -4.668 -5.105 1 98.56 278 ASN A C 1
ATOM 2126 O O . ASN A 1 278 ? -22.922 -3.66 -5.746 1 98.56 278 ASN A O 1
ATOM 2130 N N . LYS A 1 279 ? -23.547 -5.32 -4.41 1 98.25 279 LYS A N 1
ATOM 2131 C CA . LYS A 1 279 ? -24.906 -4.809 -4.223 1 98.25 279 LYS A CA 1
ATOM 2132 C C . LYS A 1 279 ? -24.922 -3.635 -3.246 1 98.25 279 LYS A C 1
ATOM 2134 O O . LYS A 1 279 ? -25.875 -2.859 -3.215 1 98.25 279 LYS A O 1
ATOM 2139 N N . LYS A 1 280 ? -23.891 -3.533 -2.365 1 97.5 280 LYS A N 1
ATOM 2140 C CA . LYS A 1 280 ? -23.797 -2.445 -1.396 1 97.5 280 LYS A CA 1
ATOM 2141 C C . LYS A 1 280 ? -23.312 -1.159 -2.061 1 97.5 280 LYS A C 1
ATOM 2143 O O . LYS A 1 280 ? -22.516 -1.203 -2.998 1 97.5 280 LYS A O 1
ATOM 2148 N N . GLU A 1 281 ? -23.734 -0.021 -1.58 1 96.38 281 GLU A N 1
ATOM 2149 C CA . GLU A 1 281 ? -23.312 1.273 -2.111 1 96.38 281 GLU A CA 1
ATOM 2150 C C . GLU A 1 281 ? -21.812 1.471 -1.967 1 96.38 281 GLU A C 1
ATOM 2152 O O . GLU A 1 281 ? -21.234 1.193 -0.909 1 96.38 281 GLU A O 1
ATOM 2157 N N . GLY A 1 282 ? -21.156 1.854 -3.039 1 96.25 282 GLY A N 1
ATOM 2158 C CA . GLY A 1 282 ? -19.734 2.209 -3.02 1 96.25 282 GLY A CA 1
ATOM 2159 C C . GLY A 1 282 ? -18.828 1.045 -3.359 1 96.25 282 GLY A C 1
ATOM 2160 O O . GLY A 1 282 ? -17.625 1.232 -3.574 1 96.25 282 GLY A O 1
ATOM 2161 N N . PHE A 1 283 ? -19.438 -0.135 -3.391 1 98 283 PHE A N 1
ATOM 2162 C CA . PHE A 1 283 ? -18.625 -1.307 -3.699 1 98 283 PHE A CA 1
ATOM 2163 C C . PHE A 1 283 ? -18.484 -1.489 -5.207 1 98 283 PHE A C 1
ATOM 2165 O O . PHE A 1 283 ? -19.453 -1.284 -5.953 1 98 283 PHE A O 1
ATOM 2172 N N . ASN A 1 284 ? -17.344 -1.769 -5.684 1 98.44 284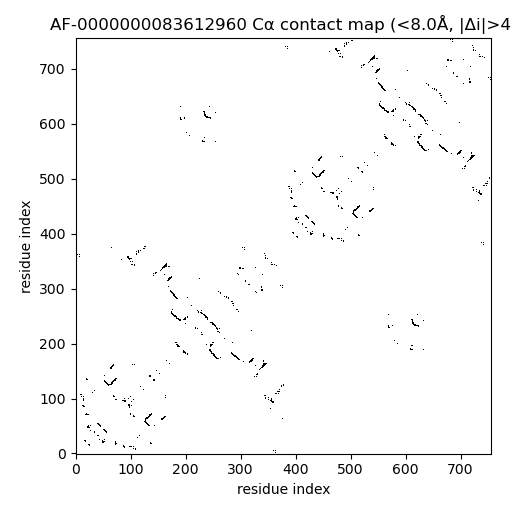 ASN A N 1
ATOM 2173 C CA . ASN A 1 284 ? -16.984 -2.127 -7.051 1 98.44 284 ASN A CA 1
ATOM 2174 C C . ASN A 1 284 ? -15.789 -3.076 -7.09 1 98.44 284 ASN A C 1
ATOM 2176 O O . ASN A 1 284 ? -14.656 -2.639 -7.262 1 98.44 284 ASN A O 1
ATOM 2180 N N . LEU A 1 285 ? -16.078 -4.371 -6.867 1 98.69 285 LEU A N 1
ATOM 2181 C CA . LEU A 1 285 ? -15.062 -5.418 -6.832 1 98.69 285 LEU A CA 1
ATOM 2182 C C . LEU A 1 285 ? -15.062 -6.211 -8.133 1 98.69 285 LEU A C 1
ATOM 2184 O O . LEU A 1 285 ? -16.109 -6.414 -8.75 1 98.69 285 LEU A O 1
ATOM 2188 N N . GLU A 1 286 ? -13.883 -6.59 -8.594 1 98.75 286 GLU A N 1
ATOM 2189 C CA . GLU A 1 286 ? -13.695 -7.465 -9.742 1 98.75 286 GLU A CA 1
ATOM 2190 C C . GLU A 1 286 ? -12.82 -8.664 -9.391 1 98.75 286 GLU A C 1
ATOM 2192 O O . GLU A 1 286 ? -11.758 -8.508 -8.789 1 98.75 286 GLU A O 1
ATOM 2197 N N . LEU A 1 287 ? -13.32 -9.828 -9.672 1 98.69 287 LEU A N 1
ATOM 2198 C CA . LEU A 1 287 ? -12.562 -11.055 -9.492 1 98.69 287 LEU A CA 1
ATOM 2199 C C . LEU A 1 287 ? -11.867 -11.469 -10.789 1 98.69 287 LEU A C 1
ATOM 2201 O O . LEU A 1 287 ? -12.508 -11.523 -11.844 1 98.69 287 LEU A O 1
ATOM 2205 N N . ILE A 1 288 ? -10.602 -11.688 -10.758 1 98.12 288 ILE A N 1
ATOM 2206 C CA . ILE A 1 288 ? -9.805 -12.164 -11.883 1 98.12 288 ILE A CA 1
ATOM 2207 C C . ILE A 1 288 ? -9.117 -13.477 -11.516 1 98.12 288 ILE A C 1
ATOM 2209 O O . ILE A 1 288 ? -8.43 -13.562 -10.5 1 98.12 288 ILE A O 1
ATOM 2213 N N . VAL A 1 289 ? -9.305 -14.492 -12.227 1 96.31 289 VAL A N 1
ATOM 2214 C CA . VAL A 1 289 ? -8.617 -15.766 -12.031 1 96.31 289 VAL A CA 1
ATOM 2215 C C . VAL A 1 289 ? -7.309 -15.773 -12.812 1 96.31 289 VAL A C 1
ATOM 2217 O O . VAL A 1 289 ? -7.316 -15.711 -14.047 1 96.31 289 VAL A O 1
ATOM 2220 N N . ASP A 1 290 ? -6.246 -15.875 -12.125 1 92.06 290 ASP A N 1
ATOM 2221 C CA . ASP A 1 290 ? -4.918 -15.727 -12.711 1 92.06 290 ASP A CA 1
ATOM 2222 C C . ASP A 1 290 ? -4.34 -17.078 -13.117 1 92.06 290 ASP A C 1
ATOM 2224 O O . ASP A 1 290 ? -3.514 -17.156 -14.031 1 92.06 290 ASP A O 1
ATOM 2228 N N . TYR A 1 291 ? -4.531 -18.062 -12.414 1 90.38 291 TYR A N 1
ATOM 2229 C CA . TYR A 1 291 ? -4.047 -19.438 -12.523 1 90.38 291 TYR A CA 1
ATOM 2230 C C . TYR A 1 291 ? -5.137 -20.438 -12.156 1 90.38 291 TYR A C 1
ATOM 2232 O O . TYR A 1 291 ? -5.84 -20.25 -11.156 1 90.38 291 TYR A O 1
ATOM 2240 N N . ASP A 1 292 ? -5.395 -21.484 -12.984 1 94.12 292 ASP A N 1
ATOM 2241 C CA . ASP A 1 292 ? -6.574 -22.344 -12.828 1 94.12 292 ASP A CA 1
ATOM 2242 C C . ASP A 1 292 ? -6.258 -23.781 -13.188 1 94.12 292 ASP A C 1
ATOM 2244 O O . ASP A 1 292 ? -6.688 -24.281 -14.234 1 94.12 292 ASP A O 1
ATOM 2248 N N . ILE A 1 293 ? -5.562 -24.484 -12.328 1 95.31 293 ILE A N 1
ATOM 2249 C CA . ILE A 1 293 ? -5.215 -25.891 -12.547 1 95.31 293 ILE A CA 1
ATOM 2250 C C . ILE A 1 293 ? -6.086 -26.781 -11.664 1 95.31 293 ILE A C 1
ATOM 2252 O O . ILE A 1 293 ? -6.035 -26.688 -10.43 1 95.31 293 ILE A O 1
ATOM 2256 N N . TYR A 1 294 ? -6.801 -27.625 -12.25 1 95.12 294 TYR A N 1
ATOM 2257 C CA . TYR A 1 294 ? -7.785 -28.453 -11.555 1 95.12 294 TYR A CA 1
ATOM 2258 C C . TYR A 1 294 ? -7.117 -29.625 -10.859 1 95.12 294 TYR A C 1
ATOM 2260 O O . TYR A 1 294 ? -6.027 -30.047 -11.25 1 95.12 294 TYR A O 1
ATOM 2268 N N . PRO A 1 295 ? -7.773 -30.125 -9.805 1 97.12 295 PRO A N 1
ATOM 2269 C CA . PRO A 1 295 ? -7.293 -31.375 -9.219 1 97.12 295 PRO A CA 1
ATOM 2270 C C . PRO A 1 295 ? -7.477 -32.562 -10.148 1 97.12 295 PRO A C 1
ATOM 2272 O O . PRO A 1 295 ? -8.336 -32.531 -11.031 1 97.12 295 PRO A O 1
ATOM 2275 N N . VAL A 1 296 ? -6.598 -33.5 -9.969 1 95.62 296 VAL A N 1
ATOM 2276 C CA . VAL A 1 296 ? -6.648 -34.719 -10.758 1 95.62 296 VAL A CA 1
ATOM 2277 C C . VAL A 1 296 ? -7.066 -35.906 -9.875 1 95.62 296 VAL A C 1
ATOM 2279 O O . VAL A 1 296 ? -6.59 -36.031 -8.742 1 95.62 296 VAL A O 1
ATOM 2282 N N . GLU A 1 297 ? -8.031 -36.625 -10.32 1 91.5 297 GLU A N 1
ATOM 2283 C CA . GLU A 1 297 ? -8.398 -37.906 -9.695 1 91.5 297 GLU A CA 1
ATOM 2284 C C . GLU A 1 297 ? -8.438 -39.031 -10.719 1 91.5 297 GLU A C 1
ATOM 2286 O O . GLU A 1 297 ? -9.156 -38.969 -11.711 1 91.5 297 GLU A O 1
ATOM 2291 N N . SER A 1 298 ? -7.586 -40 -10.625 1 94.06 298 SER A N 1
ATOM 2292 C CA . SER A 1 298 ? -7.547 -41.188 -11.445 1 94.06 298 SER A CA 1
ATOM 2293 C C . SER A 1 298 ? -7.75 -42.438 -10.594 1 94.06 298 SER A C 1
ATOM 2295 O O . SER A 1 298 ? -7.984 -42.344 -9.383 1 94.06 298 SER A O 1
ATOM 2297 N N . LYS A 1 299 ? -7.664 -43.594 -11.227 1 95.81 299 LYS A N 1
ATOM 2298 C CA . LYS A 1 299 ? -7.949 -44.844 -10.531 1 95.81 299 LYS A CA 1
ATOM 2299 C C . LYS A 1 299 ? -6.688 -45.438 -9.906 1 95.81 299 LYS A C 1
ATOM 2301 O O . LYS A 1 299 ? -5.707 -45.688 -10.609 1 95.81 299 LYS A O 1
ATOM 2306 N N . ALA A 1 300 ? -6.781 -45.719 -8.625 1 96.06 300 ALA A N 1
ATOM 2307 C CA . ALA A 1 300 ? -5.645 -46.25 -7.887 1 96.06 300 ALA A CA 1
ATOM 2308 C C . ALA A 1 300 ? -5.391 -47.719 -8.273 1 96.06 300 ALA A C 1
ATOM 2310 O O . ALA A 1 300 ? -4.316 -48.25 -8 1 96.06 300 ALA A O 1
ATOM 2311 N N . ASP A 1 301 ? -6.352 -48.312 -8.859 1 96.75 301 ASP A N 1
ATOM 2312 C CA . ASP A 1 301 ? -6.246 -49.719 -9.25 1 96.75 301 ASP A CA 1
ATOM 2313 C C . ASP A 1 301 ? -6.309 -49.875 -10.766 1 96.75 301 ASP A C 1
ATOM 2315 O O . ASP A 1 301 ? -6.836 -50.875 -11.273 1 96.75 301 ASP A O 1
ATOM 2319 N N . SER A 1 302 ? -5.805 -48.969 -11.477 1 97.69 302 SER A N 1
ATOM 2320 C CA . SER A 1 302 ? -5.816 -49 -12.938 1 97.69 302 SER A CA 1
ATOM 2321 C C . SER A 1 302 ? -4.922 -50.094 -13.477 1 97.69 302 SER A C 1
ATOM 2323 O O . SER A 1 302 ? -4.074 -50.625 -12.75 1 97.69 302 SER A O 1
ATOM 2325 N N . GLU A 1 303 ? -5.102 -50.406 -14.711 1 98 303 GLU A N 1
ATOM 2326 C CA . GLU A 1 303 ? -4.27 -51.406 -15.375 1 98 303 GLU A CA 1
ATOM 2327 C C . GLU A 1 303 ? -2.814 -50.938 -15.453 1 98 303 GLU A C 1
ATOM 2329 O O . GLU A 1 303 ? -1.896 -51.75 -15.359 1 98 303 GLU A O 1
ATOM 2334 N N . LEU A 1 304 ? -2.654 -49.688 -15.625 1 98.31 304 LEU A N 1
ATOM 2335 C CA . LEU A 1 304 ? -1.302 -49.156 -15.703 1 98.31 304 LEU A CA 1
ATOM 2336 C C . LEU A 1 304 ? -0.572 -49.312 -14.375 1 98.31 304 LEU A C 1
ATOM 2338 O O . LEU A 1 304 ? 0.58 -49.75 -14.344 1 98.31 304 LEU A O 1
ATOM 2342 N N . ILE A 1 305 ? -1.239 -49.031 -13.297 1 98.25 305 ILE A N 1
ATOM 2343 C CA . ILE A 1 305 ? -0.639 -49.188 -11.977 1 98.25 305 ILE A CA 1
ATOM 2344 C C . ILE A 1 305 ? -0.351 -50.656 -11.695 1 98.25 305 ILE A C 1
ATOM 2346 O O . ILE A 1 305 ? 0.71 -51 -11.164 1 98.25 305 ILE A O 1
ATOM 2350 N N . LYS A 1 306 ? -1.224 -51.5 -12.102 1 97.75 306 LYS A N 1
ATOM 2351 C CA . LYS A 1 306 ? -1.004 -52.938 -11.945 1 97.75 306 LYS A CA 1
ATOM 2352 C C . LYS A 1 306 ? 0.207 -53.406 -12.75 1 97.75 306 LYS A C 1
ATOM 2354 O O . LYS A 1 306 ? 0.997 -54.219 -12.281 1 97.75 306 LYS A O 1
ATOM 2359 N N . ALA A 1 307 ? 0.319 -52.875 -13.945 1 97.81 307 ALA A N 1
ATOM 2360 C CA . ALA A 1 307 ? 1.461 -53.219 -14.789 1 97.81 307 ALA A CA 1
ATOM 2361 C C . ALA A 1 307 ? 2.773 -52.812 -14.133 1 97.81 307 ALA A C 1
ATOM 2363 O O . ALA A 1 307 ? 3.758 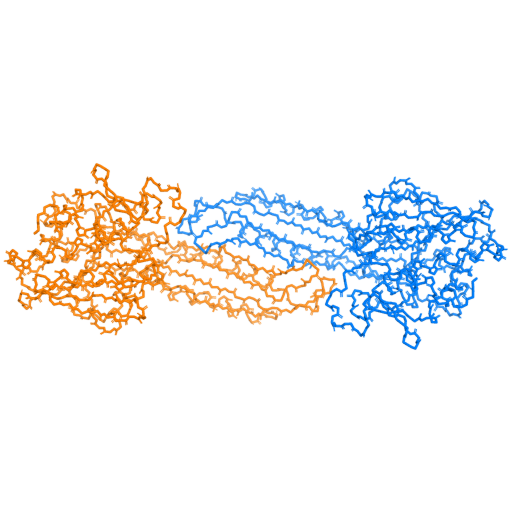-53.531 -14.172 1 97.81 307 ALA A O 1
ATOM 2364 N N . ILE A 1 308 ? 2.748 -51.625 -13.539 1 98 308 ILE A N 1
ATOM 2365 C CA . ILE A 1 308 ? 3.949 -51.125 -12.883 1 98 308 ILE A CA 1
ATOM 2366 C C . ILE A 1 308 ? 4.285 -52 -11.672 1 98 308 ILE A C 1
ATOM 2368 O O . ILE A 1 308 ? 5.438 -52.375 -11.469 1 98 308 ILE A O 1
ATOM 2372 N N . GLN A 1 309 ? 3.34 -52.344 -10.938 1 97.88 309 GLN A N 1
ATOM 2373 C CA . GLN A 1 309 ? 3.541 -53.219 -9.781 1 97.88 309 GLN A CA 1
ATOM 2374 C C . GLN A 1 309 ? 4.117 -54.562 -10.195 1 97.88 309 GLN A C 1
ATOM 2376 O O . GLN A 1 309 ? 5 -55.094 -9.523 1 97.88 309 GLN A O 1
ATOM 2381 N N . ALA A 1 310 ? 3.688 -55.031 -11.258 1 97 310 ALA A N 1
ATOM 2382 C CA . ALA A 1 310 ? 4.078 -56.344 -11.727 1 97 310 ALA A CA 1
ATOM 2383 C C . ALA A 1 310 ? 5.566 -56.406 -12.07 1 97 310 ALA A C 1
ATOM 2385 O O . ALA A 1 310 ? 6.211 -57.438 -11.938 1 97 310 ALA A O 1
ATOM 2386 N N . VAL A 1 311 ? 6.102 -55.25 -12.508 1 96.56 311 VAL A N 1
ATOM 2387 C CA . VAL A 1 311 ? 7.492 -55.281 -12.953 1 96.56 311 VAL A CA 1
ATOM 2388 C C . VAL A 1 311 ? 8.391 -54.688 -11.867 1 96.56 311 VAL A C 1
ATOM 2390 O O . VAL A 1 311 ? 9.609 -54.625 -12.031 1 96.56 311 VAL A O 1
ATOM 2393 N N . SER A 1 312 ? 7.77 -54.281 -10.773 1 95.38 312 SER A N 1
ATOM 2394 C CA . SER A 1 312 ? 8.547 -53.688 -9.68 1 95.38 312 SER A CA 1
ATOM 2395 C C . SER A 1 312 ? 9.062 -54.781 -8.734 1 95.38 312 SER A C 1
ATOM 2397 O O . SER A 1 312 ? 8.375 -55.781 -8.492 1 95.38 312 SER A O 1
ATOM 2399 N N . LYS A 1 313 ? 10.266 -54.531 -8.18 1 91.75 313 LYS A N 1
ATOM 2400 C CA . LYS A 1 313 ? 10.875 -55.469 -7.254 1 91.75 313 LYS A CA 1
ATOM 2401 C C . LYS A 1 313 ? 10.148 -55.469 -5.91 1 91.75 313 LYS A C 1
ATOM 2403 O O . LYS A 1 313 ? 10.07 -56.5 -5.238 1 91.75 313 LYS A O 1
ATOM 2408 N N . THR A 1 314 ? 9.68 -54.375 -5.566 1 92.69 314 THR A N 1
ATOM 2409 C CA . THR A 1 314 ? 8.914 -54.188 -4.336 1 92.69 314 THR A CA 1
ATOM 2410 C C . THR A 1 314 ? 7.621 -53.438 -4.613 1 92.69 314 THR A C 1
ATOM 2412 O O . THR A 1 314 ? 7.535 -52.656 -5.578 1 92.69 314 THR A O 1
ATOM 2415 N N . GLU A 1 315 ? 6.691 -53.75 -3.748 1 95.56 315 GLU A N 1
ATOM 2416 C CA . GLU A 1 315 ? 5.426 -53.031 -3.885 1 95.56 315 GLU A CA 1
ATOM 2417 C C . GLU A 1 315 ? 5.609 -51.531 -3.623 1 95.56 315 GLU A C 1
ATOM 2419 O O . GLU A 1 315 ? 6.195 -51.125 -2.613 1 95.56 315 GLU A O 1
ATOM 2424 N N . LEU A 1 316 ? 5.09 -50.75 -4.527 1 96.88 316 LEU A N 1
ATOM 2425 C CA . LEU A 1 316 ? 5.195 -49.312 -4.414 1 96.88 316 LEU A CA 1
ATOM 2426 C C . LEU A 1 316 ? 3.912 -48.719 -3.838 1 96.88 316 LEU A C 1
ATOM 2428 O O . LEU A 1 316 ? 2.811 -49.125 -4.203 1 96.88 316 LEU A O 1
ATOM 2432 N N . PRO A 1 317 ? 4.035 -47.844 -2.914 1 97.25 317 PRO A N 1
ATOM 2433 C CA . PRO A 1 317 ? 2.836 -47.156 -2.424 1 97.25 317 PRO A CA 1
ATOM 2434 C C . PRO A 1 317 ? 2.1 -46.375 -3.523 1 97.25 317 PRO A C 1
ATOM 2436 O O . PRO A 1 317 ? 2.732 -45.781 -4.391 1 97.25 317 PRO A O 1
ATOM 2439 N N . VAL A 1 318 ? 0.78 -46.5 -3.578 1 97.38 318 VAL A N 1
ATOM 2440 C CA . VAL A 1 318 ? -0.107 -45.719 -4.453 1 97.38 318 VAL A CA 1
ATOM 2441 C C . VAL A 1 318 ? -0.749 -44.594 -3.668 1 97.38 318 VAL A C 1
ATOM 2443 O O . VAL A 1 318 ? -1.539 -44.812 -2.752 1 97.38 318 VAL A O 1
ATOM 2446 N N . THR A 1 319 ? -0.401 -43.344 -3.996 1 97 319 THR A N 1
ATOM 2447 C CA . THR A 1 319 ? -0.801 -42.219 -3.17 1 97 319 THR A CA 1
ATOM 2448 C C . THR A 1 319 ? -0.971 -40.969 -4.02 1 97 319 THR A C 1
ATOM 2450 O O . THR A 1 319 ? -1.116 -41.062 -5.242 1 97 319 THR A O 1
ATOM 2453 N N . GLY A 1 320 ? -1.194 -39.844 -3.311 1 95.88 320 GLY A N 1
ATOM 2454 C CA . GLY A 1 320 ? -1.347 -38.531 -3.965 1 95.88 320 GLY A CA 1
ATOM 2455 C C . GLY A 1 320 ? -0.336 -37.5 -3.5 1 95.88 320 GLY A C 1
ATOM 2456 O O . GLY A 1 320 ? 0.391 -37.75 -2.531 1 95.88 320 GLY A O 1
ATOM 2457 N N . ILE A 1 321 ? -0.29 -36.406 -4.246 1 92.88 321 ILE A N 1
ATOM 2458 C CA . ILE A 1 321 ? 0.601 -35.312 -3.871 1 92.88 321 ILE A CA 1
ATOM 2459 C C . ILE A 1 321 ? -0.147 -34 -3.963 1 92.88 321 ILE A C 1
ATOM 2461 O O . ILE A 1 321 ? -1.21 -33.906 -4.582 1 92.88 321 ILE A O 1
ATOM 2465 N N . SER A 1 322 ? 0.425 -32.969 -3.379 1 90.88 322 SER A N 1
ATOM 2466 C CA . SER A 1 322 ? -0.193 -31.641 -3.367 1 90.88 322 SER A CA 1
ATOM 2467 C C . SER A 1 322 ? 0.178 -30.844 -4.613 1 90.88 322 SER A C 1
ATOM 2469 O O . SER A 1 322 ? -0.675 -30.188 -5.215 1 90.88 322 SER A O 1
ATOM 2471 N N . PRO A 1 323 ? 1.424 -30.922 -5.109 1 89.94 323 PRO A N 1
ATOM 2472 C CA . PRO A 1 323 ? 1.796 -30.141 -6.281 1 89.94 323 PRO A CA 1
ATOM 2473 C C . PRO A 1 323 ? 1.047 -30.562 -7.543 1 89.94 323 PRO A C 1
ATOM 2475 O O . PRO A 1 323 ? 0.715 -31.734 -7.703 1 89.94 323 PRO A O 1
ATOM 2478 N N . THR A 1 324 ? 0.85 -29.562 -8.352 1 93.75 324 THR A N 1
ATOM 2479 C CA . THR A 1 324 ? 0.182 -29.828 -9.617 1 93.75 324 THR A CA 1
ATOM 2480 C C . THR A 1 324 ? 1.184 -30.312 -10.672 1 93.75 324 THR A C 1
ATOM 2482 O O . THR A 1 324 ? 2.393 -30.125 -10.508 1 93.75 324 THR A O 1
ATOM 2485 N N . THR A 1 325 ? 0.701 -30.953 -11.648 1 95.44 325 THR A N 1
ATOM 2486 C CA . THR A 1 325 ? 1.48 -31.406 -12.789 1 95.44 325 THR A CA 1
ATOM 2487 C C . THR A 1 325 ? 0.677 -31.266 -14.078 1 95.44 325 THR A C 1
ATOM 2489 O O . THR A 1 325 ? -0.494 -30.891 -14.047 1 95.44 325 THR A O 1
ATOM 2492 N N . ASP A 1 326 ? 1.341 -31.609 -15.203 1 97.69 326 ASP A N 1
ATOM 2493 C CA . ASP A 1 326 ? 0.701 -31.578 -16.516 1 97.69 326 ASP A CA 1
ATOM 2494 C C . ASP A 1 326 ? -0.497 -32.531 -16.562 1 97.69 326 ASP A C 1
ATOM 2496 O O . ASP A 1 326 ? -1.316 -32.438 -17.484 1 97.69 326 ASP A O 1
ATOM 2500 N N . ALA A 1 327 ? -0.627 -33.406 -15.602 1 97.44 327 ALA A N 1
ATOM 2501 C CA . ALA A 1 327 ? -1.762 -34.344 -15.562 1 97.44 327 ALA A CA 1
ATOM 2502 C C . ALA A 1 327 ? -3.084 -33.562 -15.586 1 97.44 327 ALA A C 1
ATOM 2504 O O . ALA A 1 327 ? -4.059 -34.031 -16.188 1 97.44 327 ALA A O 1
ATOM 2505 N N . ALA A 1 328 ? -3.084 -32.438 -14.945 1 96.88 328 ALA A N 1
ATOM 2506 C CA . ALA A 1 328 ? -4.305 -31.656 -14.844 1 96.88 328 ALA A CA 1
ATOM 2507 C C . ALA A 1 328 ? -4.809 -31.234 -16.219 1 96.88 328 ALA A C 1
ATOM 2509 O O . ALA A 1 328 ? -6.016 -31.203 -16.469 1 96.88 328 ALA A O 1
ATOM 2510 N N . ALA A 1 329 ? -3.938 -30.906 -17.094 1 96.56 329 ALA A N 1
ATOM 2511 C CA . ALA A 1 329 ? -4.305 -30.516 -18.453 1 96.56 329 ALA A CA 1
ATOM 2512 C C . ALA A 1 329 ? -4.668 -31.734 -19.297 1 96.56 329 ALA A C 1
ATOM 2514 O O . ALA A 1 329 ? -5.676 -31.719 -20 1 96.56 329 ALA A O 1
ATOM 2515 N N . PHE A 1 330 ? -3.893 -32.781 -19.203 1 97.88 330 PHE A N 1
ATOM 2516 C CA . PHE A 1 330 ? -4.094 -33.969 -20.031 1 97.88 330 PHE A CA 1
ATOM 2517 C C . PHE A 1 330 ? -5.426 -34.625 -19.719 1 97.88 330 PHE A C 1
ATOM 2519 O O . PHE A 1 330 ? -6.094 -35.156 -20.609 1 97.88 330 PHE A O 1
ATOM 2526 N N . THR A 1 331 ? -5.793 -34.594 -18.5 1 95.81 331 THR A N 1
ATOM 2527 C CA . THR A 1 331 ? -6.992 -35.312 -18.078 1 95.81 331 THR A CA 1
ATOM 2528 C C . THR A 1 331 ? -8.25 -34.594 -18.531 1 95.81 331 THR A C 1
ATOM 2530 O O . THR A 1 331 ? -9.367 -35.062 -18.312 1 95.81 331 THR A O 1
ATOM 2533 N N . LYS A 1 332 ? -8.102 -33.469 -19.188 1 93.44 332 LYS A N 1
ATOM 2534 C CA . LYS A 1 332 ? -9.234 -32.781 -19.781 1 93.44 332 LYS A CA 1
ATOM 2535 C C . LYS A 1 332 ? -9.578 -33.344 -21.156 1 93.44 332 LYS A C 1
ATOM 2537 O O . LYS A 1 332 ? -10.523 -32.875 -21.797 1 93.44 332 LYS A O 1
ATOM 2542 N N . ALA A 1 333 ? -8.812 -34.219 -21.516 1 93.94 333 ALA A N 1
ATOM 2543 C CA . ALA A 1 333 ? -9.062 -34.875 -22.812 1 93.94 333 ALA A CA 1
ATOM 2544 C C . ALA A 1 333 ? -10.445 -35.531 -22.828 1 93.94 333 ALA A C 1
ATOM 2546 O O . ALA A 1 333 ? -11.039 -35.781 -21.781 1 93.94 333 ALA A O 1
ATOM 2547 N N . ASP A 1 334 ? -10.922 -35.781 -23.984 1 89.06 334 ASP A N 1
ATOM 2548 C CA . ASP A 1 334 ? -12.25 -36.344 -24.172 1 89.06 334 ASP A CA 1
ATOM 2549 C C . ASP A 1 334 ? -12.32 -37.812 -23.703 1 89.06 334 ASP A C 1
ATOM 2551 O O . ASP A 1 334 ? -13.383 -38.281 -23.328 1 89.06 334 ASP A O 1
ATOM 2555 N N . ASN A 1 335 ? -11.266 -38.406 -23.641 1 91.38 335 ASN A N 1
ATOM 2556 C CA . ASN A 1 335 ? -11.234 -39.812 -23.25 1 91.38 335 ASN A CA 1
ATOM 2557 C C . ASN A 1 335 ? -10.633 -39.969 -21.844 1 91.38 335 ASN A C 1
ATOM 2559 O O . ASN A 1 335 ? -9.898 -39.125 -21.375 1 91.38 335 ASN A O 1
ATOM 2563 N N . GLU A 1 336 ? -11.078 -41.062 -21.297 1 94.06 336 GLU A N 1
ATOM 2564 C CA . GLU A 1 336 ? -10.492 -41.438 -20.031 1 94.06 336 GLU A CA 1
ATOM 2565 C C . GLU A 1 336 ? -9.336 -42.438 -20.219 1 94.06 336 GLU A C 1
ATOM 2567 O O . GLU A 1 336 ? -9.375 -43.281 -21.125 1 94.06 336 GLU A O 1
ATOM 2572 N N . PHE A 1 337 ? -8.336 -42.25 -19.484 1 97.56 337 PHE A N 1
ATOM 2573 C CA . PHE A 1 337 ? -7.195 -43.156 -19.562 1 97.56 337 PHE A CA 1
ATOM 2574 C C . PHE A 1 337 ? -6.57 -43.344 -18.172 1 97.56 337 PHE A C 1
ATOM 2576 O O . PHE A 1 337 ? -6.828 -42.562 -17.25 1 97.56 337 PHE A O 1
ATOM 2583 N N . ASP A 1 338 ? -5.754 -44.406 -18.047 1 97.94 338 ASP A N 1
ATOM 2584 C CA . ASP A 1 338 ? -4.957 -44.625 -16.844 1 97.94 338 ASP A CA 1
ATOM 2585 C C . ASP A 1 338 ? -3.877 -43.562 -16.688 1 97.94 338 ASP A C 1
ATOM 2587 O O . ASP A 1 338 ? -3.326 -43.094 -17.688 1 97.94 338 ASP A O 1
ATOM 2591 N N . LEU A 1 339 ? -3.68 -43.188 -15.453 1 98.06 339 LEU A N 1
ATOM 2592 C CA . LEU A 1 339 ? -2.689 -42.156 -15.211 1 98.06 339 LEU A CA 1
ATOM 2593 C C . LEU A 1 339 ? -1.797 -42.531 -14.023 1 98.06 339 LEU A C 1
ATOM 2595 O O . LEU A 1 339 ? -2.283 -43 -13 1 98.06 339 LEU A O 1
ATOM 2599 N N . VAL A 1 340 ? -0.54 -42.312 -14.203 1 98.38 340 VAL A N 1
ATOM 2600 C CA . VAL A 1 340 ? 0.39 -42.406 -13.086 1 98.38 340 VAL A CA 1
ATOM 2601 C C . VAL A 1 340 ? 1.514 -41.406 -13.258 1 98.38 340 VAL A C 1
ATOM 2603 O O . VAL A 1 340 ? 2.018 -41.188 -14.367 1 98.38 340 VAL A O 1
ATOM 2606 N N . ILE A 1 341 ? 1.779 -40.688 -12.219 1 98.31 341 ILE A N 1
ATOM 2607 C CA . ILE A 1 341 ? 2.986 -39.875 -12.141 1 98.31 341 ILE A CA 1
ATOM 2608 C C . ILE A 1 341 ? 4.082 -40.656 -11.406 1 98.31 341 ILE A C 1
ATOM 2610 O O . ILE A 1 341 ? 3.896 -41.062 -10.258 1 98.31 341 ILE A O 1
ATOM 2614 N N . TYR A 1 342 ? 5.168 -40.875 -12.125 1 98.31 342 TYR A N 1
ATOM 2615 C CA . TYR A 1 342 ? 6.207 -41.781 -11.633 1 98.31 342 TYR A CA 1
ATOM 2616 C C . TYR A 1 342 ? 7.523 -41.531 -12.359 1 98.31 342 TYR A C 1
ATOM 2618 O O . TYR A 1 342 ? 7.637 -41.812 -13.562 1 98.31 342 TYR A O 1
ATOM 2626 N N . GLY A 1 343 ? 8.492 -41.031 -11.633 1 97.94 343 GLY A N 1
ATOM 2627 C CA . GLY A 1 343 ? 9.766 -40.75 -12.281 1 97.94 343 GLY A CA 1
ATOM 2628 C C . GLY A 1 343 ? 10.914 -40.594 -11.305 1 97.94 343 GLY A C 1
ATOM 2629 O O . GLY A 1 343 ? 10.711 -40.594 -10.094 1 97.94 343 GLY A O 1
ATOM 2630 N N . PRO A 1 344 ? 12.117 -40.531 -11.812 1 98.12 344 PRO A N 1
ATOM 2631 C CA . PRO A 1 344 ? 13.328 -40.438 -10.992 1 98.12 344 PRO A CA 1
ATOM 2632 C C . PRO A 1 344 ? 13.508 -39.062 -10.367 1 98.12 344 PRO A C 1
ATOM 2634 O O . PRO A 1 344 ? 12.977 -38.094 -10.875 1 98.12 344 PRO A O 1
ATOM 2637 N N . GLY A 1 345 ? 14.273 -39.094 -9.328 1 96.81 345 GLY A N 1
ATOM 2638 C CA . GLY A 1 345 ? 14.617 -37.844 -8.664 1 96.81 345 GLY A CA 1
ATOM 2639 C C . GLY A 1 345 ? 14.211 -37.844 -7.203 1 96.81 345 GLY A C 1
ATOM 2640 O O . GLY A 1 345 ? 13.812 -38.844 -6.645 1 96.81 345 GLY A O 1
ATOM 2641 N N . VAL A 1 346 ? 14.453 -36.656 -6.617 1 93.81 346 VAL A N 1
ATOM 2642 C CA . VAL A 1 346 ? 14.172 -36.406 -5.207 1 93.81 346 VAL A CA 1
ATOM 2643 C C . VAL A 1 346 ? 12.922 -35.562 -5.062 1 93.81 346 VAL A C 1
ATOM 2645 O O . VAL A 1 346 ? 12.922 -34.375 -5.43 1 93.81 346 VAL A O 1
ATOM 2648 N N . PRO A 1 347 ? 11.82 -36.125 -4.426 1 91.12 347 PRO A N 1
ATOM 2649 C CA . PRO A 1 347 ? 10.523 -35.469 -4.445 1 91.12 347 PRO A CA 1
ATOM 2650 C C . PRO A 1 347 ? 10.547 -34.094 -3.732 1 91.12 347 PRO A C 1
ATOM 2652 O O . PRO A 1 347 ? 9.781 -33.219 -4.078 1 91.12 347 PRO A O 1
ATOM 2655 N N . ASP A 1 348 ? 11.453 -33.875 -2.816 1 88.06 348 ASP A N 1
ATOM 2656 C CA . ASP A 1 348 ? 11.453 -32.656 -2.002 1 88.06 348 ASP A CA 1
ATOM 2657 C C . ASP A 1 348 ? 12.523 -31.688 -2.475 1 88.06 348 ASP A C 1
ATOM 2659 O O . ASP A 1 348 ? 12.789 -30.688 -1.809 1 88.06 348 ASP A O 1
ATOM 2663 N N . LEU A 1 349 ? 13.062 -31.844 -3.65 1 89.75 349 LEU A N 1
ATOM 2664 C CA . LEU A 1 349 ? 14.219 -31.062 -4.07 1 89.75 349 LEU A CA 1
ATOM 2665 C C . LEU A 1 349 ? 13.852 -30.109 -5.191 1 89.75 349 LEU A C 1
ATOM 2667 O O . LEU A 1 349 ? 14.594 -29.156 -5.465 1 89.75 349 LEU A O 1
ATOM 2671 N N . PRO A 1 350 ? 12.727 -30.328 -5.891 1 89.38 350 PRO A N 1
ATOM 2672 C CA . PRO A 1 350 ? 12.359 -29.406 -6.961 1 89.38 350 PRO A CA 1
ATOM 2673 C C . PRO A 1 350 ? 12.43 -27.938 -6.523 1 89.38 350 PRO A C 1
ATOM 2675 O O . PRO A 1 350 ? 12.047 -27.609 -5.398 1 89.38 350 PRO A O 1
ATOM 2678 N N . HIS A 1 351 ? 13.039 -27.078 -7.375 1 87.94 351 HIS A N 1
ATOM 2679 C CA . HIS A 1 351 ? 13.07 -25.625 -7.258 1 87.94 351 HIS A CA 1
ATOM 2680 C C . HIS A 1 351 ? 14.102 -25.188 -6.227 1 87.94 351 HIS A C 1
ATOM 2682 O O . HIS A 1 351 ? 14.156 -24 -5.867 1 87.94 351 HIS A O 1
ATOM 2688 N N . GLN A 1 352 ? 14.945 -26.062 -5.758 1 89.12 352 GLN A N 1
ATOM 2689 C CA . GLN A 1 352 ? 15.961 -25.719 -4.77 1 89.12 352 GLN A CA 1
ATOM 2690 C C . GLN A 1 352 ? 17.344 -25.672 -5.402 1 89.12 352 GLN A C 1
ATOM 2692 O O . GLN A 1 352 ? 17.578 -26.25 -6.465 1 89.12 352 GLN A O 1
ATOM 2697 N N . THR A 1 353 ? 18.188 -24.938 -4.703 1 91.94 353 THR A N 1
ATOM 2698 C CA . THR A 1 353 ? 19.594 -24.969 -5.09 1 91.94 353 THR A CA 1
ATOM 2699 C C . THR A 1 353 ? 20.188 -26.359 -4.902 1 91.94 353 THR A C 1
ATOM 2701 O O . THR A 1 353 ? 19.703 -27.141 -4.082 1 91.94 353 THR A O 1
ATOM 2704 N N . ASP A 1 354 ? 21.078 -26.578 -5.793 1 96.5 354 ASP A N 1
ATOM 2705 C CA . ASP A 1 354 ? 21.812 -27.844 -5.758 1 96.5 354 ASP A CA 1
ATOM 2706 C C . ASP A 1 354 ? 20.875 -29.031 -6.023 1 96.5 354 ASP A C 1
ATOM 2708 O O . ASP A 1 354 ? 20.969 -30.062 -5.371 1 96.5 354 ASP A O 1
ATOM 2712 N N . GLU A 1 355 ? 19.938 -28.734 -6.891 1 96.06 355 GLU A N 1
ATOM 2713 C CA . GLU A 1 355 ? 19.109 -29.797 -7.418 1 96.06 355 GLU A CA 1
ATOM 2714 C C . GLU A 1 355 ? 19.953 -30.906 -8.047 1 96.06 355 GLU A C 1
ATOM 2716 O O . GLU A 1 355 ? 20.969 -30.625 -8.703 1 96.06 355 GLU A O 1
ATOM 2721 N N . TYR A 1 356 ? 19.578 -32.188 -7.789 1 98.19 356 TYR A N 1
ATOM 2722 C CA . TYR A 1 356 ? 20.328 -33.312 -8.367 1 98.19 356 TYR A CA 1
ATOM 2723 C C . TYR A 1 356 ? 19.422 -34.5 -8.555 1 98.19 356 TYR A C 1
ATOM 2725 O O . TYR A 1 356 ? 18.312 -34.562 -8.023 1 98.19 356 TYR A O 1
ATOM 2733 N N . VAL A 1 357 ? 19.859 -35.438 -9.328 1 98.38 357 VAL A N 1
ATOM 2734 C CA . VAL A 1 357 ? 19.281 -36.75 -9.445 1 98.38 357 VAL A CA 1
ATOM 2735 C C . VAL A 1 357 ? 20.359 -37.812 -9.25 1 98.38 357 VAL A C 1
ATOM 2737 O O . VAL A 1 357 ? 21.5 -37.625 -9.672 1 98.38 357 VAL A O 1
ATOM 2740 N N . SER A 1 358 ? 20.031 -38.875 -8.578 1 98.38 358 SER A N 1
ATOM 2741 C CA . SER A 1 358 ? 20.938 -40.031 -8.523 1 98.38 358 SER A CA 1
ATOM 2742 C C . SER A 1 358 ? 21.094 -40.656 -9.891 1 98.38 358 SER A C 1
ATOM 2744 O O . SER A 1 358 ? 20.094 -40.969 -10.555 1 98.38 358 SER A O 1
ATOM 2746 N N . ILE A 1 359 ? 22.359 -40.812 -10.289 1 98.62 359 ILE A N 1
ATOM 2747 C CA . ILE A 1 359 ? 22.641 -41.469 -11.57 1 98.62 359 ILE A CA 1
ATOM 2748 C C . ILE A 1 359 ? 22.078 -42.875 -11.578 1 98.62 359 ILE A C 1
ATOM 2750 O O . ILE A 1 359 ? 21.438 -43.281 -12.555 1 98.62 359 ILE A O 1
ATOM 2754 N N . GLU A 1 360 ? 22.25 -43.531 -10.539 1 98.31 360 GLU A N 1
ATOM 2755 C CA . GLU A 1 360 ? 21.75 -44.906 -10.445 1 98.31 360 GLU A CA 1
ATOM 2756 C C . GLU A 1 360 ? 20.219 -44.938 -10.539 1 98.31 360 GLU A C 1
ATOM 2758 O O . GLU A 1 360 ? 19.656 -45.812 -11.203 1 98.31 360 GLU A O 1
ATOM 2763 N N . ASN A 1 361 ? 19.625 -44.062 -9.828 1 97.88 361 ASN A N 1
ATOM 2764 C CA . ASN A 1 361 ? 18.172 -43.969 -9.906 1 97.88 361 ASN A CA 1
ATOM 2765 C C . ASN A 1 361 ? 17.703 -43.688 -11.328 1 97.88 361 ASN A C 1
ATOM 2767 O O . ASN A 1 361 ? 16.766 -44.312 -11.812 1 97.88 361 ASN A O 1
ATOM 2771 N N . TYR A 1 362 ? 18.375 -42.781 -11.977 1 98.31 362 TYR A N 1
ATOM 2772 C CA . TYR A 1 362 ? 18.078 -42.406 -13.359 1 98.31 362 TYR A CA 1
ATOM 2773 C C . TYR A 1 362 ? 18.203 -43.594 -14.281 1 98.31 362 TYR A C 1
ATOM 2775 O O . TYR A 1 362 ? 17.281 -43.906 -15.047 1 98.31 362 TYR A O 1
ATOM 2783 N N . LEU A 1 363 ? 19.266 -44.25 -14.18 1 98.62 363 LEU A N 1
ATOM 2784 C CA . LEU A 1 363 ? 19.516 -45.438 -15.031 1 98.62 363 LEU A CA 1
ATOM 2785 C C . LEU A 1 363 ? 18.531 -46.531 -14.734 1 98.62 363 LEU A C 1
ATOM 2787 O O . LEU A 1 363 ? 18.016 -47.188 -15.656 1 98.62 363 LEU A O 1
ATOM 2791 N N . GLU A 1 364 ? 18.281 -46.719 -13.508 1 97.56 364 GLU A N 1
ATOM 2792 C CA . GLU A 1 364 ? 17.328 -47.75 -13.102 1 97.56 364 GLU A CA 1
ATOM 2793 C C . GLU A 1 364 ? 15.93 -47.438 -13.656 1 97.56 364 GLU A C 1
ATOM 2795 O O . GLU A 1 364 ? 15.219 -48.344 -14.094 1 97.56 364 GLU A O 1
ATOM 2800 N N . MET A 1 365 ? 15.578 -46.25 -13.617 1 97.81 365 MET A N 1
ATOM 2801 C CA . MET A 1 365 ? 14.25 -45.844 -14.078 1 97.81 365 MET A CA 1
ATOM 2802 C C . MET A 1 365 ? 14.102 -46.094 -15.578 1 97.81 365 MET A C 1
ATOM 2804 O O . MET A 1 365 ? 13.016 -46.438 -16.047 1 97.81 365 MET A O 1
ATOM 2808 N N . ILE A 1 366 ? 15.164 -45.938 -16.359 1 98.56 366 ILE A N 1
ATOM 2809 C CA . ILE A 1 366 ? 15.117 -46.25 -17.781 1 98.56 366 ILE A CA 1
ATOM 2810 C C . ILE A 1 366 ? 14.734 -47.719 -17.984 1 98.56 366 ILE A C 1
ATOM 2812 O O . ILE A 1 366 ? 13.844 -48.031 -18.781 1 98.56 366 ILE A O 1
ATOM 2816 N N . ASP A 1 367 ? 15.336 -48.5 -17.188 1 98.12 367 ASP A N 1
ATOM 2817 C CA . ASP A 1 367 ? 15.07 -49.938 -17.281 1 98.12 367 ASP A CA 1
ATOM 2818 C C . ASP A 1 367 ? 13.641 -50.281 -16.828 1 98.12 367 ASP A C 1
ATOM 2820 O O . ASP A 1 367 ? 12.961 -51.094 -17.453 1 98.12 367 ASP A O 1
ATOM 2824 N N . ILE A 1 368 ? 13.266 -49.625 -15.805 1 97.81 368 ILE A N 1
ATOM 2825 C CA . ILE A 1 368 ? 11.922 -49.844 -15.273 1 97.81 368 ILE A CA 1
ATOM 2826 C C . ILE A 1 368 ? 10.883 -49.438 -16.312 1 97.81 368 ILE A C 1
ATOM 2828 O O . ILE A 1 368 ? 9.906 -50.125 -16.547 1 97.81 368 ILE A O 1
ATOM 2832 N N . TYR A 1 369 ? 11.086 -48.25 -16.922 1 98.62 369 TYR A N 1
ATOM 2833 C CA . TYR A 1 369 ? 10.164 -47.781 -17.938 1 98.62 369 TYR A CA 1
ATOM 2834 C C . TYR A 1 369 ? 10.047 -48.781 -19.094 1 98.62 369 TYR A C 1
ATOM 2836 O O . TYR A 1 369 ? 8.945 -49.094 -19.547 1 98.62 369 TYR A O 1
ATOM 2844 N N . LYS A 1 370 ? 11.156 -49.344 -19.531 1 98.25 370 LYS A N 1
ATOM 2845 C CA . LYS A 1 370 ? 11.125 -50.344 -20.594 1 98.25 370 LYS A CA 1
ATOM 2846 C C . LYS A 1 370 ? 10.258 -51.531 -20.203 1 98.25 370 LYS A C 1
ATOM 2848 O O . LYS A 1 370 ? 9.469 -52.031 -21 1 98.25 370 LYS A O 1
ATOM 2853 N N . ALA A 1 371 ? 10.5 -51.906 -18.938 1 98.19 371 ALA A N 1
ATOM 2854 C CA . ALA A 1 371 ? 9.727 -53.062 -18.438 1 98.19 371 ALA A CA 1
ATOM 2855 C C . ALA A 1 371 ? 8.242 -52.719 -18.391 1 98.19 371 ALA A C 1
ATOM 2857 O O . ALA A 1 371 ? 7.398 -53.562 -18.703 1 98.19 371 ALA A O 1
ATOM 2858 N N . ILE A 1 372 ? 7.895 -51.531 -17.969 1 98.5 372 ILE A N 1
ATOM 2859 C CA . ILE A 1 372 ? 6.508 -51.094 -17.891 1 98.5 372 ILE A CA 1
ATOM 2860 C C . ILE A 1 372 ? 5.887 -51.062 -19.281 1 98.5 372 ILE A C 1
ATOM 2862 O O . ILE A 1 372 ? 4.762 -51.531 -19.469 1 98.5 372 ILE A O 1
ATOM 2866 N N . TYR A 1 373 ? 6.668 -50.5 -20.266 1 98.62 373 TYR A N 1
ATOM 2867 C CA . TYR A 1 373 ? 6.18 -50.469 -21.641 1 98.62 373 TYR A CA 1
ATOM 2868 C C . TYR A 1 373 ? 5.789 -51.844 -22.125 1 98.62 373 TYR A C 1
ATOM 2870 O O . TYR A 1 373 ? 4.703 -52.031 -22.672 1 98.62 373 TYR A O 1
ATOM 2878 N N . LYS A 1 374 ? 6.648 -52.75 -21.859 1 98.31 374 LYS A N 1
ATOM 2879 C CA . LYS A 1 374 ? 6.43 -54.125 -22.281 1 98.31 374 LYS A CA 1
ATOM 2880 C C . LYS A 1 374 ? 5.203 -54.719 -21.594 1 98.31 374 LYS A C 1
ATOM 2882 O O . LYS A 1 374 ? 4.367 -55.375 -22.25 1 98.31 374 LYS A O 1
ATOM 2887 N N . GLU A 1 375 ? 5.16 -54.5 -20.328 1 98.19 375 GLU A N 1
ATOM 2888 C CA . GLU A 1 375 ? 4.094 -55.125 -19.547 1 98.19 375 GLU A CA 1
ATOM 2889 C C . GLU A 1 375 ? 2.734 -54.531 -19.906 1 98.19 375 GLU A C 1
ATOM 2891 O O . GLU A 1 375 ? 1.753 -55.25 -20.062 1 98.19 375 GLU A O 1
ATOM 2896 N N . TYR A 1 376 ? 2.637 -53.219 -20.094 1 98.44 376 TYR A N 1
ATOM 2897 C CA . TYR A 1 376 ? 1.369 -52.531 -20.312 1 98.44 376 TYR A CA 1
ATOM 2898 C C . TYR A 1 376 ? 0.893 -52.719 -21.75 1 98.44 376 TYR A C 1
ATOM 2900 O O . TYR A 1 376 ? -0.311 -52.781 -22 1 98.44 376 TYR A O 1
ATOM 2908 N N . LEU A 1 377 ? 1.85 -52.844 -22.641 1 98.06 377 LEU A N 1
ATOM 2909 C CA . LEU A 1 377 ? 1.522 -52.938 -24.062 1 98.06 377 LEU A CA 1
ATOM 2910 C C . LEU A 1 377 ? 1.639 -54.375 -24.547 1 98.06 377 LEU A C 1
ATOM 2912 O O . LEU A 1 377 ? 1.903 -54.625 -25.719 1 98.06 377 LEU A O 1
ATOM 2916 N N . LYS A 1 378 ? 1.481 -55.281 -23.734 1 93.62 378 LYS A N 1
ATOM 2917 C CA . LYS A 1 378 ? 1.53 -56.688 -24.125 1 93.62 378 LYS A CA 1
ATOM 2918 C C . LYS A 1 378 ? 0.286 -57.094 -24.922 1 93.62 378 LYS A C 1
ATOM 2920 O O . LYS A 1 378 ? -0.775 -56.469 -24.766 1 93.62 378 LYS A O 1
ATOM 2925 N N . MET B 1 1 ? 7.219 52.594 4.734 1 92.25 1 MET B N 1
ATOM 2926 C CA . MET B 1 1 ? 7.5 52.062 3.402 1 92.25 1 MET B CA 1
ATOM 2927 C C . MET B 1 1 ? 6.41 52.438 2.414 1 92.25 1 MET B C 1
ATOM 2929 O O . MET B 1 1 ? 5.23 52.5 2.773 1 92.25 1 MET B O 1
ATOM 2933 N N . ASN B 1 2 ? 6.789 52.812 1.27 1 95.94 2 ASN B N 1
ATOM 2934 C CA . ASN B 1 2 ? 5.785 53.094 0.252 1 95.94 2 ASN B CA 1
ATOM 2935 C C . ASN B 1 2 ? 5.281 51.844 -0.412 1 95.94 2 ASN B C 1
ATOM 2937 O O . ASN B 1 2 ? 5.746 50.719 -0.095 1 95.94 2 ASN B O 1
ATOM 2941 N N . ARG B 1 3 ? 4.273 52.031 -1.259 1 96.69 3 ARG B N 1
ATOM 2942 C CA . ARG B 1 3 ? 3.59 50.906 -1.902 1 96.69 3 ARG B CA 1
ATOM 2943 C C . ARG B 1 3 ? 4.578 50 -2.633 1 96.69 3 ARG B C 1
ATOM 2945 O O . ARG B 1 3 ? 4.547 48.781 -2.477 1 96.69 3 ARG B O 1
ATOM 2952 N N . GLU B 1 4 ? 5.57 50.469 -3.316 1 96.94 4 GLU B N 1
ATOM 2953 C CA . GLU B 1 4 ? 6.539 49.719 -4.109 1 96.94 4 GLU B CA 1
ATOM 2954 C C . GLU B 1 4 ? 7.508 48.938 -3.213 1 96.94 4 GLU B C 1
ATOM 2956 O O . GLU B 1 4 ? 7.875 47.812 -3.521 1 96.94 4 GLU B O 1
ATOM 2961 N N . GLU B 1 5 ? 7.809 49.562 -2.188 1 97.56 5 GLU B N 1
ATOM 2962 C CA . GLU B 1 5 ? 8.727 48.938 -1.252 1 97.56 5 GLU B CA 1
ATOM 2963 C C . GLU B 1 5 ? 8.062 47.719 -0.571 1 97.56 5 GLU B C 1
ATOM 2965 O O . GLU B 1 5 ? 8.688 46.688 -0.417 1 97.56 5 GLU B O 1
ATOM 2970 N N . ARG B 1 6 ? 6.812 47.969 -0.148 1 98.31 6 ARG B N 1
ATOM 2971 C CA . ARG B 1 6 ? 6.055 46.906 0.475 1 98.31 6 ARG B CA 1
ATOM 2972 C C . ARG B 1 6 ? 5.969 45.688 -0.449 1 98.31 6 ARG B C 1
ATOM 2974 O O . ARG B 1 6 ? 6.168 44.562 -0.015 1 98.31 6 ARG B O 1
ATOM 2981 N N . ILE B 1 7 ? 5.695 45.938 -1.752 1 98.5 7 ILE B N 1
ATOM 2982 C CA . ILE B 1 7 ? 5.535 44.875 -2.742 1 98.5 7 ILE B CA 1
ATOM 2983 C C . ILE B 1 7 ? 6.883 44.219 -3.016 1 98.5 7 ILE B C 1
ATOM 2985 O O . ILE B 1 7 ? 6.969 42.969 -3.127 1 98.5 7 ILE B O 1
ATOM 2989 N N . LYS B 1 8 ? 7.977 44.969 -3.027 1 98.62 8 LYS B N 1
ATOM 2990 C CA . LYS B 1 8 ? 9.32 44.469 -3.32 1 98.62 8 LYS B CA 1
ATOM 2991 C C . LYS B 1 8 ? 9.789 43.5 -2.236 1 98.62 8 LYS B C 1
ATOM 2993 O O . LYS B 1 8 ? 10.414 42.469 -2.537 1 98.62 8 LYS B O 1
ATOM 2998 N N . VAL B 1 9 ? 9.469 43.844 -0.963 1 98.38 9 VAL B N 1
ATOM 2999 C CA . VAL B 1 9 ? 9.875 42.969 0.129 1 98.38 9 VAL B CA 1
ATOM 3000 C C . VAL B 1 9 ? 9.227 41.594 -0.047 1 98.38 9 VAL B C 1
ATOM 3002 O O . VAL B 1 9 ? 9.891 40.562 0.089 1 98.38 9 VAL B O 1
ATOM 3005 N N . LEU B 1 10 ? 7.922 41.562 -0.418 1 98.69 10 LEU B N 1
ATOM 3006 C CA . LEU B 1 10 ? 7.211 40.312 -0.618 1 98.69 10 LEU B CA 1
ATOM 3007 C C . LEU B 1 10 ? 7.789 39.562 -1.801 1 98.69 10 LEU B C 1
ATOM 3009 O O . LEU B 1 10 ? 8.008 38.344 -1.712 1 98.69 10 LEU B O 1
ATOM 3013 N N . GLN B 1 11 ? 8.094 40.188 -2.922 1 98.62 11 GLN B N 1
ATOM 3014 C CA . GLN B 1 11 ? 8.68 39.531 -4.094 1 98.62 11 GLN B CA 1
ATOM 3015 C C . GLN B 1 11 ? 10.016 38.875 -3.752 1 98.62 11 GLN B C 1
ATOM 3017 O O . GLN B 1 11 ? 10.273 37.75 -4.148 1 98.62 11 GLN B O 1
ATOM 3022 N N . ASP B 1 12 ? 10.797 39.594 -2.986 1 98.62 12 ASP B N 1
ATOM 3023 C CA . ASP B 1 12 ? 12.117 39.094 -2.623 1 98.62 12 ASP B CA 1
ATOM 3024 C C . ASP B 1 12 ? 12.008 37.812 -1.791 1 98.62 12 ASP B C 1
ATOM 3026 O O . ASP B 1 12 ? 12.758 36.875 -2.008 1 98.62 12 ASP B O 1
ATOM 3030 N N . VAL B 1 13 ? 11.078 37.875 -0.915 1 98.56 13 VAL B N 1
ATOM 3031 C CA . VAL B 1 13 ? 10.945 36.75 -0.014 1 98.56 13 VAL B CA 1
ATOM 3032 C C . VAL B 1 13 ? 10.367 35.531 -0.774 1 98.56 13 VAL B C 1
ATOM 3034 O O . VAL B 1 13 ? 10.781 34.406 -0.559 1 98.56 13 VAL B O 1
ATOM 3037 N N . ILE B 1 14 ? 9.406 35.75 -1.712 1 98.31 14 ILE B N 1
ATOM 3038 C CA . ILE B 1 14 ? 8.797 34.688 -2.498 1 98.31 14 ILE B CA 1
ATOM 3039 C C . ILE B 1 14 ? 9.844 34.062 -3.406 1 98.31 14 ILE B C 1
ATOM 3041 O O . ILE B 1 14 ? 9.812 32.844 -3.641 1 98.31 14 ILE B O 1
ATOM 3045 N N . LYS B 1 15 ? 10.867 34.75 -3.84 1 98.12 15 LYS B N 1
ATOM 3046 C CA . LYS B 1 15 ? 11.906 34.281 -4.742 1 98.12 15 LYS B CA 1
ATOM 3047 C C . LYS B 1 15 ? 12.875 33.344 -4.016 1 98.12 15 LYS B C 1
ATOM 3049 O O . LYS B 1 15 ? 13.641 32.625 -4.652 1 98.12 15 LYS B O 1
ATOM 3054 N N . ILE B 1 16 ? 12.766 33.406 -2.654 1 97.88 16 ILE B N 1
ATOM 3055 C CA . ILE B 1 16 ? 13.609 32.5 -1.879 1 97.88 16 ILE B CA 1
ATOM 3056 C C . ILE B 1 16 ? 12.984 31.109 -1.86 1 97.88 16 ILE B C 1
ATOM 3058 O O . ILE B 1 16 ? 11.852 30.938 -1.392 1 97.88 16 ILE B O 1
ATOM 3062 N N . LYS B 1 17 ? 13.734 30.047 -2.359 1 95.5 17 LYS B N 1
ATOM 3063 C CA . LYS B 1 17 ? 13.227 28.688 -2.5 1 95.5 17 LYS B CA 1
ATOM 3064 C C . LYS B 1 17 ? 13.391 27.906 -1.2 1 95.5 17 LYS B C 1
ATOM 3066 O O . LYS B 1 17 ? 14.141 26.922 -1.146 1 95.5 17 LYS B O 1
ATOM 3071 N N . SER B 1 18 ? 12.609 28.344 -0.16 1 97.5 18 SER B N 1
ATOM 3072 C CA . SER B 1 18 ? 12.68 27.688 1.142 1 97.5 18 SER B CA 1
ATOM 3073 C C . SER B 1 18 ? 11.734 26.5 1.205 1 97.5 18 SER B C 1
ATOM 3075 O O . SER B 1 18 ? 10.875 26.422 2.09 1 97.5 18 SER B O 1
ATOM 3077 N N . VAL B 1 19 ? 11.961 25.484 0.342 1 95 19 VAL B N 1
ATOM 3078 C CA . VAL B 1 19 ? 11.102 24.312 0.233 1 95 19 VAL B CA 1
ATOM 3079 C C . VAL B 1 19 ? 11.453 23.312 1.324 1 95 19 VAL B C 1
ATOM 3081 O O . VAL B 1 19 ? 12.297 22.438 1.118 1 95 19 VAL B O 1
ATOM 3084 N N . ASN B 1 20 ? 10.867 23.531 2.426 1 90.38 20 ASN B N 1
ATOM 3085 C CA . ASN B 1 20 ? 11.125 22.734 3.619 1 90.38 20 ASN B CA 1
ATOM 3086 C C . ASN B 1 20 ? 12.617 22.578 3.883 1 90.38 20 ASN B C 1
ATOM 3088 O O . ASN B 1 20 ? 13.086 21.484 4.188 1 90.38 20 ASN B O 1
ATOM 3092 N N . ASP B 1 21 ? 13.289 23.609 3.58 1 91.62 21 ASP B N 1
ATOM 3093 C CA . ASP B 1 21 ? 14.734 23.781 3.758 1 91.62 21 ASP B CA 1
ATOM 3094 C C . ASP B 1 21 ? 15.164 25.219 3.5 1 91.62 21 ASP B C 1
ATOM 3096 O O . ASP B 1 21 ? 14.391 26.016 2.967 1 91.62 21 ASP B O 1
ATOM 3100 N N . ARG B 1 22 ? 16.344 25.703 3.824 1 95.12 22 ARG B N 1
ATOM 3101 C CA . ARG B 1 22 ? 16.984 26.984 3.568 1 95.12 22 ARG B CA 1
ATOM 3102 C C . ARG B 1 22 ? 16.156 28.125 4.145 1 95.12 22 ARG B C 1
ATOM 3104 O O . ARG B 1 22 ? 16.156 29.234 3.598 1 95.12 22 ARG B O 1
ATOM 3111 N N . GLU B 1 23 ? 15.227 27.766 5.266 1 97.5 23 GLU B N 1
ATOM 3112 C CA . GLU B 1 23 ? 14.461 28.828 5.91 1 97.5 23 GLU B CA 1
ATOM 3113 C C . GLU B 1 23 ? 15.375 29.922 6.445 1 97.5 23 GLU B C 1
ATOM 3115 O O . GLU B 1 23 ? 14.953 31.062 6.602 1 97.5 23 GLU B O 1
ATOM 3120 N N . SER B 1 24 ? 16.719 29.672 6.598 1 97.88 24 SER B N 1
ATOM 3121 C CA . SER B 1 24 ? 17.688 30.656 7.074 1 97.88 24 SER B CA 1
ATOM 3122 C C . SER B 1 24 ? 17.797 31.844 6.121 1 97.88 24 SER B C 1
ATOM 3124 O O . SER B 1 24 ? 18.031 32.969 6.551 1 97.88 24 SER B O 1
ATOM 3126 N N . GLU B 1 25 ? 17.562 31.547 4.84 1 98.19 25 GLU B N 1
ATOM 3127 C CA . GLU B 1 25 ? 17.641 32.625 3.863 1 98.19 25 GLU B CA 1
ATOM 3128 C C . GLU B 1 25 ? 16.5 33.625 4.066 1 98.19 25 GLU B C 1
ATOM 3130 O O . GLU B 1 25 ? 16.703 34.844 3.916 1 98.19 25 GLU B O 1
ATOM 3135 N N . VAL B 1 26 ? 15.336 33.188 4.387 1 98.5 26 VAL B N 1
ATOM 3136 C CA . VAL B 1 26 ? 14.211 34.062 4.691 1 98.5 26 VAL B CA 1
ATOM 3137 C C . VAL B 1 26 ? 14.477 34.812 5.992 1 98.5 26 VAL B C 1
ATOM 3139 O O . VAL B 1 26 ? 14.297 36.031 6.059 1 98.5 26 VAL B O 1
ATOM 3142 N N . ALA B 1 27 ? 14.969 34.062 7.012 1 98.56 27 ALA B N 1
ATOM 3143 C CA . ALA B 1 27 ? 15.305 34.656 8.305 1 98.56 27 ALA B CA 1
ATOM 3144 C C . ALA B 1 27 ? 16.344 35.781 8.133 1 98.56 27 ALA B C 1
ATOM 3146 O O . ALA B 1 27 ? 16.219 36.844 8.742 1 98.56 27 ALA B O 1
ATOM 3147 N N . ASP B 1 28 ? 17.375 35.5 7.297 1 98.56 28 ASP B N 1
ATOM 3148 C CA . ASP B 1 28 ? 18.422 36.5 7.02 1 98.56 28 ASP B CA 1
ATOM 3149 C C . ASP B 1 28 ? 17.828 37.75 6.391 1 98.56 28 ASP B C 1
ATOM 3151 O O . ASP B 1 28 ? 18.156 38.875 6.789 1 98.56 28 ASP B O 1
ATOM 3155 N N . TYR B 1 29 ? 16.984 37.469 5.445 1 98.38 29 TYR B N 1
ATOM 3156 C CA . TYR B 1 29 ? 16.375 38.625 4.766 1 98.38 29 TYR B CA 1
ATOM 3157 C C . TYR B 1 29 ? 15.594 39.5 5.738 1 98.38 29 TYR B C 1
ATOM 3159 O O . TYR B 1 29 ? 15.766 40.719 5.781 1 98.38 29 TYR B O 1
ATOM 3167 N N . LEU B 1 30 ? 14.758 38.906 6.438 1 98.62 30 LEU B N 1
ATOM 3168 C CA . LEU B 1 30 ? 13.906 39.656 7.359 1 98.62 30 LEU B CA 1
ATOM 3169 C C . LEU B 1 30 ? 14.727 40.25 8.5 1 98.62 30 LEU B C 1
ATOM 3171 O O . LEU B 1 30 ? 14.438 41.344 8.969 1 98.62 30 LEU B O 1
ATOM 3175 N N . SER B 1 31 ? 15.664 39.5 9.117 1 98.56 31 SER B N 1
ATOM 3176 C CA . SER B 1 31 ? 16.531 40.062 10.148 1 98.56 31 SER B CA 1
ATOM 3177 C C . SER B 1 31 ? 17.219 41.344 9.672 1 98.56 31 SER B C 1
ATOM 3179 O O . SER B 1 31 ? 17.25 42.344 10.391 1 98.56 31 SER B O 1
ATOM 3181 N N . ASN B 1 32 ? 17.812 41.219 8.227 1 98.56 32 ASN B N 1
ATOM 3182 C CA . ASN B 1 32 ? 18.422 42.406 7.641 1 98.56 32 ASN B CA 1
ATOM 3183 C C . ASN B 1 32 ? 17.422 43.562 7.512 1 98.56 32 ASN B C 1
ATOM 3185 O O . ASN B 1 32 ? 17.75 44.719 7.766 1 98.56 32 ASN B O 1
ATOM 3189 N N . LEU B 1 33 ? 16.156 43.281 7.234 1 97.62 33 LEU B N 1
ATOM 3190 C CA . LEU B 1 33 ? 15.109 44.281 7.098 1 97.62 33 LEU B CA 1
ATOM 3191 C C . LEU B 1 33 ? 14.797 44.938 8.445 1 97.62 33 LEU B C 1
ATOM 3193 O O . LEU B 1 33 ? 14.727 46.156 8.555 1 97.62 33 LEU B O 1
ATOM 3197 N N . PHE B 1 34 ? 14.609 44.125 9.398 1 98.5 34 PHE B N 1
ATOM 3198 C CA . PHE B 1 34 ? 14.367 44.625 10.75 1 98.5 34 PHE B CA 1
ATOM 3199 C C . PHE B 1 34 ? 15.508 45.531 11.203 1 98.5 34 PHE B C 1
ATOM 3201 O O . PHE B 1 34 ? 15.273 46.594 11.781 1 98.5 34 PHE B O 1
ATOM 3208 N N . GLN B 1 35 ? 16.719 45.031 11.039 1 97.88 35 GLN B N 1
ATOM 3209 C CA . GLN B 1 35 ? 17.906 45.781 11.438 1 97.88 35 GLN B CA 1
ATOM 3210 C C . GLN B 1 35 ? 17.922 47.188 10.781 1 97.88 35 GLN B C 1
ATOM 3212 O O . GLN B 1 35 ? 18.297 48.156 11.422 1 97.88 35 GLN B O 1
ATOM 3217 N N . GLN B 1 36 ? 17.641 47.219 9.336 1 97.19 36 GLN B N 1
ATOM 3218 C CA . GLN B 1 36 ? 17.578 48.469 8.609 1 97.19 36 GLN B CA 1
ATOM 3219 C C . GLN B 1 36 ? 16.672 49.469 9.328 1 97.19 36 GLN B C 1
ATOM 3221 O O . GLN B 1 36 ? 16.875 50.688 9.203 1 97.19 36 GLN B O 1
ATOM 3226 N N . TYR B 1 37 ? 15.648 49.062 10.18 1 97.06 37 TYR B N 1
ATOM 3227 C CA . TYR B 1 37 ? 14.695 49.938 10.836 1 97.06 37 TYR B CA 1
ATOM 3228 C C . TYR B 1 37 ? 14.883 49.938 12.344 1 97.06 37 TYR B C 1
ATOM 3230 O O . TYR B 1 37 ? 13.992 50.344 13.094 1 97.06 37 TYR B O 1
ATOM 3238 N N . GLY B 1 38 ? 15.969 49.406 12.773 1 96.62 38 GLY B N 1
ATOM 3239 C CA . GLY B 1 38 ? 16.359 49.469 14.172 1 96.62 38 GLY B CA 1
ATOM 3240 C C . GLY B 1 38 ? 15.602 48.5 15.055 1 96.62 38 GLY B C 1
ATOM 3241 O O . GLY B 1 38 ? 15.367 48.781 16.234 1 96.62 38 GLY B O 1
ATOM 3242 N N . ILE B 1 39 ? 15.125 47.406 14.5 1 98 39 ILE B N 1
ATOM 3243 C CA . ILE B 1 39 ? 14.477 46.375 15.297 1 98 39 ILE B CA 1
ATOM 3244 C C . ILE B 1 39 ? 15.422 45.188 15.461 1 98 39 ILE B C 1
ATOM 3246 O O . ILE B 1 39 ? 15.922 44.656 14.469 1 98 39 ILE B O 1
ATOM 3250 N N . GLU B 1 40 ? 15.531 44.875 16.766 1 96.31 40 GLU B N 1
ATOM 3251 C CA . GLU B 1 40 ? 16.438 43.75 17.078 1 96.31 40 GLU B CA 1
ATOM 3252 C C . GLU B 1 40 ? 15.766 42.406 16.797 1 96.31 40 GLU B C 1
ATOM 3254 O O . GLU B 1 40 ? 14.578 42.219 17.062 1 96.31 40 GLU B O 1
ATOM 3259 N N . SER B 1 41 ? 16.625 41.562 16.328 1 97.69 41 SER B N 1
ATOM 3260 C CA . SER B 1 41 ? 16.125 40.188 16.062 1 97.69 41 SER B CA 1
ATOM 3261 C C . SER B 1 41 ? 17.203 39.156 16.344 1 97.69 41 SER B C 1
ATOM 3263 O O . SER B 1 41 ? 18.391 39.5 16.438 1 97.69 41 SER B O 1
ATOM 3265 N N . LYS B 1 42 ? 16.719 37.969 16.531 1 98 42 LYS B N 1
ATOM 3266 C CA . LYS B 1 42 ? 17.594 36.844 16.797 1 98 42 LYS B CA 1
ATOM 3267 C C . LYS B 1 42 ? 17.125 35.594 16.031 1 98 42 LYS B C 1
ATOM 3269 O O . LYS B 1 42 ? 15.938 35.312 15.984 1 98 42 LYS B O 1
ATOM 3274 N N . LYS B 1 43 ? 18.062 34.844 15.414 1 96.38 43 LYS B N 1
ATOM 3275 C CA . LYS B 1 43 ? 17.781 33.562 14.75 1 96.38 43 LYS B CA 1
ATOM 3276 C C . LYS B 1 43 ? 17.859 32.406 15.734 1 96.38 43 LYS B C 1
ATOM 3278 O O . LYS B 1 43 ? 18.766 32.344 16.562 1 96.38 43 LYS B O 1
ATOM 3283 N N . VAL B 1 44 ? 16.984 31.562 15.773 1 98.31 44 VAL B N 1
ATOM 3284 C CA . VAL B 1 44 ? 16.922 30.375 16.609 1 98.31 44 VAL B CA 1
ATOM 3285 C C . VAL B 1 44 ? 17.141 29.125 15.75 1 98.31 44 VAL B C 1
ATOM 3287 O O . VAL B 1 44 ? 16.25 28.719 14.992 1 98.31 44 VAL B O 1
ATOM 3290 N N . LYS B 1 45 ? 18.312 28.516 15.914 1 97.69 45 LYS B N 1
ATOM 3291 C CA . LYS B 1 45 ? 18.75 27.453 15.016 1 97.69 45 LYS B CA 1
ATOM 3292 C C . LYS B 1 45 ? 18.031 26.141 15.328 1 97.69 45 LYS B C 1
ATOM 3294 O O . LYS B 1 45 ? 18.047 25.672 16.469 1 97.69 45 LYS B O 1
ATOM 3299 N N . TYR B 1 46 ? 17.422 25.703 14.414 1 96.75 46 TYR B N 1
ATOM 3300 C CA . TYR B 1 46 ? 16.875 24.359 14.477 1 96.75 46 TYR B CA 1
ATOM 3301 C C . TYR B 1 46 ? 17.906 23.328 13.992 1 96.75 46 TYR B C 1
ATOM 3303 O O . TYR B 1 46 ? 18.266 22.406 14.727 1 96.75 46 TYR B O 1
ATOM 3311 N N . CYS B 1 47 ? 18.391 23.469 12.75 1 96.12 47 CYS B N 1
ATOM 3312 C CA . CYS B 1 47 ? 19.516 22.75 12.18 1 96.12 47 CYS B CA 1
ATOM 3313 C C . CYS B 1 47 ? 20.172 23.562 11.07 1 96.12 47 CYS B C 1
ATOM 3315 O O . CYS B 1 47 ? 19.812 24.719 10.844 1 96.12 47 CYS B O 1
ATOM 3317 N N . GLU B 1 48 ? 21.25 23.016 10.438 1 94.88 48 GLU B N 1
ATOM 3318 C CA . GLU B 1 48 ? 21.984 23.766 9.414 1 94.88 48 GLU B CA 1
ATOM 3319 C C . GLU B 1 48 ? 21.047 24.234 8.305 1 94.88 48 GLU B C 1
ATOM 3321 O O . GLU B 1 48 ? 20.312 23.438 7.719 1 94.88 48 GLU B O 1
ATOM 3326 N N . GLY B 1 49 ? 20.969 25.5 8.109 1 95.81 49 GLY B N 1
ATOM 3327 C CA . GLY B 1 49 ? 20.203 26.094 7.023 1 95.81 49 GLY B CA 1
ATOM 3328 C C . GLY B 1 49 ? 18.766 26.359 7.387 1 95.81 49 GLY B C 1
ATOM 3329 O O . GLY B 1 49 ? 17.984 26.859 6.566 1 95.81 49 GLY B O 1
ATOM 3330 N N . ARG B 1 50 ? 18.422 25.984 8.633 1 97.06 50 ARG B N 1
ATOM 3331 C CA . ARG B 1 50 ? 17.047 26.156 9.07 1 97.06 50 ARG B CA 1
ATOM 3332 C C . ARG B 1 50 ? 16.969 26.859 10.422 1 97.06 50 ARG B C 1
ATOM 3334 O O . ARG B 1 50 ? 17.297 26.25 11.453 1 97.06 50 ARG B O 1
ATOM 3341 N N . GLU B 1 51 ? 16.609 28.094 10.438 1 97.94 51 GLU B N 1
ATOM 3342 C CA . GLU B 1 51 ? 16.516 28.922 11.633 1 97.94 51 GLU B CA 1
ATOM 3343 C C . GLU B 1 51 ? 15.188 29.672 11.68 1 97.94 51 GLU B C 1
ATOM 3345 O O . GLU B 1 51 ? 14.711 30.172 10.648 1 97.94 51 GLU B O 1
ATOM 3350 N N . SER B 1 52 ? 14.586 29.625 12.797 1 98.5 52 SER B N 1
ATOM 3351 C CA . SER B 1 52 ? 13.508 30.562 13.078 1 98.5 52 SER B CA 1
ATOM 3352 C C . SER B 1 52 ? 14.055 31.953 13.398 1 98.5 52 SER B C 1
ATOM 3354 O O . SER B 1 52 ? 15.25 32.094 13.68 1 98.5 52 SER B O 1
ATOM 3356 N N . LEU B 1 53 ? 13.219 33 13.281 1 98.81 53 LEU B N 1
ATOM 3357 C CA . LEU B 1 53 ? 13.578 34.375 13.555 1 98.81 53 LEU B CA 1
ATOM 3358 C C . LEU B 1 53 ? 12.656 35 14.609 1 98.81 53 LEU B C 1
ATOM 3360 O O . LEU B 1 53 ? 11.43 34.875 14.5 1 98.81 53 LEU B O 1
ATOM 3364 N N . VAL B 1 54 ? 13.227 35.5 15.641 1 98.88 54 VAL B N 1
ATOM 3365 C CA . VAL B 1 54 ? 12.453 36.219 16.641 1 98.88 54 VAL B CA 1
ATOM 3366 C C . VAL B 1 54 ? 12.906 37.688 16.688 1 98.88 54 VAL B C 1
ATOM 3368 O O . VAL B 1 54 ? 14.109 37.969 16.734 1 98.88 54 VAL B O 1
ATOM 3371 N N . ALA B 1 55 ? 12.039 38.594 16.578 1 98.75 55 ALA B N 1
ATOM 3372 C CA . ALA B 1 55 ? 12.305 40.031 16.672 1 98.75 55 ALA B CA 1
ATOM 3373 C C . ALA B 1 55 ? 11.375 40.688 17.703 1 98.75 55 ALA B C 1
ATOM 3375 O O . ALA B 1 55 ? 10.227 40.281 17.859 1 98.75 55 ALA B O 1
ATOM 3376 N N . LEU B 1 56 ? 11.875 41.781 18.297 1 98.44 56 LEU B N 1
ATOM 3377 C CA . LEU B 1 56 ? 11.133 42.438 19.359 1 98.44 56 LEU B CA 1
ATOM 3378 C C . LEU B 1 56 ? 11.086 43.938 19.141 1 98.44 56 LEU B C 1
ATOM 3380 O O . LEU B 1 56 ? 12.102 44.562 18.781 1 98.44 56 LEU B O 1
ATOM 3384 N N . TYR B 1 57 ? 9.891 44.375 19.375 1 98.31 57 TYR B N 1
ATOM 3385 C CA . TYR B 1 57 ? 9.695 45.812 19.5 1 98.31 57 TYR B CA 1
ATOM 3386 C C . TYR B 1 57 ? 8.898 46.156 20.75 1 98.31 57 TYR B C 1
ATOM 3388 O O . TYR B 1 57 ? 7.695 45.875 20.812 1 98.31 57 TYR B O 1
ATOM 3396 N N . LYS B 1 58 ? 9.609 46.781 21.609 1 97.94 58 LYS B N 1
ATOM 3397 C CA . LYS B 1 58 ? 9 47.125 22.891 1 97.94 58 LYS B CA 1
ATOM 3398 C C . LYS B 1 58 ? 8.797 48.625 23 1 97.94 58 LYS B C 1
ATOM 3400 O O . LYS B 1 58 ? 9.734 49.406 22.812 1 97.94 58 LYS B O 1
ATOM 3405 N N . LYS B 1 59 ? 7.566 48.969 23.156 1 96.88 59 LYS B N 1
ATOM 3406 C CA . LYS B 1 59 ? 7.176 50.344 23.484 1 96.88 59 LYS B CA 1
ATOM 3407 C C . LYS B 1 59 ? 6.191 50.375 24.641 1 96.88 59 LYS B C 1
ATOM 3409 O O . LYS B 1 59 ? 4.977 50.281 24.438 1 96.88 59 LYS B O 1
ATOM 3414 N N . GLY B 1 60 ? 6.723 50.312 25.891 1 94.25 60 GLY B N 1
ATOM 3415 C CA . GLY B 1 60 ? 5.91 50.25 27.094 1 94.25 60 GLY B CA 1
ATOM 3416 C C . GLY B 1 60 ? 5.918 48.906 27.766 1 94.25 60 GLY B C 1
ATOM 3417 O O . GLY B 1 60 ? 6.566 47.969 27.281 1 94.25 60 GLY B O 1
ATOM 3418 N N . ASP B 1 61 ? 5.074 48.75 28.891 1 95.25 61 ASP B N 1
ATOM 3419 C CA . ASP B 1 61 ? 5.133 47.562 29.719 1 95.25 61 ASP B CA 1
ATOM 3420 C C . ASP B 1 61 ? 3.795 46.812 29.719 1 95.25 61 ASP B C 1
ATOM 3422 O O . ASP B 1 61 ? 3.525 46.031 30.609 1 95.25 61 ASP B O 1
ATOM 3426 N N . GLY B 1 62 ? 3.129 47.094 28.719 1 96.94 62 GLY B N 1
ATOM 3427 C CA . GLY B 1 62 ? 1.822 46.469 28.625 1 96.94 62 GLY B CA 1
ATOM 3428 C C . GLY B 1 62 ? 1.878 45.062 28.031 1 96.94 62 GLY B C 1
ATOM 3429 O O . GLY B 1 62 ? 2.785 44.312 28.344 1 96.94 62 GLY B O 1
ATOM 3430 N N . LYS B 1 63 ? 0.829 44.625 27.312 1 97.62 63 LYS B N 1
ATOM 3431 C CA . LYS B 1 63 ? 0.639 43.281 26.766 1 97.62 63 LYS B CA 1
ATOM 3432 C C . LYS B 1 63 ? 1.749 42.938 25.781 1 97.62 63 LYS B C 1
ATOM 3434 O O . LYS B 1 63 ? 2.383 43.812 25.203 1 97.62 63 LYS B O 1
ATOM 3439 N N . VAL B 1 64 ? 1.989 41.719 25.672 1 98.44 64 VAL B N 1
ATOM 3440 C CA . VAL B 1 64 ? 2.879 41.156 24.656 1 98.44 64 VAL B CA 1
ATOM 3441 C C . VAL B 1 64 ? 2.057 40.469 23.562 1 98.44 64 VAL B C 1
ATOM 3443 O O . VAL B 1 64 ? 1.35 39.5 23.828 1 98.44 64 VAL B O 1
ATOM 3446 N N . LEU B 1 65 ? 2.139 40.938 22.469 1 98.62 65 LEU B N 1
ATOM 3447 C CA . LEU B 1 65 ? 1.461 40.375 21.297 1 98.62 65 LEU B CA 1
ATOM 3448 C C . LEU B 1 65 ? 2.453 39.656 20.391 1 98.62 65 LEU B C 1
ATOM 3450 O O . LEU B 1 65 ? 3.334 40.312 19.812 1 98.62 65 LEU B O 1
ATOM 3454 N N . GLY B 1 66 ? 2.314 38.375 20.375 1 98.69 66 GLY B N 1
ATOM 3455 C CA . GLY B 1 66 ? 3.041 37.625 19.375 1 98.69 66 GLY B CA 1
ATOM 3456 C C . GLY B 1 66 ? 2.428 37.719 18 1 98.69 66 GLY B C 1
ATOM 3457 O O . GLY B 1 66 ? 1.203 37.688 17.859 1 98.69 66 GLY B O 1
ATOM 3458 N N . ILE B 1 67 ? 3.197 37.781 16.922 1 98.88 67 ILE B N 1
ATOM 3459 C CA . ILE B 1 67 ? 2.807 37.75 15.516 1 98.88 67 ILE B CA 1
ATOM 3460 C C . ILE B 1 67 ? 3.689 36.75 14.766 1 98.88 67 ILE B C 1
ATOM 3462 O O . ILE B 1 67 ? 4.918 36.844 14.797 1 98.88 67 ILE B O 1
ATOM 3466 N N . SER B 1 68 ? 3.006 35.75 14.203 1 98.69 68 SER B N 1
ATOM 3467 C CA . SER B 1 68 ? 3.809 34.625 13.719 1 98.69 68 SER B CA 1
ATOM 3468 C C . SER B 1 68 ? 3.363 34.188 12.336 1 98.69 68 SER B C 1
ATOM 3470 O O . SER B 1 68 ? 2.201 34.375 11.961 1 98.69 68 SER B O 1
ATOM 3472 N N . GLY B 1 69 ? 4.211 33.594 11.492 1 98.44 69 GLY B N 1
ATOM 3473 C CA . GLY B 1 69 ? 4.07 32.906 10.219 1 98.44 69 GLY B CA 1
ATOM 3474 C C . GLY B 1 69 ? 5.246 32 9.898 1 98.44 69 GLY B C 1
ATOM 3475 O O . GLY B 1 69 ? 6.309 32.125 10.508 1 98.44 69 GLY B O 1
ATOM 3476 N N . HIS B 1 70 ? 5.102 31.078 9.086 1 98.38 70 HIS B N 1
ATOM 3477 C CA . HIS B 1 70 ? 6.191 30.156 8.805 1 98.38 70 HIS B CA 1
ATOM 3478 C C . HIS B 1 70 ? 6.949 30.578 7.547 1 98.38 70 HIS B C 1
ATOM 3480 O O . HIS B 1 70 ? 6.383 31.203 6.652 1 98.38 70 HIS B O 1
ATOM 3486 N N . GLU B 1 71 ? 8.211 30.156 7.523 1 98.5 71 GLU B N 1
ATOM 3487 C CA . GLU B 1 71 ? 9.18 30.578 6.52 1 98.5 71 GLU B CA 1
ATOM 3488 C C . GLU B 1 71 ? 9.258 29.578 5.371 1 98.5 71 GLU B C 1
ATOM 3490 O O . GLU B 1 71 ? 9.789 29.891 4.305 1 98.5 71 GLU B O 1
ATOM 3495 N N . ASP B 1 72 ? 8.789 28.344 5.613 1 97.69 72 ASP B N 1
ATOM 3496 C CA . ASP B 1 72 ? 8.938 27.297 4.613 1 97.69 72 ASP B CA 1
ATOM 3497 C C . ASP B 1 72 ? 7.719 27.234 3.695 1 97.69 72 ASP B C 1
ATOM 3499 O O . ASP B 1 72 ? 6.668 27.797 4.012 1 97.69 72 ASP B O 1
ATOM 3503 N N . VAL B 1 73 ? 7.988 26.641 2.449 1 96.44 73 VAL B N 1
ATOM 3504 C CA . VAL B 1 73 ? 6.914 26.359 1.496 1 96.44 73 VAL B CA 1
ATOM 3505 C C . VAL B 1 73 ? 6.988 24.906 1.035 1 96.44 73 VAL B C 1
ATOM 3507 O O . VAL B 1 73 ? 8 24.234 1.239 1 96.44 73 VAL B O 1
ATOM 3510 N N . VAL B 1 74 ? 5.863 24.406 0.463 1 92.81 74 VAL B N 1
ATOM 3511 C CA . VAL B 1 74 ? 5.836 23.047 -0.058 1 92.81 74 VAL B CA 1
ATOM 3512 C C . VAL B 1 74 ? 6.445 23.016 -1.458 1 92.81 74 VAL B C 1
ATOM 3514 O O . VAL B 1 74 ? 6.68 24.062 -2.062 1 92.81 74 VAL B O 1
ATOM 3517 N N . ALA B 1 75 ? 6.77 21.828 -2.004 1 90.25 75 ALA B N 1
ATOM 3518 C CA . ALA B 1 75 ? 7.316 21.656 -3.348 1 90.25 75 ALA B CA 1
ATOM 3519 C C . ALA B 1 75 ? 6.375 22.234 -4.398 1 90.25 75 ALA B C 1
ATOM 3521 O O . ALA B 1 75 ? 5.152 22.188 -4.242 1 90.25 75 ALA B O 1
ATOM 3522 N N . ALA B 1 76 ? 6.973 22.859 -5.469 1 90.75 76 ALA B N 1
ATOM 3523 C CA . ALA B 1 76 ? 6.188 23.516 -6.516 1 90.75 76 ALA B CA 1
ATOM 3524 C C . ALA B 1 76 ? 5.602 22.484 -7.48 1 90.75 76 ALA B C 1
ATOM 3526 O O . ALA B 1 76 ? 4.688 22.797 -8.25 1 90.75 76 ALA B O 1
ATOM 3527 N N . GLY B 1 77 ? 6.074 21.297 -7.395 1 86.81 77 GLY B N 1
ATOM 3528 C CA . GLY B 1 77 ? 5.625 20.297 -8.359 1 86.81 77 GLY B CA 1
ATOM 3529 C C . GLY B 1 77 ? 6.164 20.547 -9.758 1 86.81 77 GLY B C 1
ATOM 3530 O O . GLY B 1 77 ? 7.281 21.047 -9.922 1 86.81 77 GLY B O 1
ATOM 3531 N N . ASP B 1 78 ? 5.391 20.078 -10.852 1 91.25 78 ASP B N 1
ATOM 3532 C CA . ASP B 1 78 ? 5.777 20.266 -12.242 1 91.25 78 ASP B CA 1
ATOM 3533 C C . ASP B 1 78 ? 5.699 21.734 -12.656 1 91.25 78 ASP B C 1
ATOM 3535 O O . ASP B 1 78 ? 4.605 22.266 -12.844 1 91.25 78 ASP B O 1
ATOM 3539 N N . GLU B 1 79 ? 6.848 22.328 -12.805 1 94.38 79 GLU B N 1
ATOM 3540 C CA . GLU B 1 79 ? 6.941 23.75 -13.094 1 94.38 79 GLU B CA 1
ATOM 3541 C C . GLU B 1 79 ? 6.273 24.094 -14.422 1 94.38 79 GLU B C 1
ATOM 3543 O O . GLU B 1 79 ? 5.832 25.234 -14.633 1 94.38 79 GLU B O 1
ATOM 3548 N N . SER B 1 80 ? 6.203 23 -15.266 1 94.12 80 SER B N 1
ATOM 3549 C CA . SER B 1 80 ? 5.602 23.25 -16.578 1 94.12 80 SER B CA 1
ATOM 3550 C C . SER B 1 80 ? 4.105 23.516 -16.453 1 94.12 80 SER B C 1
ATOM 3552 O O . SER B 1 80 ? 3.488 24.062 -17.375 1 94.12 80 SER B O 1
ATOM 3554 N N . GLU B 1 81 ? 3.551 23.375 -15.344 1 94.12 81 GLU B N 1
ATOM 3555 C CA . GLU B 1 81 ? 2.119 23.547 -15.125 1 94.12 81 GLU B CA 1
ATOM 3556 C C . GLU B 1 81 ? 1.816 24.938 -14.562 1 94.12 81 GLU B C 1
ATOM 3558 O O . GLU B 1 81 ? 0.651 25.312 -14.406 1 94.12 81 GLU B O 1
ATOM 3563 N N . TRP B 1 82 ? 2.863 25.641 -14.312 1 95.44 82 TRP B N 1
ATOM 3564 C CA . TRP B 1 82 ? 2.719 26.969 -13.734 1 95.44 82 TRP B CA 1
ATOM 3565 C C . TRP B 1 82 ? 2.605 28.031 -14.836 1 95.44 82 TRP B C 1
ATOM 3567 O O . TRP B 1 82 ? 3.307 27.969 -15.844 1 95.44 82 TRP B O 1
ATOM 3577 N N . LYS B 1 83 ? 1.627 29.047 -14.695 1 97.38 83 LYS B N 1
ATOM 3578 C CA . LYS B 1 83 ? 1.534 30.203 -15.578 1 97.38 83 LYS B CA 1
ATOM 3579 C C . LYS B 1 83 ? 2.842 31 -15.594 1 97.38 83 LYS B C 1
ATOM 3581 O O . LYS B 1 83 ? 3.281 31.453 -16.641 1 97.38 83 LYS B O 1
ATOM 3586 N N . PHE B 1 84 ? 3.496 31.109 -14.367 1 97.69 84 PHE B N 1
ATOM 3587 C CA . PHE B 1 84 ? 4.809 31.703 -14.141 1 97.69 84 PHE B CA 1
ATOM 3588 C C . PHE B 1 84 ? 5.676 30.797 -13.281 1 97.69 84 PHE B C 1
ATOM 3590 O O . PHE B 1 84 ? 5.16 30.016 -12.477 1 97.69 84 PHE B O 1
ATOM 3597 N N . PRO B 1 85 ? 6.992 30.859 -13.547 1 96.88 85 PRO B N 1
ATOM 3598 C CA . PRO B 1 85 ? 7.82 30.047 -12.656 1 96.88 85 PRO B CA 1
ATOM 3599 C C . PRO B 1 85 ? 7.48 30.266 -11.18 1 96.88 85 PRO B C 1
ATOM 3601 O O . PRO B 1 85 ? 7.285 31.391 -10.742 1 96.88 85 PRO B O 1
ATOM 3604 N N . PRO B 1 86 ? 7.395 29.234 -10.406 1 97.5 86 PRO B N 1
ATOM 3605 C CA . PRO B 1 86 ? 6.844 29.281 -9.055 1 97.5 86 PRO B CA 1
ATOM 3606 C C . PRO B 1 86 ? 7.637 30.203 -8.125 1 97.5 86 PRO B C 1
ATOM 3608 O O . PRO B 1 86 ? 7.113 30.656 -7.102 1 97.5 86 PRO B O 1
ATOM 3611 N N . PHE B 1 87 ? 8.891 30.547 -8.477 1 97.88 87 PHE B N 1
ATOM 3612 C CA . PHE B 1 87 ? 9.688 31.359 -7.57 1 97.88 87 PHE B CA 1
ATOM 3613 C C . PHE B 1 87 ? 10.141 32.625 -8.258 1 97.88 87 PHE B C 1
ATOM 3615 O O . PHE B 1 87 ? 11.195 33.188 -7.93 1 97.88 87 PHE B O 1
ATOM 3622 N N . SER B 1 88 ? 9.305 33.094 -9.164 1 97.69 88 SER B N 1
ATOM 3623 C CA . SER B 1 88 ? 9.656 34.312 -9.891 1 97.69 88 SER B CA 1
ATOM 3624 C C . SER B 1 88 ? 8.977 35.531 -9.281 1 97.69 88 SER B C 1
ATOM 3626 O O . SER B 1 88 ? 9.375 36.688 -9.539 1 97.69 88 SER B O 1
ATOM 3628 N N . ALA B 1 89 ? 7.91 35.344 -8.516 1 97.81 89 ALA B N 1
ATOM 3629 C CA . ALA B 1 89 ? 7.152 36.438 -7.902 1 97.81 89 ALA B CA 1
ATOM 3630 C C . ALA B 1 89 ? 6.625 37.406 -8.961 1 97.81 89 ALA B C 1
ATOM 3632 O O . ALA B 1 89 ? 6.73 38.625 -8.805 1 97.81 89 ALA B O 1
ATOM 3633 N N . GLU B 1 90 ? 6.125 36.812 -9.867 1 97.69 90 GLU B N 1
ATOM 3634 C CA . GLU B 1 90 ? 5.621 37.594 -10.977 1 97.69 90 GLU B CA 1
ATOM 3635 C C . GLU B 1 90 ? 4.289 38.25 -10.625 1 97.69 90 GLU B C 1
ATOM 3637 O O . GLU B 1 90 ? 3.439 37.656 -9.977 1 97.69 90 GLU B O 1
ATOM 3642 N N . ILE B 1 91 ? 4.117 39.531 -11.227 1 98.12 91 ILE B N 1
ATOM 3643 C CA . ILE B 1 91 ? 2.883 40.281 -11.016 1 98.12 91 ILE B CA 1
ATOM 3644 C C . ILE B 1 91 ? 2.084 40.344 -12.312 1 98.12 91 ILE B C 1
ATOM 3646 O O . ILE B 1 91 ? 2.627 40.656 -13.375 1 98.12 91 ILE B O 1
ATOM 3650 N N . ASP B 1 92 ? 0.95 39.906 -12.203 1 97.94 92 ASP B N 1
ATOM 3651 C CA . ASP B 1 92 ? -0.022 40.031 -13.289 1 97.94 92 ASP B CA 1
ATOM 3652 C C . ASP B 1 92 ? -1.321 40.656 -12.789 1 97.94 92 ASP B C 1
ATOM 3654 O O . ASP B 1 92 ? -2.137 40 -12.148 1 97.94 92 ASP B O 1
ATOM 3658 N N . GLY B 1 93 ? -1.489 42 -13.117 1 97.31 93 GLY B N 1
ATOM 3659 C CA . GLY B 1 93 ? -2.605 42.75 -12.547 1 97.31 93 GLY B CA 1
ATOM 3660 C C . GLY B 1 93 ? -2.488 42.938 -11.047 1 97.31 93 GLY B C 1
ATOM 3661 O O . GLY B 1 93 ? -1.49 43.469 -10.555 1 97.31 93 GLY B O 1
ATOM 3662 N N . ASP B 1 94 ? -3.473 42.312 -10.32 1 98.19 94 ASP B N 1
ATOM 3663 C CA . ASP B 1 94 ? -3.504 42.469 -8.867 1 98.19 94 ASP B CA 1
ATOM 3664 C C . ASP B 1 94 ? -2.979 41.219 -8.18 1 98.19 94 ASP B C 1
ATOM 3666 O O . ASP B 1 94 ? -3.061 41.094 -6.957 1 98.19 94 ASP B O 1
ATOM 3670 N N . LYS B 1 95 ? -2.52 40.312 -9.016 1 98.31 95 LYS B N 1
ATOM 3671 C CA . LYS B 1 95 ? -2.094 39.031 -8.461 1 98.31 95 LYS B CA 1
ATOM 3672 C C . LYS B 1 95 ? -0.575 38.906 -8.492 1 98.31 95 LYS B C 1
ATOM 3674 O O . LYS B 1 95 ? 0.053 39.156 -9.523 1 98.31 95 LYS B O 1
ATOM 3679 N N . LEU B 1 96 ? -0.039 38.656 -7.367 1 98.62 96 LEU B N 1
ATOM 3680 C CA . LEU B 1 96 ? 1.362 38.281 -7.25 1 98.62 96 LEU B CA 1
ATOM 3681 C C . LEU B 1 96 ? 1.501 36.75 -7.137 1 98.62 96 LEU B C 1
ATOM 3683 O O . LEU B 1 96 ? 1.127 36.188 -6.121 1 98.62 96 LEU B O 1
ATOM 3687 N N . TYR B 1 97 ? 2.094 36.188 -8.234 1 98.06 97 TYR B N 1
ATOM 3688 C CA . TYR B 1 97 ? 2.17 34.75 -8.344 1 98.06 97 TYR B CA 1
ATOM 3689 C C . TYR B 1 97 ? 3.475 34.219 -7.758 1 98.06 97 TYR B C 1
ATOM 3691 O O . TYR B 1 97 ? 4.527 34.844 -7.918 1 98.06 97 TYR B O 1
ATOM 3699 N N . GLY B 1 98 ? 3.359 33.062 -7.066 1 97.88 98 GLY B N 1
ATOM 3700 C CA . GLY B 1 98 ? 4.523 32.344 -6.566 1 97.88 98 GLY B CA 1
ATOM 3701 C C . GLY B 1 98 ? 4.191 31.359 -5.465 1 97.88 98 GLY B C 1
ATOM 3702 O O . GLY B 1 98 ? 3.262 31.578 -4.688 1 97.88 98 GLY B O 1
ATOM 3703 N N . ARG B 1 99 ? 4.996 30.297 -5.438 1 97.25 99 ARG B N 1
ATOM 3704 C CA . ARG B 1 99 ? 4.875 29.375 -4.316 1 97.25 99 ARG B CA 1
ATOM 3705 C C . ARG B 1 99 ? 5.145 30.094 -2.992 1 97.25 99 ARG B C 1
ATOM 3707 O O . ARG B 1 99 ? 6.188 30.734 -2.828 1 97.25 99 ARG B O 1
ATOM 3714 N N . GLY B 1 100 ? 4.164 30.062 -2.104 1 96.5 100 GLY B N 1
ATOM 3715 C CA . GLY B 1 100 ? 4.293 30.734 -0.815 1 96.5 100 GLY B CA 1
ATOM 3716 C C . GLY B 1 100 ? 3.623 32.094 -0.777 1 96.5 100 GLY B C 1
ATOM 3717 O O . GLY B 1 100 ? 3.514 32.719 0.287 1 96.5 100 GLY B O 1
ATOM 3718 N N . SER B 1 101 ? 3.146 32.5 -1.91 1 97.75 101 SER B N 1
ATOM 3719 C CA . SER B 1 101 ? 2.504 33.812 -1.918 1 97.75 101 SER B CA 1
ATOM 3720 C C . SER B 1 101 ? 1.316 33.844 -0.962 1 97.75 101 SER B C 1
ATOM 3722 O O . SER B 1 101 ? 1.286 34.656 -0.033 1 97.75 101 SER B O 1
ATOM 3724 N N . THR B 1 102 ? 0.477 32.938 -1.153 1 96.81 102 THR B N 1
ATOM 3725 C CA . THR B 1 102 ? -0.687 32.844 -0.278 1 96.81 102 THR B CA 1
ATOM 3726 C C . THR B 1 102 ? -0.369 32.031 0.978 1 96.81 102 THR B C 1
ATOM 3728 O O . THR B 1 102 ? -0.833 32.375 2.07 1 96.81 102 THR B O 1
ATOM 3731 N N . ASP B 1 103 ? 0.387 31.016 1.067 1 96.06 103 ASP B N 1
ATOM 3732 C CA . ASP B 1 103 ? 0.671 30.094 2.162 1 96.06 103 ASP B CA 1
ATOM 3733 C C . ASP B 1 103 ? 2.172 30 2.416 1 96.06 103 ASP B C 1
ATOM 3735 O O . ASP B 1 103 ? 2.842 29.109 1.869 1 96.06 103 ASP B O 1
ATOM 3739 N N . MET B 1 104 ? 2.893 30.828 3.064 1 96.75 104 MET B N 1
ATOM 3740 C CA . MET B 1 104 ? 2.152 31.969 3.592 1 96.75 104 MET B CA 1
ATOM 3741 C C . MET B 1 104 ? 3.064 33.188 3.76 1 96.75 104 MET B C 1
ATOM 3743 O O . MET B 1 104 ? 2.918 33.938 4.715 1 96.75 104 MET B O 1
ATOM 3747 N N . LYS B 1 105 ? 3.939 33.375 2.83 1 98.44 105 LYS B N 1
ATOM 3748 C CA . LYS B 1 105 ? 4.93 34.469 2.941 1 98.44 105 LYS B CA 1
ATOM 3749 C C . LYS B 1 105 ? 4.266 35.844 2.883 1 98.44 105 LYS B C 1
ATOM 3751 O O . LYS B 1 105 ? 4.781 36.812 3.441 1 98.44 105 LYS B O 1
ATOM 3756 N N . ALA B 1 106 ? 3.146 35.875 2.195 1 98.5 106 ALA B N 1
ATOM 3757 C CA . ALA B 1 106 ? 2.436 37.125 2.221 1 98.5 106 ALA B CA 1
ATOM 3758 C C . ALA B 1 106 ? 2.047 37.531 3.646 1 98.5 106 ALA B C 1
ATOM 3760 O O . ALA B 1 106 ? 2.236 38.656 4.062 1 98.5 106 ALA B O 1
ATOM 3761 N N . GLY B 1 107 ? 1.498 36.562 4.328 1 98.44 107 GLY B N 1
ATOM 3762 C CA . GLY B 1 107 ? 1.155 36.812 5.719 1 98.44 107 GLY B CA 1
ATOM 3763 C C . GLY B 1 107 ? 2.365 37.094 6.59 1 98.44 107 GLY B C 1
ATOM 3764 O O . GLY B 1 107 ? 2.355 38.031 7.395 1 98.44 107 GLY B O 1
ATOM 3765 N N . LEU B 1 108 ? 3.365 36.375 6.488 1 98.81 108 LEU B N 1
ATOM 3766 C CA . LEU B 1 108 ? 4.613 36.531 7.227 1 98.81 108 LEU B CA 1
ATOM 3767 C C . LEU B 1 108 ? 5.191 37.906 7.047 1 98.81 108 LEU B C 1
ATOM 3769 O O . LEU B 1 108 ? 5.484 38.594 8.031 1 98.81 108 LEU B O 1
ATOM 3773 N N . VAL B 1 109 ? 5.332 38.312 5.707 1 98.81 109 VAL B N 1
ATOM 3774 C CA . VAL B 1 109 ? 5.953 39.594 5.367 1 98.81 109 VAL B CA 1
ATOM 3775 C C . VAL B 1 109 ? 5.051 40.719 5.816 1 98.81 109 VAL B C 1
ATOM 3777 O O . VAL B 1 109 ? 5.535 41.75 6.324 1 98.81 109 VAL B O 1
ATOM 3780 N N . ALA B 1 110 ? 3.723 40.562 5.727 1 98.75 110 ALA B N 1
ATOM 3781 C CA . ALA B 1 110 ? 2.789 41.625 6.141 1 98.75 110 ALA B CA 1
ATOM 3782 C C . ALA B 1 110 ? 2.908 41.906 7.637 1 98.75 110 ALA B C 1
ATOM 3784 O O . ALA B 1 110 ? 2.916 43.062 8.062 1 98.75 110 ALA B O 1
ATOM 3785 N N . LEU B 1 111 ? 2.979 40.875 8.391 1 98.88 111 LEU B N 1
ATOM 3786 C CA . LEU B 1 111 ? 3.148 41.031 9.836 1 98.88 111 LEU B CA 1
ATOM 3787 C C . LEU B 1 111 ? 4.438 41.781 10.156 1 98.88 111 LEU B C 1
ATOM 3789 O O . LEU B 1 111 ? 4.441 42.688 11 1 98.88 111 LEU B O 1
ATOM 3793 N N . ALA B 1 112 ? 5.508 41.438 9.539 1 98.88 112 ALA B N 1
ATOM 3794 C CA . ALA B 1 112 ? 6.816 42.031 9.766 1 98.88 112 ALA B CA 1
ATOM 3795 C C . ALA B 1 112 ? 6.801 43.531 9.398 1 98.88 112 ALA B C 1
ATOM 3797 O O . ALA B 1 112 ? 7.262 44.375 10.172 1 98.88 112 ALA B O 1
ATOM 3798 N N . ILE B 1 113 ? 6.246 43.812 8.203 1 98.88 113 ILE B N 1
ATOM 3799 C CA . ILE B 1 113 ? 6.223 45.188 7.73 1 98.88 113 ILE B CA 1
ATOM 3800 C C . ILE B 1 113 ? 5.352 46.031 8.656 1 98.88 113 ILE B C 1
ATOM 3802 O O . ILE B 1 113 ? 5.707 47.156 8.984 1 98.88 113 ILE B O 1
ATOM 3806 N N . ALA B 1 114 ? 4.191 45.438 9.086 1 98.69 114 ALA B N 1
ATOM 3807 C CA . ALA B 1 114 ? 3.332 46.156 10.016 1 98.69 114 ALA B CA 1
ATOM 3808 C C . ALA B 1 114 ? 4.082 46.5 11.297 1 98.69 114 ALA B C 1
ATOM 3810 O O . ALA B 1 114 ? 3.924 47.594 11.844 1 98.69 114 ALA B O 1
ATOM 3811 N N . MET B 1 115 ? 4.875 45.625 11.766 1 98.81 115 MET B N 1
ATOM 3812 C CA . MET B 1 115 ? 5.68 45.906 12.961 1 98.81 115 MET B CA 1
ATOM 3813 C C . MET B 1 115 ? 6.691 47 12.703 1 98.81 115 MET B C 1
ATOM 3815 O O . MET B 1 115 ? 6.828 47.938 13.508 1 98.81 115 MET B O 1
ATOM 3819 N N . ILE B 1 116 ? 7.371 47 11.555 1 98.75 116 ILE B N 1
ATOM 3820 C CA . ILE B 1 116 ? 8.359 48 11.188 1 98.75 116 ILE B CA 1
ATOM 3821 C C . ILE B 1 116 ? 7.703 49.375 11.117 1 98.75 116 ILE B C 1
ATOM 3823 O O . ILE B 1 116 ? 8.195 50.344 11.703 1 98.75 116 ILE B O 1
ATOM 3827 N N . GLU B 1 117 ? 6.621 49.344 10.547 1 98.44 117 GLU B N 1
ATOM 3828 C CA . GLU B 1 117 ? 5.961 50.625 10.344 1 98.44 117 GLU B CA 1
ATOM 3829 C C . GLU B 1 117 ? 5.371 51.156 11.648 1 98.44 117 GLU B C 1
ATOM 3831 O O . GLU B 1 117 ? 5.312 52.375 11.859 1 98.44 117 GLU B O 1
ATOM 3836 N N . THR B 1 118 ? 4.863 50.312 12.352 1 98.44 118 THR B N 1
ATOM 3837 C CA . THR B 1 118 ? 4.406 50.719 13.672 1 98.44 118 THR B CA 1
ATOM 3838 C C . THR B 1 118 ? 5.516 51.438 14.43 1 98.44 118 THR B C 1
ATOM 3840 O O . THR B 1 118 ? 5.273 52.438 15.086 1 98.44 118 THR B O 1
ATOM 3843 N N . LYS B 1 119 ? 6.699 50.938 14.453 1 98.31 119 LYS B N 1
ATOM 3844 C CA . LYS B 1 119 ? 7.84 51.594 15.078 1 98.31 119 LYS B CA 1
ATOM 3845 C C . LYS B 1 119 ? 8.18 52.906 14.352 1 98.31 119 LYS B C 1
ATOM 3847 O O . LYS B 1 119 ? 8.312 53.938 14.984 1 98.31 119 LYS B O 1
ATOM 3852 N N . GLU B 1 120 ? 8.281 52.875 12.969 1 97.38 120 GLU B N 1
ATOM 3853 C CA . GLU B 1 120 ? 8.711 54 12.164 1 97.38 120 GLU B CA 1
ATOM 3854 C C . GLU B 1 120 ? 7.77 55.188 12.328 1 97.38 120 GLU B C 1
ATOM 3856 O O . GLU B 1 120 ? 8.211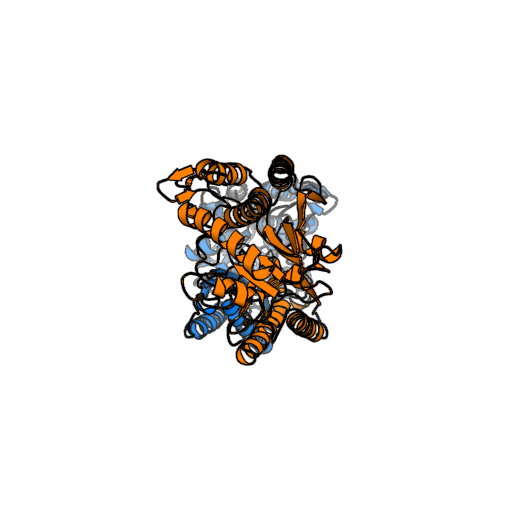 56.344 12.336 1 97.38 120 GLU B O 1
ATOM 3861 N N . GLU B 1 121 ? 6.531 54.812 12.461 1 96.38 121 GLU B N 1
ATOM 3862 C CA . GLU B 1 121 ? 5.523 55.875 12.57 1 96.38 121 GLU B CA 1
ATOM 3863 C C . GLU B 1 121 ? 5.309 56.281 14.023 1 96.38 121 GLU B C 1
ATOM 3865 O O . GLU B 1 121 ? 4.477 57.125 14.32 1 96.38 121 GLU B O 1
ATOM 3870 N N . ASN B 1 122 ? 6.043 55.656 14.953 1 96.69 122 ASN B N 1
ATOM 3871 C CA . ASN B 1 122 ? 5.93 55.906 16.391 1 96.69 122 ASN B CA 1
ATOM 3872 C C . ASN B 1 122 ? 4.488 55.781 16.859 1 96.69 122 ASN B C 1
ATOM 3874 O O . ASN B 1 122 ? 3.98 56.656 17.562 1 96.69 122 ASN B O 1
ATOM 3878 N N . VAL B 1 123 ? 3.863 54.719 16.328 1 96.69 123 VAL B N 1
ATOM 3879 C CA . VAL B 1 123 ? 2.48 54.438 16.719 1 96.69 123 VAL B CA 1
ATOM 3880 C C . VAL B 1 123 ? 2.379 54.344 18.234 1 96.69 123 VAL B C 1
ATOM 3882 O O . VAL B 1 123 ? 3.271 53.781 18.875 1 96.69 123 VAL B O 1
ATOM 3885 N N . ASP B 1 124 ? 1.169 54.938 18.75 1 95.69 124 ASP B N 1
ATOM 3886 C CA . ASP B 1 124 ? 0.983 54.969 20.203 1 95.69 124 ASP B CA 1
ATOM 3887 C C . ASP B 1 124 ? 0.488 53.625 20.719 1 95.69 124 ASP B C 1
ATOM 3889 O O . ASP B 1 124 ? -0.717 53.406 20.875 1 95.69 124 ASP B O 1
ATOM 3893 N N . ILE B 1 125 ? 1.442 52.75 21 1 96.62 125 ILE B N 1
ATOM 3894 C CA . ILE B 1 125 ? 1.136 51.438 21.625 1 96.62 125 ILE B CA 1
ATOM 3895 C C . ILE B 1 125 ? 1.781 51.375 23 1 96.62 125 ILE B C 1
ATOM 3897 O O . ILE B 1 125 ? 2.703 52.125 23.312 1 96.62 125 ILE B O 1
ATOM 3901 N N . ASN B 1 126 ? 1.188 50.562 23.859 1 97.44 126 ASN B N 1
ATOM 3902 C CA . ASN B 1 126 ? 1.742 50.25 25.172 1 97.44 126 ASN B CA 1
ATOM 3903 C C . ASN B 1 126 ? 1.939 48.75 25.344 1 97.44 126 ASN B C 1
ATOM 3905 O O . ASN B 1 126 ? 1.072 48.062 25.891 1 97.44 126 ASN B O 1
ATOM 3909 N N . GLY B 1 127 ? 3.107 48.344 24.906 1 98.12 127 GLY B N 1
ATOM 3910 C CA . GLY B 1 127 ? 3.393 46.906 24.984 1 98.12 127 GLY B CA 1
ATOM 3911 C C . GLY B 1 127 ? 4.523 46.469 24.062 1 98.12 127 GLY B C 1
ATOM 3912 O O . GLY B 1 127 ? 5.422 47.25 23.766 1 98.12 127 GLY B O 1
ATOM 3913 N N . THR B 1 128 ? 4.488 45.125 23.828 1 98.19 128 THR B N 1
ATOM 3914 C CA . THR B 1 128 ? 5.562 44.531 23.062 1 98.19 128 THR B CA 1
ATOM 3915 C C . THR B 1 128 ? 5.004 43.75 21.875 1 98.19 128 THR B C 1
ATOM 3917 O O . THR B 1 128 ? 4.008 43.031 22.016 1 98.19 128 THR B O 1
ATOM 3920 N N . LEU B 1 129 ? 5.578 43.969 20.781 1 98.56 129 LEU B N 1
ATOM 3921 C CA . LEU B 1 129 ? 5.387 43.094 19.625 1 98.56 129 LEU B CA 1
ATOM 3922 C C . LEU B 1 129 ? 6.52 42.094 19.5 1 98.56 129 LEU B C 1
ATOM 3924 O O . LEU B 1 129 ? 7.695 42.469 19.547 1 98.56 129 LEU B O 1
ATOM 3928 N N . LYS B 1 130 ? 6.137 40.875 19.344 1 98.56 130 LYS B N 1
ATOM 3929 C CA . LYS B 1 130 ? 7.102 39.781 19.203 1 98.56 130 LYS B CA 1
ATOM 3930 C C . LYS B 1 130 ? 6.867 39 17.922 1 98.56 130 LYS B C 1
ATOM 3932 O O . LYS B 1 130 ? 5.891 38.25 17.812 1 98.56 130 LYS B O 1
ATOM 3937 N N . PHE B 1 131 ? 7.703 39.188 17.031 1 98.75 131 PHE B N 1
ATOM 3938 C CA . PHE B 1 131 ? 7.648 38.5 15.758 1 98.75 131 PHE B CA 1
ATOM 3939 C C . PHE B 1 131 ? 8.32 37.125 15.867 1 98.75 131 PHE B C 1
ATOM 3941 O O . PHE B 1 131 ? 9.438 37 16.375 1 98.75 131 PHE B O 1
ATOM 3948 N N . MET B 1 132 ? 7.676 36.094 15.391 1 98.88 132 MET B N 1
ATOM 3949 C CA . MET B 1 132 ? 8.203 34.75 15.398 1 98.88 132 MET B CA 1
ATOM 3950 C C . MET B 1 132 ? 8.008 34.062 14.031 1 98.88 132 MET B C 1
ATOM 3952 O O . MET B 1 132 ? 6.945 33.531 13.75 1 98.88 132 MET B O 1
ATOM 3956 N N . GLY B 1 133 ? 8.984 34.156 13.18 1 98.62 133 GLY B N 1
ATOM 3957 C CA . GLY B 1 133 ? 9.031 33.406 11.93 1 98.62 133 GLY B CA 1
ATOM 3958 C C . GLY B 1 133 ? 9.539 31.984 12.086 1 98.62 133 GLY B C 1
ATOM 3959 O O . GLY B 1 133 ? 10.703 31.766 12.438 1 98.62 133 GLY B O 1
ATOM 3960 N N . THR B 1 134 ? 8.766 30.969 11.727 1 98.62 134 THR B N 1
ATOM 3961 C CA . THR B 1 134 ? 9.047 29.609 12.172 1 98.62 134 THR B CA 1
ATOM 3962 C C . THR B 1 134 ? 9.539 28.766 11.008 1 98.62 134 THR B C 1
ATOM 3964 O O . THR B 1 134 ? 9.227 29.047 9.844 1 98.62 134 THR B O 1
ATOM 3967 N N . VAL B 1 135 ? 10.344 27.641 11.352 1 97 135 VAL B N 1
ATOM 3968 C CA . VAL B 1 135 ? 10.828 26.672 10.383 1 97 135 VAL B CA 1
ATOM 3969 C C . VAL B 1 135 ? 9.891 25.453 10.359 1 97 135 VAL B C 1
ATOM 3971 O O . VAL B 1 135 ? 9.367 25.047 11.398 1 97 135 VAL B O 1
ATOM 3974 N N . GLY B 1 136 ? 9.695 24.891 9.195 1 95.62 136 GLY B N 1
ATOM 3975 C CA . GLY B 1 136 ? 9.211 23.547 8.992 1 95.62 136 GLY B CA 1
ATOM 3976 C C . GLY B 1 136 ? 7.766 23.359 9.414 1 95.62 136 GLY B C 1
ATOM 3977 O O . GLY B 1 136 ? 7.406 22.312 9.977 1 95.62 136 GLY B O 1
ATOM 3978 N N . GLU B 1 137 ? 6.824 24.422 9.25 1 93.5 137 GLU B N 1
ATOM 3979 C CA . GLU B 1 137 ? 5.395 24.266 9.5 1 93.5 137 GLU B CA 1
ATOM 3980 C C . GLU B 1 137 ? 4.793 23.188 8.609 1 93.5 137 GLU B C 1
ATOM 3982 O O . GLU B 1 137 ? 4.008 22.359 9.07 1 93.5 137 GLU B O 1
ATOM 3987 N N . GLU B 1 138 ? 5.281 22.969 7.391 1 88.88 138 GLU B N 1
ATOM 3988 C CA . GLU B 1 138 ? 4.707 22.094 6.367 1 88.88 138 GLU B CA 1
ATOM 3989 C C . GLU B 1 138 ? 5.07 20.641 6.617 1 88.88 138 GLU B C 1
ATOM 3991 O O . GLU B 1 138 ? 4.52 19.734 5.98 1 88.88 138 GLU B O 1
ATOM 3996 N N . VAL B 1 139 ? 6.027 20.484 7.539 1 86 139 VAL B N 1
ATOM 3997 C CA . VAL B 1 139 ? 6.508 19.125 7.734 1 86 139 VAL B CA 1
ATOM 3998 C C . VAL B 1 139 ? 6.473 18.766 9.219 1 86 139 VAL B C 1
ATOM 4000 O O . VAL B 1 139 ? 7.305 18 9.703 1 86 139 VAL B O 1
ATOM 4003 N N . GLY B 1 140 ? 5.602 19.438 9.992 1 87.38 140 GLY B N 1
ATOM 4004 C CA . GLY B 1 140 ? 5.445 18.969 11.359 1 87.38 140 GLY B CA 1
ATOM 4005 C C . GLY B 1 140 ? 5.574 20.078 12.391 1 87.38 140 GLY B C 1
ATOM 4006 O O . GLY B 1 140 ? 5.914 19.828 13.547 1 87.38 140 GLY B O 1
ATOM 4007 N N . GLU B 1 141 ? 5.391 21.375 11.984 1 94.94 141 GLU B N 1
ATOM 4008 C CA . GLU B 1 141 ? 5.402 22.516 12.891 1 94.94 141 GLU B CA 1
ATOM 4009 C C . GLU B 1 141 ? 6.668 22.531 13.742 1 94.94 141 GLU B C 1
ATOM 4011 O O . GLU B 1 141 ? 6.602 22.719 14.961 1 94.94 141 GLU B O 1
ATOM 4016 N N . LEU B 1 142 ? 7.816 22.328 13.188 1 95.19 142 LEU B N 1
ATOM 4017 C CA . LEU B 1 142 ? 9.094 22.109 13.859 1 95.19 142 LEU B CA 1
ATOM 4018 C C . LEU B 1 142 ? 9.523 23.359 14.617 1 95.19 142 LEU B C 1
ATOM 4020 O O . LEU B 1 142 ? 9.875 23.281 15.797 1 95.19 142 LEU B O 1
ATOM 4024 N N . GLY B 1 143 ? 9.453 24.5 13.898 1 97.62 143 GLY B N 1
ATOM 4025 C CA . GLY B 1 143 ? 9.906 25.75 14.484 1 97.62 143 GLY B CA 1
ATOM 4026 C C . GLY B 1 143 ? 9.047 26.203 15.648 1 97.62 143 GLY B C 1
ATOM 4027 O O . GLY B 1 143 ? 9.57 26.641 16.688 1 97.62 143 GLY B O 1
ATOM 4028 N N . SER B 1 144 ? 7.711 26.172 15.477 1 98.06 144 SER B N 1
ATOM 4029 C CA . SER B 1 144 ? 6.824 26.609 16.547 1 98.06 144 SER B CA 1
ATOM 4030 C C . SER B 1 144 ? 6.945 25.688 17.766 1 98.06 144 SER B C 1
ATOM 4032 O O . SER B 1 144 ? 6.879 26.156 18.906 1 98.06 144 SER B O 1
ATOM 4034 N N . GLU B 1 145 ? 7.141 24.406 17.516 1 97.06 145 GLU B N 1
ATOM 4035 C CA . GLU B 1 145 ? 7.387 23.484 18.625 1 97.06 145 GLU B CA 1
ATOM 4036 C C . GLU B 1 145 ? 8.664 23.859 19.359 1 97.06 145 GLU B C 1
ATOM 4038 O O . GLU B 1 145 ? 8.672 23.938 20.594 1 97.06 145 GLU B O 1
ATOM 4043 N N . GLN B 1 146 ? 9.758 24.109 18.703 1 97.75 146 GLN B N 1
ATOM 4044 C CA . GLN B 1 146 ? 11.031 24.469 19.297 1 97.75 146 GLN B CA 1
ATOM 4045 C C . GLN B 1 146 ? 10.914 25.766 20.094 1 97.75 146 GLN B C 1
ATOM 4047 O O . GLN B 1 146 ? 11.352 25.844 21.234 1 97.75 146 GLN B O 1
ATOM 4052 N N . LEU B 1 147 ? 10.266 26.812 19.469 1 98.38 147 LEU B N 1
ATOM 4053 C CA . LEU B 1 147 ? 10.125 28.109 20.125 1 98.38 147 LEU B CA 1
ATOM 4054 C C . LEU B 1 147 ? 9.312 27.984 21.406 1 98.38 147 LEU B C 1
ATOM 4056 O O . LEU B 1 147 ? 9.625 28.641 22.406 1 98.38 147 LEU B O 1
ATOM 4060 N N . THR B 1 148 ? 8.273 27.156 21.359 1 97.81 148 THR B N 1
ATOM 4061 C CA . THR B 1 148 ? 7.449 26.953 22.531 1 97.81 148 THR B CA 1
ATOM 4062 C C . THR B 1 148 ? 8.242 26.266 23.641 1 97.81 148 THR B C 1
ATOM 4064 O O . THR B 1 148 ? 8.234 26.703 24.797 1 97.81 148 THR B O 1
ATOM 4067 N N . LYS B 1 149 ? 9.023 25.281 23.297 1 97.44 149 LYS B N 1
ATOM 4068 C CA . LYS B 1 149 ? 9.836 24.547 24.266 1 97.44 149 LYS B CA 1
ATOM 4069 C C . LYS B 1 149 ? 10.891 25.438 24.891 1 97.44 149 LYS B C 1
ATOM 4071 O O . LYS B 1 149 ? 11.219 25.297 26.062 1 97.44 149 LYS B O 1
ATOM 4076 N N . GLU B 1 150 ? 11.336 26.297 24.156 1 97.38 150 GLU B N 1
ATOM 4077 C CA . GLU B 1 150 ? 12.398 27.172 24.625 1 97.38 150 GLU B CA 1
ATOM 4078 C C . GLU B 1 150 ? 11.836 28.391 25.359 1 97.38 150 GLU B C 1
ATOM 4080 O O . GLU B 1 150 ? 12.586 29.266 25.781 1 97.38 150 GLU B O 1
ATOM 4085 N N . GLY B 1 151 ? 10.523 28.578 25.375 1 97.75 151 GLY B N 1
ATOM 4086 C CA . GLY B 1 151 ? 9.898 29.562 26.25 1 97.75 151 GLY B CA 1
ATOM 4087 C C . GLY B 1 151 ? 9.539 30.844 25.547 1 97.75 151 GLY B C 1
ATOM 4088 O O . GLY B 1 151 ? 9.117 31.812 26.172 1 97.75 151 GLY B O 1
ATOM 4089 N N . TYR B 1 152 ? 9.648 30.875 24.25 1 97.75 152 TYR B N 1
ATOM 4090 C CA . TYR B 1 152 ? 9.398 32.094 23.516 1 97.75 152 TYR B CA 1
ATOM 4091 C C . TYR B 1 152 ? 7.918 32.469 23.547 1 97.75 152 TYR B C 1
ATOM 4093 O O . TYR B 1 152 ? 7.551 33.594 23.266 1 97.75 152 TYR B O 1
ATOM 4101 N N . ALA B 1 153 ? 7.059 31.516 23.875 1 97.69 153 ALA B N 1
ATOM 4102 C CA . ALA B 1 153 ? 5.625 31.781 23.891 1 97.69 153 ALA B CA 1
ATOM 4103 C C . ALA B 1 153 ? 5.109 31.969 25.312 1 97.69 153 ALA B C 1
ATOM 4105 O O . ALA B 1 153 ? 3.916 32.188 25.531 1 97.69 153 ALA B O 1
ATOM 4106 N N . ASP B 1 154 ? 5.961 32 26.312 1 97.06 154 ASP B N 1
ATOM 4107 C CA . ASP B 1 154 ? 5.555 31.953 27.703 1 97.06 154 ASP B CA 1
ATOM 4108 C C . ASP B 1 154 ? 5.086 33.312 28.203 1 97.06 154 ASP B C 1
ATOM 4110 O O . ASP B 1 154 ? 4.449 33.406 29.25 1 97.06 154 ASP B O 1
ATOM 4114 N N . ASP B 1 155 ? 5.332 34.312 27.547 1 97.19 155 ASP B N 1
ATOM 4115 C CA . ASP B 1 155 ? 4.977 35.625 28.016 1 97.19 155 ASP B CA 1
ATOM 4116 C C . ASP B 1 155 ? 3.9 36.25 27.125 1 97.19 155 ASP B C 1
ATOM 4118 O O . ASP B 1 155 ? 3.543 37.438 27.312 1 97.19 155 ASP B O 1
ATOM 4122 N N . LEU B 1 156 ? 3.414 35.469 26.219 1 98.06 156 LEU B N 1
ATOM 4123 C CA . LEU B 1 156 ? 2.449 36.031 25.281 1 98.06 156 LEU B CA 1
ATOM 4124 C C . LEU B 1 156 ? 1.114 36.312 25.969 1 98.06 156 LEU B C 1
ATOM 4126 O O . LEU B 1 156 ? 0.663 35.5 26.797 1 98.06 156 LEU B O 1
ATOM 4130 N N . ASP B 1 157 ? 0.396 37.469 25.641 1 97.81 157 ASP B N 1
ATOM 4131 C CA . ASP B 1 157 ? -0.996 37.75 25.969 1 97.81 157 ASP B CA 1
ATOM 4132 C C . ASP B 1 157 ? -1.911 37.5 24.781 1 97.81 157 ASP B C 1
ATOM 4134 O O . ASP B 1 157 ? -3.109 37.25 24.953 1 97.81 157 ASP B O 1
ATOM 4138 N N . GLY B 1 158 ? -1.349 37.625 23.625 1 98.56 158 GLY B N 1
ATOM 4139 C CA . GLY B 1 158 ? -2.039 37.344 22.375 1 98.56 158 GLY B CA 1
ATOM 4140 C C . GLY B 1 158 ? -1.11 36.875 21.266 1 98.56 158 GLY B C 1
ATOM 4141 O O . GLY B 1 158 ? 0.095 37.125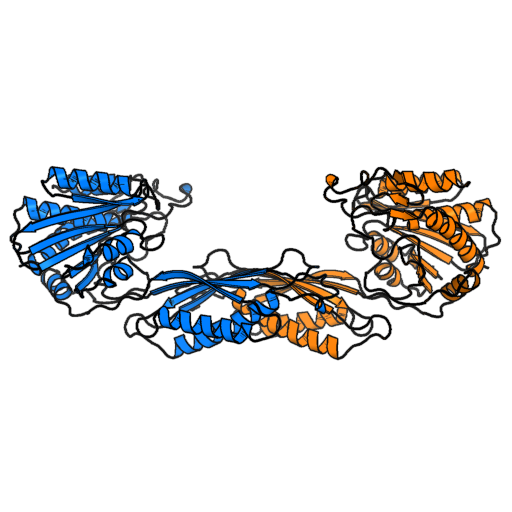 21.312 1 98.56 158 GLY B O 1
ATOM 4142 N N . LEU B 1 159 ? -1.707 36.094 20.375 1 98.62 159 LEU B N 1
ATOM 4143 C CA . LEU B 1 159 ? -0.963 35.594 19.219 1 98.62 159 LEU B CA 1
ATOM 4144 C C . LEU B 1 159 ? -1.797 35.688 17.953 1 98.62 159 LEU B C 1
ATOM 4146 O O . LEU B 1 159 ? -2.955 35.281 17.922 1 98.62 159 LEU B O 1
ATOM 4150 N N . ILE B 1 160 ? -1.236 36.375 16.922 1 98.81 160 ILE B N 1
ATOM 4151 C CA . ILE B 1 160 ? -1.782 36.375 15.578 1 98.81 160 ILE B CA 1
ATOM 4152 C C . ILE B 1 160 ? -0.915 35.5 14.664 1 98.81 160 ILE B C 1
ATOM 4154 O O . ILE B 1 160 ? 0.302 35.688 14.602 1 98.81 160 ILE B O 1
ATOM 4158 N N . ILE B 1 161 ? -1.533 34.531 14.047 1 98.69 161 ILE B N 1
ATOM 4159 C CA . ILE B 1 161 ? -0.854 33.781 13.008 1 98.69 161 ILE B CA 1
ATOM 4160 C C . ILE B 1 161 ? -1.396 34.188 11.633 1 98.69 161 ILE B C 1
ATOM 4162 O O . ILE B 1 161 ? -2.607 34.156 11.414 1 98.69 161 ILE B O 1
ATOM 4166 N N . GLY B 1 162 ? -0.494 34.5 10.688 1 98.38 162 GLY B N 1
ATOM 4167 C CA . GLY B 1 162 ? -0.841 35.188 9.453 1 98.38 162 GLY B CA 1
ATOM 4168 C C . GLY B 1 162 ? -1.203 34.25 8.32 1 98.38 162 GLY B C 1
ATOM 4169 O O . GLY B 1 162 ? -0.911 34.531 7.16 1 98.38 162 GLY B O 1
ATOM 4170 N N . GLU B 1 163 ? -1.842 33.062 8.617 1 97.56 163 GLU B N 1
ATOM 4171 C CA . GLU B 1 163 ? -2.314 32.156 7.578 1 97.56 163 GLU B CA 1
ATOM 4172 C C . GLU B 1 163 ? -3.443 32.781 6.766 1 97.56 163 GLU B C 1
ATOM 4174 O O . GLU B 1 163 ? -4.18 33.625 7.27 1 97.56 163 GLU B O 1
ATOM 4179 N N . PRO B 1 164 ? -3.502 32.312 5.422 1 97.25 164 PRO B N 1
ATOM 4180 C CA . PRO B 1 164 ? -4.605 32.844 4.629 1 97.25 164 PRO B CA 1
ATOM 4181 C C . PRO B 1 164 ? -5.973 32.375 5.117 1 97.25 164 PRO B C 1
ATOM 4183 O O . PRO B 1 164 ? -6.25 31.172 5.125 1 97.25 164 PRO B O 1
ATOM 4186 N N . THR B 1 165 ? -6.832 33.312 5.562 1 96.44 165 THR B N 1
ATOM 4187 C CA . THR B 1 165 ? -8.133 32.969 6.121 1 96.44 165 THR B CA 1
ATOM 4188 C C . THR B 1 165 ? -9.25 33.719 5.391 1 96.44 165 THR B C 1
ATOM 4190 O O . THR B 1 165 ? -10.43 33.562 5.734 1 96.44 165 THR B O 1
ATOM 4193 N N . GLY B 1 166 ? -8.891 34.5 4.398 1 91.12 166 GLY B N 1
ATOM 4194 C CA . GLY B 1 166 ? -9.898 35.344 3.775 1 91.12 166 GLY B CA 1
ATOM 4195 C C . GLY B 1 166 ? -10.516 36.344 4.734 1 91.12 166 GLY B C 1
ATOM 4196 O O . GLY B 1 166 ? -9.797 37.062 5.418 1 91.12 166 GLY B O 1
ATOM 4197 N N . GLN B 1 167 ? -11.766 36.469 4.746 1 92.06 167 GLN B N 1
ATOM 4198 C CA . GLN B 1 167 ? -12.438 37.438 5.598 1 92.06 167 GLN B CA 1
ATOM 4199 C C . GLN B 1 167 ? -13.039 36.781 6.828 1 92.06 167 GLN B C 1
ATOM 4201 O O . GLN B 1 167 ? -14.211 37 7.148 1 92.06 167 GLN B O 1
ATOM 4206 N N . ALA B 1 168 ? -12.25 35.938 7.5 1 96.94 168 ALA B N 1
ATOM 4207 C CA . ALA B 1 168 ? -12.727 35.25 8.695 1 96.94 168 ALA B CA 1
ATOM 4208 C C . ALA B 1 168 ? -11.641 35.219 9.773 1 96.94 168 ALA B C 1
ATOM 4210 O O . ALA B 1 168 ? -10.453 35.188 9.469 1 96.94 168 ALA B O 1
ATOM 4211 N N . LEU B 1 169 ? -12.086 35.344 11.023 1 97.94 169 LEU B N 1
ATOM 4212 C CA . LEU B 1 169 ? -11.211 35.188 12.188 1 97.94 169 LEU B CA 1
ATOM 4213 C C . LEU B 1 169 ? -11.266 33.781 12.727 1 97.94 169 LEU B C 1
ATOM 4215 O O . LEU B 1 169 ? -12.305 33.344 13.227 1 97.94 169 LEU B O 1
ATOM 4219 N N . ILE B 1 170 ? -10.195 33.031 12.633 1 97.56 170 ILE B N 1
ATOM 4220 C CA . ILE B 1 170 ? -10.141 31.609 13.008 1 97.56 170 ILE B CA 1
ATOM 4221 C C . ILE B 1 170 ? -9.594 31.469 14.422 1 97.56 170 ILE B C 1
ATOM 4223 O O . ILE B 1 170 ? -8.469 31.891 14.703 1 97.56 170 ILE B O 1
ATOM 4227 N N . TYR B 1 171 ? -10.422 30.969 15.273 1 97.25 171 TYR B N 1
ATOM 4228 C CA . TYR B 1 171 ? -10 30.859 16.656 1 97.25 171 TYR B CA 1
ATOM 4229 C C . TYR B 1 171 ? -9.766 29.406 17.062 1 97.25 171 TYR B C 1
ATOM 4231 O O . TYR B 1 171 ? -9.289 29.125 18.156 1 97.25 171 TYR B O 1
ATOM 4239 N N . THR B 1 172 ? -10.156 28.469 16.188 1 97 172 THR B N 1
ATOM 4240 C CA . THR B 1 172 ? -10.039 27.047 16.453 1 97 172 THR B CA 1
ATOM 4241 C C . THR B 1 172 ? -9.797 26.266 15.172 1 97 172 THR B C 1
ATOM 4243 O O . THR B 1 172 ? -10.219 26.688 14.094 1 97 172 THR B O 1
ATOM 4246 N N . HIS B 1 173 ? -9.047 25.125 15.266 1 96.56 173 HIS B N 1
ATOM 4247 C CA . HIS B 1 173 ? -8.93 24.219 14.125 1 96.56 173 HIS B CA 1
ATOM 4248 C C . HIS B 1 173 ? -8.766 22.766 14.594 1 96.56 173 HIS B C 1
ATOM 4250 O O . HIS B 1 173 ? -8.5 22.516 15.766 1 96.56 173 HIS B O 1
ATOM 4256 N N . LYS B 1 174 ? -9.031 21.797 13.742 1 96.94 174 LYS B N 1
ATOM 4257 C CA . LYS B 1 174 ? -8.922 20.359 14.023 1 96.94 174 LYS B CA 1
ATOM 4258 C C . LYS B 1 174 ? -7.473 19.953 14.242 1 96.94 174 LYS B C 1
ATOM 4260 O O . LYS B 1 174 ? -6.551 20.703 13.93 1 96.94 174 LYS B O 1
ATOM 4265 N N . GLY B 1 175 ? -7.309 18.781 14.961 1 96.5 175 GLY B N 1
ATOM 4266 C CA . GLY B 1 175 ? -6.016 18.109 15 1 96.5 175 GLY B CA 1
ATOM 4267 C C . GLY B 1 175 ? -5.809 17.125 13.859 1 96.5 175 GLY B C 1
ATOM 4268 O O . GLY B 1 175 ? -6.715 16.922 13.055 1 96.5 175 GLY B O 1
ATOM 4269 N N . SER B 1 176 ? -4.613 16.594 13.773 1 95.69 176 SER B N 1
ATOM 4270 C CA . SER B 1 176 ? -4.246 15.602 12.773 1 95.69 176 SER B CA 1
ATOM 4271 C C . SER B 1 176 ? -3.25 14.594 13.328 1 95.69 176 SER B C 1
ATOM 4273 O O . SER B 1 176 ? -2.309 14.969 14.031 1 95.69 176 SER B O 1
ATOM 4275 N N . MET B 1 177 ? -3.521 13.391 13.008 1 95.88 177 MET B N 1
ATOM 4276 C CA . MET B 1 177 ? -2.641 12.305 13.438 1 95.88 177 MET B CA 1
ATOM 4277 C C . MET B 1 177 ? -2.484 11.266 12.336 1 95.88 177 MET B C 1
ATOM 4279 O O . MET B 1 177 ? -3.473 10.828 11.742 1 95.88 177 MET B O 1
ATOM 4283 N N . ASN B 1 178 ? -1.28 10.945 12.023 1 96.19 178 ASN B N 1
ATOM 4284 C CA . ASN B 1 178 ? -0.962 9.789 11.188 1 96.19 178 ASN B CA 1
ATOM 4285 C C . ASN B 1 178 ? -0.378 8.648 12.008 1 96.19 178 ASN B C 1
ATOM 4287 O O . ASN B 1 178 ? 0.425 8.875 12.914 1 96.19 178 ASN B O 1
ATOM 4291 N N . TYR B 1 179 ? -0.769 7.445 11.641 1 97.75 179 TYR B N 1
ATOM 4292 C CA . TYR B 1 179 ? -0.213 6.297 12.352 1 97.75 179 TYR B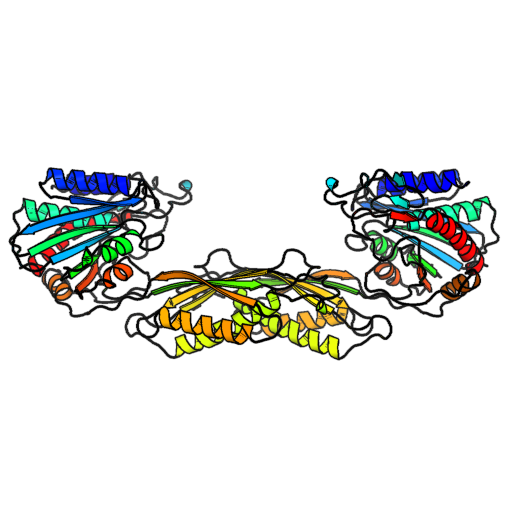 CA 1
ATOM 4293 C C . TYR B 1 179 ? 0.071 5.148 11.391 1 97.75 179 TYR B C 1
ATOM 4295 O O . TYR B 1 179 ? -0.475 5.105 10.289 1 97.75 179 TYR B O 1
ATOM 4303 N N . THR B 1 180 ? 0.974 4.328 11.789 1 98.44 180 THR B N 1
ATOM 4304 C CA . THR B 1 180 ? 1.32 3.086 11.109 1 98.44 180 THR B CA 1
ATOM 4305 C C . THR B 1 180 ? 1.098 1.886 12.023 1 98.44 180 THR B C 1
ATOM 4307 O O . THR B 1 180 ? 1.418 1.94 13.211 1 98.44 180 THR B O 1
ATOM 4310 N N . VAL B 1 181 ? 0.561 0.81 11.5 1 98.69 181 VAL B N 1
ATOM 4311 C CA . VAL B 1 181 ? 0.505 -0.476 12.188 1 98.69 181 VAL B CA 1
ATOM 4312 C C . VAL B 1 181 ? 1.3 -1.517 11.398 1 98.69 181 VAL B C 1
ATOM 4314 O O . VAL B 1 181 ? 1.145 -1.636 10.188 1 98.69 181 VAL B O 1
ATOM 4317 N N . VAL B 1 182 ? 2.131 -2.162 12.094 1 98.69 182 VAL B N 1
ATOM 4318 C CA . VAL B 1 182 ? 2.918 -3.242 11.508 1 98.69 182 VAL B CA 1
ATOM 4319 C C . VAL B 1 182 ? 2.432 -4.586 12.047 1 98.69 182 VAL B C 1
ATOM 4321 O O . VAL B 1 182 ? 2.33 -4.773 13.266 1 98.69 182 VAL B O 1
ATOM 4324 N N . SER B 1 183 ? 2.051 -5.488 11.172 1 98.56 183 SER B N 1
ATOM 4325 C CA . SER B 1 183 ? 1.713 -6.871 11.508 1 98.56 183 SER B CA 1
ATOM 4326 C C . SER B 1 183 ? 2.848 -7.82 11.133 1 98.56 183 SER B C 1
ATOM 4328 O O . SER B 1 183 ? 3.238 -7.906 9.969 1 98.56 183 SER B O 1
ATOM 4330 N N . ARG B 1 184 ? 3.385 -8.492 12.117 1 97.94 184 ARG B N 1
ATOM 4331 C CA . ARG B 1 184 ? 4.449 -9.461 11.891 1 97.94 184 ARG B CA 1
ATOM 4332 C C . ARG B 1 184 ? 3.938 -10.891 12.062 1 97.94 184 ARG B C 1
ATOM 4334 O O . ARG B 1 184 ? 3.32 -11.211 13.078 1 97.94 184 ARG B O 1
ATOM 4341 N N . GLY B 1 185 ? 4.105 -11.719 11.062 1 97.06 185 GLY B N 1
ATOM 4342 C CA . GLY B 1 185 ? 3.748 -13.125 11.062 1 97.06 185 GLY B CA 1
ATOM 4343 C C . GLY B 1 185 ? 4.926 -14.039 10.789 1 97.06 185 GLY B C 1
ATOM 4344 O O . GLY B 1 185 ? 6.035 -13.797 11.273 1 97.06 185 GLY B O 1
ATOM 4345 N N . LYS B 1 186 ? 4.648 -15.172 10.148 1 93.5 186 LYS B N 1
ATOM 4346 C CA . LYS B 1 186 ? 5.641 -16.188 9.82 1 93.5 186 LYS B CA 1
ATOM 4347 C C . LYS B 1 186 ? 5.41 -16.75 8.422 1 93.5 186 LYS B C 1
ATOM 4349 O O . LYS B 1 186 ? 4.312 -17.219 8.102 1 93.5 186 LYS B O 1
ATOM 4354 N N . SER B 1 187 ? 6.438 -16.672 7.625 1 90.12 187 SER B N 1
ATOM 4355 C CA . SER B 1 187 ? 6.344 -17.141 6.246 1 90.12 187 SER B CA 1
ATOM 4356 C C . SER B 1 187 ? 6.227 -18.672 6.188 1 90.12 187 SER B C 1
ATOM 4358 O O . SER B 1 187 ? 6.754 -19.359 7.055 1 90.12 187 SER B O 1
ATOM 4360 N N . ALA B 1 188 ? 5.477 -19.188 5.273 1 85.88 188 ALA B N 1
ATOM 4361 C CA . ALA B 1 188 ? 5.32 -20.594 4.914 1 85.88 188 ALA B CA 1
ATOM 4362 C C . ALA B 1 188 ? 4.809 -20.75 3.482 1 85.88 188 ALA B C 1
ATOM 4364 O O . ALA B 1 188 ? 4.395 -19.766 2.861 1 85.88 188 ALA B O 1
ATOM 4365 N N . HIS B 1 189 ? 5.027 -21.891 2.938 1 82.12 189 HIS B N 1
ATOM 4366 C CA . HIS B 1 189 ? 4.41 -22.156 1.643 1 82.12 189 HIS B CA 1
ATOM 4367 C C . HIS B 1 189 ? 2.891 -22.047 1.725 1 82.12 189 HIS B C 1
ATOM 4369 O O . HIS B 1 189 ? 2.283 -22.516 2.689 1 82.12 189 HIS B O 1
ATOM 4375 N N . SER B 1 190 ? 2.254 -21.469 0.731 1 85.81 190 SER B N 1
ATOM 4376 C CA . SER B 1 190 ? 0.814 -21.234 0.779 1 85.81 190 SER B CA 1
ATOM 4377 C C . SER B 1 190 ? 0.04 -22.547 0.802 1 85.81 190 SER B C 1
ATOM 4379 O O . SER B 1 190 ? -1.121 -22.578 1.214 1 85.81 190 SER B O 1
ATOM 4381 N N . SER B 1 191 ? 0.628 -23.656 0.355 1 79.56 191 SER B N 1
ATOM 4382 C CA . SER B 1 191 ? -0.023 -24.969 0.402 1 79.56 191 SER B CA 1
ATOM 4383 C C . SER B 1 191 ? -0.008 -25.547 1.814 1 79.56 191 SER B C 1
ATOM 4385 O O . SER B 1 191 ? -0.714 -26.516 2.104 1 79.56 191 SER B O 1
ATOM 4387 N N . MET B 1 192 ? 0.792 -24.953 2.697 1 83.12 192 MET B N 1
ATOM 4388 C CA . MET B 1 192 ? 0.855 -25.344 4.098 1 83.12 192 MET B CA 1
ATOM 4389 C C . MET B 1 192 ? 0.654 -24.156 5.016 1 83.12 192 MET B C 1
ATOM 4391 O O . MET B 1 192 ? 1.522 -23.828 5.832 1 83.12 192 MET B O 1
ATOM 4395 N N . PRO B 1 193 ? -0.475 -23.562 4.953 1 88.69 193 PRO B N 1
ATOM 4396 C CA . PRO B 1 193 ? -0.678 -22.297 5.672 1 88.69 193 PRO B CA 1
ATOM 4397 C C . PRO B 1 193 ? -0.549 -22.469 7.188 1 88.69 193 PRO B C 1
ATOM 4399 O O . PRO B 1 193 ? -0.192 -21.516 7.883 1 88.69 193 PRO B O 1
ATOM 4402 N N . LYS B 1 194 ? -0.734 -23.625 7.711 1 89.25 194 LYS B N 1
ATOM 4403 C CA . LYS B 1 194 ? -0.702 -23.875 9.148 1 89.25 194 LYS B CA 1
ATOM 4404 C C . LYS B 1 194 ? 0.718 -23.766 9.695 1 89.25 194 LYS B C 1
ATOM 4406 O O . LYS B 1 194 ? 0.913 -23.594 10.906 1 89.25 194 LYS B O 1
ATOM 4411 N N . GLU B 1 195 ? 1.625 -23.828 8.797 1 89.88 195 GLU B N 1
ATOM 4412 C CA . GLU B 1 195 ? 3.025 -23.734 9.195 1 89.88 195 GLU B CA 1
ATOM 4413 C C . GLU B 1 195 ? 3.465 -22.266 9.297 1 89.88 195 GLU B C 1
ATOM 4415 O O . GLU B 1 195 ? 4.574 -21.984 9.75 1 89.88 195 GLU B O 1
ATOM 4420 N N . GLY B 1 196 ? 2.605 -21.359 8.914 1 92.94 196 GLY B N 1
ATOM 4421 C CA . GLY B 1 196 ? 2.924 -19.938 8.953 1 92.94 196 GLY B CA 1
ATOM 4422 C C . GLY B 1 196 ? 1.931 -19.125 9.758 1 92.94 196 GLY B C 1
ATOM 4423 O O . GLY B 1 196 ? 1.06 -19.688 10.43 1 92.94 196 GLY B O 1
ATOM 4424 N N . ILE B 1 197 ? 2.148 -17.875 9.852 1 96.25 197 ILE B N 1
ATOM 4425 C CA . ILE B 1 197 ? 1.235 -16.891 10.414 1 96.25 197 ILE B CA 1
ATOM 4426 C C . ILE B 1 197 ? 0.986 -15.781 9.391 1 96.25 197 ILE B C 1
ATOM 4428 O O . ILE B 1 197 ? 1.902 -15.031 9.039 1 96.25 197 ILE B O 1
ATOM 4432 N N . ASN B 1 198 ? -0.2 -15.641 8.891 1 96.94 198 ASN B N 1
ATOM 4433 C CA . ASN B 1 198 ? -0.55 -14.727 7.812 1 96.94 198 ASN B CA 1
ATOM 4434 C C . ASN B 1 198 ? -0.75 -13.305 8.328 1 96.94 198 ASN B C 1
ATOM 4436 O O . ASN B 1 198 ? -1.777 -13 8.938 1 96.94 198 ASN B O 1
ATOM 4440 N N . SER B 1 199 ? 0.189 -12.477 8.047 1 97.81 199 SER B N 1
ATOM 4441 C CA . SER B 1 199 ? 0.17 -11.109 8.547 1 97.81 199 SER B CA 1
ATOM 4442 C C . SER B 1 199 ? -0.984 -10.312 7.949 1 97.81 199 SER B C 1
ATOM 4444 O O . SER B 1 199 ? -1.479 -9.367 8.57 1 97.81 199 SER B O 1
ATOM 4446 N N . ILE B 1 200 ? -1.477 -10.609 6.766 1 97.94 200 ILE B N 1
ATOM 4447 C CA . ILE B 1 200 ? -2.611 -9.945 6.137 1 97.94 200 ILE B CA 1
ATOM 4448 C C . ILE B 1 200 ? -3.891 -10.266 6.902 1 97.94 200 ILE B C 1
ATOM 4450 O O . ILE B 1 200 ? -4.711 -9.383 7.156 1 97.94 200 ILE B O 1
ATOM 4454 N N . ALA B 1 201 ? -4.039 -11.547 7.254 1 97.19 201 ALA B N 1
ATOM 4455 C CA . ALA B 1 201 ? -5.219 -11.93 8.023 1 97.19 201 ALA B CA 1
ATOM 4456 C C . ALA B 1 201 ? -5.285 -11.172 9.344 1 97.19 201 ALA B C 1
ATOM 4458 O O . ALA B 1 201 ? -6.348 -10.688 9.734 1 97.19 201 ALA B O 1
ATOM 4459 N N . ASN B 1 202 ? -4.164 -11.047 10.031 1 97.62 202 ASN B N 1
ATOM 4460 C CA . ASN B 1 202 ? -4.102 -10.367 11.32 1 97.62 202 ASN B CA 1
ATOM 4461 C C . ASN B 1 202 ? -4.406 -8.883 11.188 1 97.62 202 ASN B C 1
ATOM 4463 O O . ASN B 1 202 ? -5.184 -8.328 11.969 1 97.62 202 ASN B O 1
ATOM 4467 N N . ILE B 1 203 ? -3.807 -8.234 10.203 1 97.81 203 ILE B N 1
ATOM 4468 C CA . ILE B 1 203 ? -3.986 -6.797 10.062 1 97.81 203 ILE B CA 1
ATOM 4469 C C . ILE B 1 203 ? -5.422 -6.496 9.641 1 97.81 203 ILE B C 1
ATOM 4471 O O . ILE B 1 203 ? -5.965 -5.441 9.977 1 97.81 203 ILE B O 1
ATOM 4475 N N . ASN B 1 204 ? -6.059 -7.406 8.914 1 97.81 204 ASN B N 1
ATOM 4476 C CA . ASN B 1 204 ? -7.461 -7.262 8.531 1 97.81 204 ASN B CA 1
ATOM 4477 C C . ASN B 1 204 ? -8.359 -7.148 9.758 1 97.81 204 ASN B C 1
ATOM 4479 O O . ASN B 1 204 ? -9.344 -6.406 9.75 1 97.81 204 ASN B O 1
ATOM 4483 N N . GLU B 1 205 ? -8.055 -7.914 10.773 1 97.69 205 GLU B N 1
ATOM 4484 C CA . GLU B 1 205 ? -8.828 -7.828 12.008 1 97.69 205 GLU B CA 1
ATOM 4485 C C . GLU B 1 205 ? -8.695 -6.449 12.648 1 97.69 205 GLU B C 1
ATOM 4487 O O . GLU B 1 205 ? -9.68 -5.887 13.133 1 97.69 205 GLU B O 1
ATOM 4492 N N . PHE B 1 206 ? -7.516 -5.887 12.672 1 98.5 206 PHE B N 1
ATOM 4493 C CA . PHE B 1 206 ? -7.305 -4.539 13.18 1 98.5 206 PHE B CA 1
ATOM 4494 C C . PHE B 1 206 ? -8.148 -3.531 12.406 1 98.5 206 PHE B C 1
ATOM 4496 O O . PHE B 1 206 ? -8.812 -2.682 13.008 1 98.5 206 PHE B O 1
ATOM 4503 N N . VAL B 1 207 ? -8.078 -3.596 11.031 1 98.38 207 VAL B N 1
ATOM 4504 C CA . VAL B 1 207 ? -8.812 -2.672 10.172 1 98.38 207 VAL B CA 1
ATOM 4505 C C . VAL B 1 207 ? -10.297 -2.699 10.531 1 98.38 207 VAL B C 1
ATOM 4507 O O . VAL B 1 207 ? -10.922 -1.649 10.695 1 98.38 207 VAL B O 1
ATOM 4510 N N . THR B 1 208 ? -10.867 -3.887 10.688 1 97.56 208 THR B N 1
ATOM 4511 C CA . THR B 1 208 ? -12.289 -4.055 10.992 1 97.56 208 THR B CA 1
ATOM 4512 C C . THR B 1 208 ? -12.633 -3.395 12.32 1 97.56 208 THR B C 1
ATOM 4514 O O . THR B 1 208 ? -13.586 -2.613 12.406 1 97.56 208 THR B O 1
ATOM 4517 N N . LEU B 1 209 ? -11.82 -3.629 13.336 1 98 209 LEU B N 1
ATOM 4518 C CA . LEU B 1 209 ? -12.086 -3.107 14.672 1 98 209 LEU B CA 1
ATOM 4519 C C . LEU B 1 209 ? -11.875 -1.597 14.719 1 98 209 LEU B C 1
ATOM 4521 O O . LEU B 1 209 ? -12.695 -0.867 15.273 1 98 209 LEU B O 1
ATOM 4525 N N . ALA B 1 210 ? -10.758 -1.118 14.141 1 98.31 210 ALA B N 1
ATOM 4526 C CA . ALA B 1 210 ? -10.438 0.305 14.156 1 98.31 210 ALA B CA 1
ATOM 4527 C C . ALA B 1 210 ? -11.508 1.121 13.438 1 98.31 210 ALA B C 1
ATOM 4529 O O . ALA B 1 210 ? -11.938 2.164 13.938 1 98.31 210 ALA B O 1
ATOM 4530 N N . ASN B 1 211 ? -11.953 0.659 12.25 1 97.44 211 ASN B N 1
ATOM 4531 C CA . ASN B 1 211 ? -13 1.368 11.508 1 97.44 211 ASN B CA 1
ATOM 4532 C C . ASN B 1 211 ? -14.297 1.435 12.305 1 97.44 211 ASN B C 1
ATOM 4534 O O . ASN B 1 211 ? -14.945 2.482 12.359 1 97.44 211 ASN B O 1
ATOM 4538 N N . ALA B 1 212 ? -14.672 0.314 12.906 1 97.44 212 ALA B N 1
ATOM 4539 C CA . ALA B 1 212 ? -15.922 0.266 13.664 1 97.44 212 ALA B CA 1
ATOM 4540 C C . ALA B 1 212 ? -15.867 1.197 14.867 1 97.44 212 ALA B C 1
ATOM 4542 O O . ALA B 1 212 ? -16.781 1.991 15.086 1 97.44 212 ALA B O 1
ATOM 4543 N N . GLU B 1 213 ? -14.805 1.182 15.664 1 98.19 213 GLU B N 1
ATOM 4544 C CA . GLU B 1 213 ? -14.672 1.99 16.875 1 98.19 213 GLU B CA 1
ATOM 4545 C C . GLU B 1 213 ? -14.562 3.475 16.531 1 98.19 213 GLU B C 1
ATOM 4547 O O . GLU B 1 213 ? -15.18 4.312 17.203 1 98.19 213 GLU B O 1
ATOM 4552 N N . MET B 1 214 ? -13.836 3.773 15.523 1 97.75 214 MET B N 1
ATOM 4553 C CA . MET B 1 214 ? -13.672 5.176 15.148 1 97.75 214 MET B CA 1
ATOM 4554 C C . MET B 1 214 ? -14.969 5.75 14.594 1 97.75 214 MET B C 1
ATOM 4556 O O . MET B 1 214 ? -15.266 6.93 14.789 1 97.75 214 MET B O 1
ATOM 4560 N N . GLN B 1 215 ? -15.734 4.922 13.875 1 96.81 215 GLN B N 1
ATOM 4561 C CA . GLN B 1 215 ? -17.047 5.379 13.422 1 96.81 215 GLN B CA 1
ATOM 4562 C C . GLN B 1 215 ? -17.953 5.695 14.602 1 96.81 215 GLN B C 1
ATOM 4564 O O . GLN B 1 215 ? -18.719 6.668 14.562 1 96.81 215 GLN B O 1
ATOM 4569 N N . GLU B 1 216 ? -17.922 4.867 15.641 1 98.12 216 GLU B N 1
ATOM 4570 C CA . GLU B 1 216 ? -18.688 5.129 16.844 1 98.12 216 GLU B CA 1
ATOM 4571 C C . GLU B 1 216 ? -18.297 6.465 17.484 1 98.12 216 GLU B C 1
ATOM 4573 O O . GLU B 1 216 ? -19.156 7.227 17.922 1 98.12 216 GLU B O 1
ATOM 4578 N N . ILE B 1 217 ? -16.984 6.734 17.5 1 97.94 217 ILE B N 1
ATOM 4579 C CA . ILE B 1 217 ? -16.469 7.984 18.062 1 97.94 217 ILE B CA 1
ATOM 4580 C C . ILE B 1 217 ? -16.969 9.164 17.234 1 97.94 217 ILE B C 1
ATOM 4582 O O . ILE B 1 217 ? -17.422 10.172 17.781 1 97.94 217 ILE B O 1
ATOM 4586 N N . THR B 1 218 ? -16.906 9.031 15.961 1 96.69 218 THR B N 1
ATOM 4587 C CA . THR B 1 218 ? -17.359 10.086 15.062 1 96.69 218 THR B CA 1
ATOM 4588 C C . THR B 1 218 ? -18.844 10.375 15.266 1 96.69 218 THR B C 1
ATOM 4590 O O . THR B 1 218 ? -19.266 11.531 15.219 1 96.69 218 THR B O 1
ATOM 4593 N N . ASN B 1 219 ? -19.656 9.352 15.539 1 97.06 219 ASN B N 1
ATOM 4594 C CA . ASN B 1 219 ? -21.078 9.492 15.773 1 97.06 219 ASN B CA 1
ATOM 4595 C C . ASN B 1 219 ? -21.375 10.133 17.125 1 97.06 219 ASN B C 1
ATOM 4597 O O . ASN B 1 219 ? -22.359 10.852 17.281 1 97.06 219 ASN B O 1
ATOM 4601 N N . LYS B 1 220 ? -20.5 9.969 18.062 1 97.81 220 LYS B N 1
ATOM 4602 C CA . LYS B 1 220 ? -20.75 10.32 19.453 1 97.81 220 LYS B CA 1
ATOM 4603 C C . LYS B 1 220 ? -20.266 11.734 19.766 1 97.81 220 LYS B C 1
ATOM 4605 O O . LYS B 1 220 ? -20.875 12.453 20.547 1 97.81 220 LYS B O 1
ATOM 4610 N N . TYR B 1 221 ? -19.141 12.156 19.25 1 97.88 221 TYR B N 1
ATOM 4611 C CA . TYR B 1 221 ? -18.516 13.43 19.594 1 97.88 221 TYR B CA 1
ATOM 4612 C C . TYR B 1 221 ? -18.641 14.422 18.453 1 97.88 221 TYR B C 1
ATOM 4614 O O . TYR B 1 221 ? -18.312 14.102 17.297 1 97.88 221 TYR B O 1
ATOM 4622 N N . LYS B 1 222 ? -19.094 15.656 18.812 1 96.12 22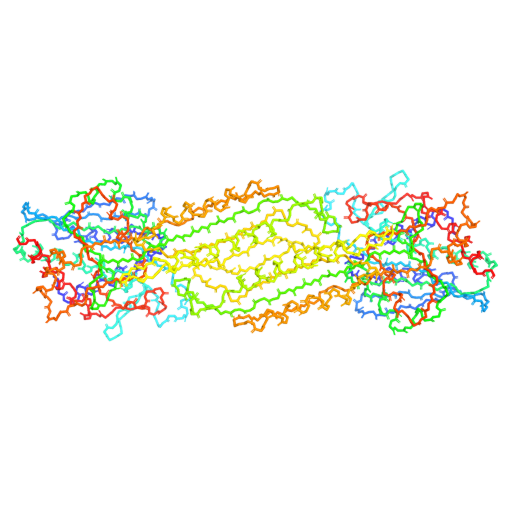2 LYS B N 1
ATOM 4623 C CA . LYS B 1 222 ? -19.25 16.734 17.844 1 96.12 222 LYS B CA 1
ATOM 4624 C C . LYS B 1 222 ? -18.828 18.078 18.422 1 96.12 222 LYS B C 1
ATOM 4626 O O . LYS B 1 222 ? -19.047 18.344 19.609 1 96.12 222 LYS B O 1
ATOM 4631 N N . ASN B 1 223 ? -18.125 18.828 17.625 1 96.31 223 ASN B N 1
ATOM 4632 C CA . ASN B 1 223 ? -17.812 20.219 17.922 1 96.31 223 ASN B CA 1
ATOM 4633 C C . ASN B 1 223 ? -18.703 21.172 17.156 1 96.31 223 ASN B C 1
ATOM 4635 O O . ASN B 1 223 ? -18.953 20.969 15.961 1 96.31 223 ASN B O 1
ATOM 4639 N N . GLU B 1 224 ? -19.172 22.203 17.797 1 94 224 GLU B N 1
ATOM 4640 C CA . GLU B 1 224 ? -20.156 23.125 17.203 1 94 224 GLU B CA 1
ATOM 4641 C C . GLU B 1 224 ? -19.594 23.781 15.953 1 94 224 GLU B C 1
ATOM 4643 O O . GLU B 1 224 ? -20.328 24.031 15 1 94 224 GLU B O 1
ATOM 4648 N N . VAL B 1 225 ? -18.312 24.031 15.891 1 95.38 225 VAL B N 1
ATOM 4649 C CA . VAL B 1 225 ? -17.703 24.781 14.805 1 95.38 225 VAL B CA 1
ATOM 4650 C C . VAL B 1 225 ? -16.875 23.859 13.922 1 95.38 225 VAL B C 1
ATOM 4652 O O . VAL B 1 225 ? -16.938 23.953 12.688 1 95.38 225 VAL B O 1
ATOM 4655 N N . LEU B 1 226 ? -16.266 22.797 14.484 1 95.88 226 LEU B N 1
ATOM 4656 C CA . LEU B 1 226 ? -15.305 21.953 13.773 1 95.88 226 LEU B CA 1
ATOM 4657 C C . LEU B 1 226 ? -15.969 20.688 13.242 1 95.88 226 LEU B C 1
ATOM 4659 O O . LEU B 1 226 ? -15.406 20 12.391 1 95.88 226 LEU B O 1
ATOM 4663 N N . GLY B 1 227 ? -17.203 20.422 13.719 1 95.88 227 GLY B N 1
ATOM 4664 C CA . GLY B 1 227 ? -17.859 19.188 13.305 1 95.88 227 GLY B CA 1
ATOM 4665 C C . GLY B 1 227 ? -17.328 17.953 14.031 1 95.88 227 GLY B C 1
ATOM 4666 O O . GLY B 1 227 ? -17.125 18 15.242 1 95.88 227 GLY B O 1
ATOM 4667 N N . GLU B 1 228 ? -17.25 16.875 13.312 1 96.88 228 GLU B N 1
ATOM 4668 C CA . GLU B 1 228 ? -16.906 15.594 13.922 1 96.88 228 GLU B CA 1
ATOM 4669 C C . GLU B 1 228 ? -15.484 15.172 13.547 1 96.88 228 GLU B C 1
ATOM 4671 O O . GLU B 1 228 ? -14.828 15.828 12.734 1 96.88 228 GLU B O 1
ATOM 4676 N N . THR B 1 229 ? -14.938 14.078 14.18 1 97 229 THR B N 1
ATOM 4677 C CA . THR B 1 229 ? -13.664 13.477 13.789 1 97 229 THR B CA 1
ATOM 4678 C C . THR B 1 229 ? -13.773 12.844 12.406 1 97 229 THR B C 1
ATOM 4680 O O . THR B 1 229 ? -14.875 12.625 11.898 1 97 229 THR B O 1
ATOM 4683 N N . ALA B 1 230 ? -12.719 12.617 11.781 1 95.69 230 ALA B N 1
ATOM 4684 C CA . ALA B 1 230 ? -12.625 11.883 10.523 1 95.69 230 ALA B CA 1
ATOM 4685 C C . ALA B 1 230 ? -11.469 10.891 10.555 1 95.69 230 ALA B C 1
ATOM 4687 O O . ALA B 1 230 ? -10.336 11.25 10.891 1 95.69 230 ALA B O 1
ATOM 4688 N N . HIS B 1 231 ? -11.75 9.625 10.297 1 96.75 231 HIS B N 1
ATOM 4689 C CA . HIS B 1 231 ? -10.742 8.578 10.312 1 96.75 231 HIS B CA 1
ATOM 4690 C C . HIS B 1 231 ? -10.742 7.793 9.008 1 96.75 231 HIS B C 1
ATOM 4692 O O . HIS B 1 231 ? -11.805 7.465 8.477 1 96.75 231 HIS B O 1
ATOM 4698 N N . SER B 1 232 ? -9.531 7.527 8.469 1 96.44 232 SER B N 1
ATOM 4699 C CA . SER B 1 232 ? -9.406 6.703 7.27 1 96.44 232 SER B CA 1
ATOM 4700 C C . SER B 1 232 ? -8.102 5.91 7.277 1 96.44 232 SER B C 1
ATOM 4702 O O . SER B 1 232 ? -7.066 6.422 7.703 1 96.44 232 SER B O 1
ATOM 4704 N N . ILE B 1 233 ? -8.148 4.68 6.926 1 97.81 233 ILE B N 1
ATOM 4705 C CA . ILE B 1 233 ? -6.973 3.893 6.586 1 97.81 233 ILE B CA 1
ATOM 4706 C C . ILE B 1 233 ? -6.707 3.982 5.082 1 97.81 233 ILE B C 1
ATOM 4708 O O . ILE B 1 233 ? -7.555 3.602 4.273 1 97.81 233 ILE B O 1
ATOM 4712 N N . THR B 1 234 ? -5.504 4.449 4.727 1 97.31 234 THR B N 1
ATOM 4713 C CA . THR B 1 234 ? -5.391 4.914 3.348 1 97.31 234 THR B CA 1
ATOM 4714 C C . THR B 1 234 ? -4.25 4.203 2.627 1 97.31 234 THR B C 1
ATOM 4716 O O . THR B 1 234 ? -4.141 4.277 1.401 1 97.31 234 THR B O 1
ATOM 4719 N N . ILE B 1 235 ? -3.391 3.475 3.322 1 97.62 235 ILE B N 1
ATOM 4720 C CA . ILE B 1 235 ? -2.328 2.688 2.703 1 97.62 235 ILE B CA 1
ATOM 4721 C C . ILE B 1 235 ? -2.281 1.299 3.336 1 97.62 235 ILE B C 1
ATOM 4723 O O . ILE B 1 235 ? -2.424 1.158 4.555 1 97.62 235 ILE B O 1
ATOM 4727 N N . ILE B 1 236 ? -2.064 0.312 2.545 1 98.31 236 ILE B N 1
ATOM 4728 C CA . ILE B 1 236 ? -1.835 -1.045 3.027 1 98.31 236 ILE B CA 1
ATOM 4729 C C . ILE B 1 236 ? -0.916 -1.788 2.059 1 98.31 236 ILE B C 1
ATOM 4731 O O . ILE B 1 236 ? -1.05 -1.655 0.841 1 98.31 236 ILE B O 1
ATOM 4735 N N . ASN B 1 237 ? 0.059 -2.467 2.582 1 98.12 237 ASN B N 1
ATOM 4736 C CA . ASN B 1 237 ? 1.003 -3.27 1.811 1 98.12 237 ASN B CA 1
ATOM 4737 C C . ASN B 1 237 ? 1.354 -4.57 2.529 1 98.12 237 ASN B C 1
ATOM 4739 O O . ASN B 1 237 ? 1.812 -4.547 3.672 1 98.12 237 ASN B O 1
ATOM 4743 N N . GLY B 1 238 ? 1.075 -5.68 1.869 1 97.38 238 GLY B N 1
ATOM 4744 C CA . GLY B 1 238 ? 1.414 -6.977 2.438 1 97.38 238 GLY B CA 1
ATOM 4745 C C . GLY B 1 238 ? 1.7 -8.031 1.388 1 97.38 238 GLY B C 1
ATOM 4746 O O . GLY B 1 238 ? 0.984 -8.133 0.39 1 97.38 238 GLY B O 1
ATOM 4747 N N . GLY B 1 239 ? 2.83 -8.812 1.604 1 94.06 239 GLY B N 1
ATOM 4748 C CA . GLY B 1 239 ? 3.15 -9.953 0.761 1 94.06 239 GLY B CA 1
ATOM 4749 C C . GLY B 1 239 ? 3.898 -9.57 -0.501 1 94.06 239 GLY B C 1
ATOM 4750 O O . GLY B 1 239 ? 3.758 -8.453 -1 1 94.06 239 GLY B O 1
ATOM 4751 N N . ASN B 1 240 ? 4.676 -10.523 -0.979 1 88.44 240 ASN B N 1
ATOM 4752 C CA . ASN B 1 240 ? 5.469 -10.281 -2.178 1 88.44 240 ASN B CA 1
ATOM 4753 C C . ASN B 1 240 ? 5.305 -11.398 -3.197 1 88.44 240 ASN B C 1
ATOM 4755 O O . ASN B 1 240 ? 5.637 -11.234 -4.375 1 88.44 240 ASN B O 1
ATOM 4759 N N . GLN B 1 241 ? 4.836 -12.594 -2.791 1 86.75 241 GLN B N 1
ATOM 4760 C CA . GLN B 1 241 ? 4.641 -13.742 -3.666 1 86.75 241 GLN B CA 1
ATOM 4761 C C . GLN B 1 241 ? 3.301 -14.422 -3.393 1 86.75 241 GLN B C 1
ATOM 4763 O O . GLN B 1 241 ? 2.949 -14.672 -2.238 1 86.75 241 GLN B O 1
ATOM 4768 N N . VAL B 1 242 ? 2.611 -14.742 -4.395 1 89.62 242 VAL B N 1
ATOM 4769 C CA . VAL B 1 242 ? 1.262 -15.281 -4.281 1 89.62 242 VAL B CA 1
ATOM 4770 C C . VAL B 1 242 ? 1.309 -16.641 -3.582 1 89.62 242 VAL B C 1
ATOM 4772 O O . VAL B 1 242 ? 0.365 -17.016 -2.883 1 89.62 242 VAL B O 1
ATOM 4775 N N . ASN B 1 243 ? 2.471 -17.406 -3.639 1 85.75 243 ASN B N 1
ATOM 4776 C CA . ASN B 1 243 ? 2.539 -18.75 -3.088 1 85.75 243 ASN B CA 1
ATOM 4777 C C . ASN B 1 243 ? 3.248 -18.766 -1.737 1 85.75 243 ASN B C 1
ATOM 4779 O O . ASN B 1 243 ? 3.658 -19.828 -1.262 1 85.75 243 ASN B O 1
ATOM 4783 N N . SER B 1 244 ? 3.371 -17.656 -1.094 1 88.62 244 SER B N 1
ATOM 4784 C CA . SER B 1 244 ? 4.027 -17.562 0.206 1 88.62 244 SER B CA 1
ATOM 4785 C C . SER B 1 244 ? 3.174 -16.797 1.204 1 88.62 244 SER B C 1
ATOM 4787 O O . SER B 1 244 ? 2.682 -15.703 0.895 1 88.62 244 SER B O 1
ATOM 4789 N N . ILE B 1 245 ? 2.998 -17.391 2.348 1 93.44 245 ILE B N 1
ATOM 4790 C CA . ILE B 1 245 ? 2.311 -16.703 3.436 1 93.44 245 ILE B CA 1
ATOM 4791 C C . ILE B 1 245 ? 3.088 -15.445 3.83 1 93.44 245 ILE B C 1
ATOM 4793 O O . ILE B 1 245 ? 4.285 -15.516 4.117 1 93.44 245 ILE B O 1
ATOM 4797 N N . PRO B 1 246 ? 2.441 -14.305 3.779 1 95.19 246 PRO B N 1
ATOM 4798 C CA . PRO B 1 246 ? 3.18 -13.07 4.055 1 95.19 246 PRO B CA 1
ATOM 4799 C C . PRO B 1 246 ? 3.568 -12.93 5.523 1 95.19 246 PRO B C 1
ATOM 4801 O O . PRO B 1 246 ? 2.713 -13.047 6.406 1 95.19 246 PRO B O 1
ATOM 4804 N N . ALA B 1 247 ? 4.836 -12.578 5.797 1 95.62 247 ALA B N 1
ATOM 4805 C CA . ALA B 1 247 ? 5.352 -12.461 7.156 1 95.62 247 ALA B CA 1
ATOM 4806 C C . ALA B 1 247 ? 5.195 -11.039 7.684 1 95.62 247 ALA B C 1
ATOM 4808 O O . ALA B 1 247 ? 5.273 -10.805 8.891 1 95.62 247 ALA B O 1
ATOM 4809 N N . ILE B 1 248 ? 5.047 -10.078 6.758 1 97.25 248 ILE B N 1
ATOM 4810 C CA . ILE B 1 248 ? 4.934 -8.695 7.207 1 97.25 248 ILE B CA 1
ATOM 4811 C C . ILE B 1 248 ? 3.869 -7.973 6.383 1 97.25 248 ILE B C 1
ATOM 4813 O O . ILE B 1 248 ? 3.82 -8.117 5.16 1 97.25 248 ILE B O 1
ATOM 4817 N N . THR B 1 249 ? 2.98 -7.309 6.984 1 98.06 249 THR B N 1
ATOM 4818 C CA . THR B 1 249 ? 2.002 -6.395 6.402 1 98.06 249 THR B CA 1
ATOM 4819 C C . THR B 1 249 ? 1.972 -5.074 7.168 1 98.06 249 THR B C 1
ATOM 4821 O O . THR B 1 249 ? 2.035 -5.062 8.398 1 98.06 249 THR B O 1
ATOM 4824 N N . THR B 1 250 ? 1.947 -3.969 6.461 1 98.5 250 THR B N 1
ATOM 4825 C CA . THR B 1 250 ? 1.892 -2.65 7.086 1 98.5 250 THR B CA 1
ATOM 4826 C C . THR B 1 250 ? 0.684 -1.865 6.582 1 98.5 250 THR B C 1
ATOM 4828 O O . THR B 1 250 ? 0.247 -2.051 5.445 1 98.5 250 THR B O 1
ATOM 4831 N N . LEU B 1 251 ? 0.125 -1.015 7.414 1 98.19 251 LEU B N 1
ATOM 4832 C CA . LEU B 1 251 ? -0.907 -0.072 6.996 1 98.19 251 LEU B CA 1
ATOM 4833 C C . LEU B 1 251 ? -0.673 1.301 7.621 1 98.19 251 LEU B C 1
ATOM 4835 O O . LEU B 1 251 ? 0.032 1.42 8.625 1 98.19 251 LEU B O 1
ATOM 4839 N N . GLN B 1 252 ? -1.188 2.289 6.992 1 98 252 GLN B N 1
ATOM 4840 C CA . GLN B 1 252 ? -1.18 3.656 7.504 1 98 252 GLN B CA 1
ATOM 4841 C C . GLN B 1 252 ? -2.586 4.254 7.504 1 98 252 GLN B C 1
ATOM 4843 O O . GLN B 1 252 ? -3.365 4.012 6.582 1 98 252 GLN B O 1
ATOM 4848 N N . GLY B 1 253 ? -2.881 4.992 8.555 1 97.44 253 GLY B N 1
ATOM 4849 C CA . GLY B 1 253 ? -4.141 5.711 8.688 1 97.44 253 GLY B CA 1
ATOM 4850 C C . GLY B 1 253 ? -3.961 7.152 9.117 1 97.44 253 GLY B C 1
ATOM 4851 O O . GLY B 1 253 ? -2.875 7.551 9.547 1 97.44 253 GLY B O 1
ATOM 4852 N N . ASN B 1 254 ? -4.996 7.867 8.891 1 95.94 254 ASN B N 1
ATOM 4853 C CA . ASN B 1 254 ? -5.062 9.273 9.266 1 95.94 254 ASN B CA 1
ATOM 4854 C C . ASN B 1 254 ? -6.336 9.586 10.055 1 95.94 254 ASN B C 1
ATOM 4856 O O . ASN B 1 254 ? -7.395 9.023 9.773 1 95.94 254 ASN B O 1
ATOM 4860 N N . ILE B 1 255 ? -6.199 10.516 11.062 1 96.75 255 ILE B N 1
ATOM 4861 C CA . ILE B 1 255 ? -7.352 10.922 11.852 1 96.75 255 ILE B CA 1
ATOM 4862 C C . ILE B 1 255 ? -7.332 12.438 12.055 1 96.75 255 ILE B C 1
ATOM 4864 O O . ILE B 1 255 ? -6.293 13.016 12.391 1 96.75 255 ILE B O 1
ATOM 4868 N N . ARG B 1 256 ? -8.438 13.117 11.727 1 96.88 256 ARG B N 1
ATOM 4869 C CA . ARG B 1 256 ? -8.688 14.484 12.172 1 96.88 256 ARG B CA 1
ATOM 4870 C C . ARG B 1 256 ? -9.453 14.508 13.484 1 96.88 256 ARG B C 1
ATOM 4872 O O . ARG B 1 256 ? -10.578 14.016 13.562 1 96.88 256 ARG B O 1
ATOM 4879 N N . THR B 1 257 ? -8.812 15.133 14.492 1 97.44 257 THR B N 1
ATOM 4880 C CA . THR B 1 257 ? -9.391 15.109 15.836 1 97.44 257 THR B CA 1
ATOM 4881 C C . THR B 1 257 ? -10.023 16.453 16.172 1 97.44 257 THR B C 1
ATOM 4883 O O . THR B 1 257 ? -9.797 17.453 15.469 1 97.44 257 THR B O 1
ATOM 4886 N N . ILE B 1 258 ? -10.914 16.453 17.156 1 97.5 258 ILE B N 1
ATOM 4887 C CA . ILE B 1 258 ? -11.555 17.641 17.703 1 97.5 258 ILE B CA 1
ATOM 4888 C C . ILE B 1 258 ? -11.273 17.719 19.203 1 97.5 258 ILE B C 1
ATOM 4890 O O . ILE B 1 258 ? -10.82 16.75 19.812 1 97.5 258 ILE B O 1
ATOM 4894 N N . PRO B 1 259 ? -11.492 18.969 19.766 1 95.69 259 PRO B N 1
ATOM 4895 C CA . PRO B 1 259 ? -11.18 19.125 21.188 1 95.69 259 PRO B CA 1
ATOM 4896 C C . PRO B 1 259 ? -11.898 18.125 22.078 1 95.69 259 PRO B C 1
ATOM 4898 O O . PRO B 1 259 ? -11.352 17.672 23.094 1 95.69 259 PRO B O 1
ATOM 4901 N N . GLU B 1 260 ? -13.078 17.656 21.719 1 97.25 260 GLU B N 1
ATOM 4902 C CA . GLU B 1 260 ? -13.891 16.734 22.516 1 97.25 260 GLU B CA 1
ATOM 4903 C C . GLU B 1 260 ? -13.289 15.336 22.5 1 97.25 260 GLU B C 1
ATOM 4905 O O . GLU B 1 260 ? -13.516 14.547 23.422 1 97.25 260 GLU B O 1
ATOM 4910 N N . PHE B 1 261 ? -12.547 14.961 21.453 1 97.94 261 PHE B N 1
ATOM 4911 C CA . PHE B 1 261 ? -11.836 13.695 21.297 1 97.94 261 PHE B CA 1
ATOM 4912 C C . PHE B 1 261 ? -10.492 13.906 20.625 1 97.94 261 PHE B C 1
ATOM 4914 O O . PHE B 1 261 ? -10.359 13.695 19.406 1 97.94 261 PHE B O 1
ATOM 4921 N N . ASP B 1 262 ? -9.492 14.266 21.422 1 96.94 262 ASP B N 1
ATOM 4922 C CA . ASP B 1 262 ? -8.219 14.75 20.891 1 96.94 262 ASP B CA 1
ATOM 4923 C C . ASP B 1 262 ? -7.273 13.586 20.594 1 96.94 262 ASP B C 1
ATOM 4925 O O . ASP B 1 262 ? -7.668 12.422 20.672 1 96.94 262 ASP B O 1
ATOM 4929 N N . ASN B 1 263 ? -6.039 13.828 20.297 1 97.5 263 ASN B N 1
ATOM 4930 C CA . ASN B 1 263 ? -5.059 12.852 19.828 1 97.5 263 ASN B CA 1
ATOM 4931 C C . ASN B 1 263 ? -4.727 11.836 20.922 1 97.5 263 ASN B C 1
ATOM 4933 O O . ASN B 1 263 ? -4.512 10.656 20.625 1 97.5 263 ASN B O 1
ATOM 4937 N N . SER B 1 264 ? -4.641 12.281 22.125 1 97.38 264 SER B N 1
ATOM 4938 C CA . SER B 1 264 ? -4.328 11.375 23.219 1 97.38 264 SER B CA 1
ATOM 4939 C C . SER B 1 264 ? -5.383 10.273 23.344 1 97.38 264 SER B C 1
ATOM 4941 O O . SER B 1 264 ? -5.047 9.109 23.547 1 97.38 264 SER B O 1
ATOM 4943 N N . LYS B 1 265 ? -6.641 10.633 23.203 1 98.25 265 LYS B N 1
ATOM 4944 C CA . LYS B 1 265 ? -7.734 9.672 23.297 1 98.25 265 LYS B CA 1
ATOM 4945 C C . LYS B 1 265 ? -7.711 8.703 22.109 1 98.25 265 LYS B C 1
ATOM 4947 O O . LYS B 1 265 ? -7.98 7.508 22.266 1 98.25 265 LYS B O 1
ATOM 4952 N N . VAL B 1 266 ? -7.367 9.203 20.938 1 98.19 266 VAL B N 1
ATOM 4953 C CA . VAL B 1 266 ? -7.27 8.367 19.75 1 98.19 266 VAL B CA 1
ATOM 4954 C C . VAL B 1 266 ? -6.148 7.348 19.922 1 98.19 266 VAL B C 1
ATOM 4956 O O . VAL B 1 266 ? -6.336 6.156 19.656 1 98.19 266 VAL B O 1
ATOM 4959 N N . LYS B 1 267 ? -5.008 7.816 20.391 1 98.06 267 LYS B N 1
ATOM 4960 C CA . LYS B 1 267 ? -3.865 6.934 20.609 1 98.06 267 LYS B CA 1
ATOM 4961 C C . LYS B 1 267 ? -4.223 5.812 21.578 1 98.06 267 LYS B C 1
ATOM 4963 O O . LYS B 1 267 ? -3.904 4.645 21.328 1 98.06 267 LYS B O 1
ATOM 4968 N N . ALA B 1 268 ? -4.863 6.18 22.641 1 98.44 268 ALA B N 1
ATOM 4969 C CA . ALA B 1 268 ? -5.262 5.191 23.641 1 98.44 268 ALA B CA 1
ATOM 4970 C C . ALA B 1 268 ? -6.211 4.156 23.031 1 98.44 268 ALA B C 1
ATOM 4972 O O . ALA B 1 268 ? -6.074 2.959 23.297 1 98.44 268 ALA B O 1
ATOM 4973 N N . LEU B 1 269 ? -7.133 4.629 22.25 1 98.5 269 LEU B N 1
ATOM 4974 C CA . LEU B 1 269 ? -8.109 3.75 21.609 1 98.5 269 LEU B CA 1
ATOM 4975 C C . LEU B 1 269 ? -7.422 2.756 20.688 1 98.5 269 LEU B C 1
ATOM 4977 O O . LEU B 1 269 ? -7.664 1.551 20.766 1 98.5 269 LEU B O 1
ATOM 4981 N N . LEU B 1 270 ? -6.574 3.242 19.781 1 98.62 270 LEU B N 1
ATOM 4982 C CA . LEU B 1 270 ? -5.891 2.395 18.812 1 98.62 270 LEU B CA 1
ATOM 4983 C C . LEU B 1 270 ? -4.953 1.417 19.516 1 98.62 270 LEU B C 1
ATOM 4985 O O . LEU B 1 270 ? -4.863 0.25 19.125 1 98.62 270 LEU B O 1
ATOM 4989 N N . GLN B 1 271 ? -4.25 1.916 20.547 1 98.69 271 GLN B N 1
ATOM 4990 C CA . GLN B 1 271 ? -3.35 1.049 21.312 1 98.69 271 GLN B CA 1
ATOM 4991 C C . GLN B 1 271 ? -4.117 -0.072 22 1 98.69 271 GLN B C 1
ATOM 4993 O O . GLN B 1 271 ? -3.639 -1.206 22.078 1 98.69 271 GLN B O 1
ATOM 4998 N N . ASN B 1 272 ? -5.27 0.217 22.531 1 98.69 272 ASN B N 1
ATOM 4999 C CA . ASN B 1 272 ? -6.102 -0.805 23.156 1 98.69 272 ASN B CA 1
ATOM 5000 C C . ASN B 1 272 ? -6.496 -1.893 22.156 1 98.69 272 ASN B C 1
ATOM 5002 O O . ASN B 1 272 ? -6.5 -3.078 22.5 1 98.69 272 ASN B O 1
ATOM 5006 N N . ILE B 1 273 ? -6.863 -1.542 20.953 1 98.62 273 ILE B N 1
ATOM 5007 C CA . ILE B 1 273 ? -7.203 -2.5 19.906 1 98.62 273 ILE B CA 1
ATOM 5008 C C . ILE B 1 273 ? -6.004 -3.408 19.625 1 98.62 273 ILE B C 1
ATOM 5010 O O . ILE B 1 273 ? -6.145 -4.633 19.578 1 98.62 273 ILE B O 1
ATOM 5014 N N . VAL B 1 274 ? -4.789 -2.789 19.469 1 98.75 274 VAL B N 1
ATOM 5015 C CA . VAL B 1 274 ? -3.557 -3.525 19.203 1 98.75 274 VAL B CA 1
ATOM 5016 C C . VAL B 1 274 ? -3.277 -4.5 20.344 1 98.75 274 VAL B C 1
ATOM 5018 O O . VAL B 1 274 ? -3 -5.676 20.109 1 98.75 274 VAL B O 1
ATOM 5021 N N . ASP B 1 275 ? -3.424 -4.012 21.578 1 98.69 275 ASP B N 1
ATOM 5022 C CA . ASP B 1 275 ? -3.146 -4.824 22.75 1 98.69 275 ASP B CA 1
ATOM 5023 C C . ASP B 1 275 ? -4.105 -6.008 22.844 1 98.69 275 ASP B C 1
ATOM 5025 O O . ASP B 1 275 ? -3.693 -7.129 23.156 1 98.69 275 ASP B O 1
ATOM 5029 N N . GLU B 1 276 ? -5.387 -5.816 22.609 1 98.62 276 GLU B N 1
ATOM 5030 C CA . GLU B 1 276 ? -6.383 -6.883 22.656 1 98.62 276 GLU B CA 1
ATOM 5031 C C . GLU B 1 276 ? -6.125 -7.941 21.594 1 98.62 276 GLU B C 1
ATOM 5033 O O . GLU B 1 276 ? -6.219 -9.141 21.859 1 98.62 276 GLU B O 1
ATOM 5038 N N . LEU B 1 277 ? -5.812 -7.504 20.422 1 98.56 277 LEU B N 1
ATOM 5039 C CA . LEU B 1 277 ? -5.523 -8.445 19.344 1 98.56 277 LEU B CA 1
ATOM 5040 C C . LEU B 1 277 ? -4.258 -9.242 19.641 1 98.56 277 LEU B C 1
ATOM 5042 O O . LEU B 1 277 ? -4.199 -10.445 19.359 1 98.56 277 LEU B O 1
ATOM 5046 N N . ASN B 1 278 ? -3.262 -8.594 20.219 1 98.56 278 ASN B N 1
ATOM 5047 C CA . ASN B 1 278 ? -1.984 -9.234 20.516 1 98.56 278 ASN B CA 1
ATOM 5048 C C . ASN B 1 278 ? -2.131 -10.305 21.594 1 98.56 278 ASN B C 1
ATOM 5050 O O . ASN B 1 278 ? -1.214 -11.102 21.812 1 98.56 278 ASN B O 1
ATOM 5054 N N . LYS B 1 279 ? -3.234 -10.391 22.281 1 98.25 279 LYS B N 1
ATOM 5055 C CA . LYS B 1 279 ? -3.512 -11.469 23.219 1 98.25 279 LYS B CA 1
ATOM 5056 C C . LYS B 1 279 ? -3.85 -12.766 22.484 1 98.25 279 LYS B C 1
ATOM 5058 O O . LYS B 1 279 ? -3.777 -13.852 23.062 1 98.25 279 LYS B O 1
ATOM 5063 N N . LYS B 1 280 ? -4.328 -12.672 21.234 1 97.5 280 LYS B N 1
ATOM 5064 C CA . LYS B 1 280 ? -4.668 -13.844 20.422 1 97.5 280 LYS B CA 1
ATOM 5065 C C . LYS B 1 280 ? -3.412 -14.523 19.875 1 97.5 280 LYS B C 1
ATOM 5067 O O . LYS B 1 280 ? -2.426 -13.852 19.562 1 97.5 280 LYS B O 1
ATOM 5072 N N . GLU B 1 281 ? -3.42 -15.797 19.703 1 96.31 281 GLU B N 1
ATOM 5073 C CA . GLU B 1 281 ? -2.295 -16.562 19.156 1 96.31 281 GLU B CA 1
ATOM 5074 C C . GLU B 1 281 ? -1.964 -16.109 17.734 1 96.31 281 GLU B C 1
ATOM 5076 O O . GLU B 1 281 ? -2.859 -15.945 16.906 1 96.31 281 GLU B O 1
ATOM 5081 N N . GLY B 1 282 ? -0.717 -15.859 17.5 1 96.25 282 GLY B N 1
ATOM 5082 C CA . GLY B 1 282 ? -0.232 -15.555 16.156 1 96.25 282 GLY B CA 1
ATOM 5083 C C . GLY B 1 282 ? -0.216 -14.07 15.859 1 96.25 282 GLY B C 1
ATOM 5084 O O . GLY B 1 282 ? 0.346 -13.641 14.852 1 96.25 282 GLY B O 1
ATOM 5085 N N . PHE B 1 283 ? -0.834 -13.336 16.75 1 98 283 PHE B N 1
ATOM 5086 C CA . PHE B 1 283 ? -0.876 -11.891 16.516 1 98 283 PHE B CA 1
ATOM 5087 C C . PHE B 1 283 ? 0.38 -11.219 17.062 1 98 283 PHE B C 1
ATOM 5089 O O . PHE B 1 283 ? 0.872 -11.586 18.141 1 98 283 PHE B O 1
ATOM 5096 N N . ASN B 1 284 ? 0.936 -10.328 16.344 1 98.44 284 ASN B N 1
ATOM 5097 C CA . ASN B 1 284 ? 2.051 -9.453 16.703 1 98.44 284 ASN B CA 1
ATOM 5098 C C . ASN B 1 284 ? 1.966 -8.117 15.961 1 98.44 284 ASN B C 1
ATOM 5100 O O . ASN B 1 284 ? 2.598 -7.938 14.922 1 98.44 284 ASN B O 1
ATOM 5104 N N . LEU B 1 285 ? 1.186 -7.203 16.531 1 98.69 285 LEU B N 1
ATOM 5105 C CA . LEU B 1 285 ? 0.952 -5.887 15.953 1 98.69 285 LEU B CA 1
ATOM 5106 C C . LEU B 1 285 ? 1.729 -4.812 16.719 1 98.69 285 LEU B C 1
ATOM 5108 O O . LEU B 1 285 ? 1.901 -4.91 17.922 1 98.69 285 LEU B O 1
ATOM 5112 N N . GLU B 1 286 ? 2.217 -3.848 15.977 1 98.81 286 GLU B N 1
ATOM 5113 C CA . GLU B 1 286 ? 2.879 -2.676 16.547 1 98.81 286 GLU B CA 1
ATOM 5114 C C . GLU B 1 286 ? 2.27 -1.384 16 1 98.81 286 GLU B C 1
ATOM 5116 O O . GLU B 1 286 ? 2.09 -1.235 14.797 1 98.81 286 GLU B O 1
ATOM 5121 N N . LEU B 1 287 ? 1.897 -0.496 16.922 1 98.69 287 LEU B N 1
ATOM 5122 C CA . LEU B 1 287 ? 1.386 0.822 16.562 1 98.69 287 LEU B CA 1
ATOM 5123 C C . LEU B 1 287 ? 2.496 1.867 16.609 1 98.69 287 LEU B C 1
ATOM 5125 O O . LEU B 1 287 ? 3.223 1.962 17.609 1 98.69 287 LEU B O 1
ATOM 5129 N N . ILE B 1 288 ? 2.676 2.609 15.562 1 98.19 288 ILE B N 1
ATOM 5130 C CA . ILE B 1 288 ? 3.641 3.699 15.469 1 98.19 288 ILE B CA 1
ATOM 5131 C C . ILE B 1 288 ? 2.916 5 15.125 1 98.19 288 ILE B C 1
ATOM 5133 O O . ILE B 1 288 ? 2.178 5.062 14.141 1 98.19 288 ILE B O 1
ATOM 5137 N N . VAL B 1 289 ? 3.037 6.016 15.891 1 96.38 289 VAL B N 1
ATOM 5138 C CA . VAL B 1 289 ? 2.479 7.332 15.602 1 96.38 289 VAL B CA 1
ATOM 5139 C C . VAL B 1 289 ? 3.482 8.148 14.789 1 96.38 289 VAL B C 1
ATOM 5141 O O . VAL B 1 289 ? 4.566 8.477 15.281 1 96.38 289 VAL B O 1
ATOM 5144 N N . ASP B 1 290 ? 3.105 8.523 13.594 1 92.06 290 ASP B N 1
ATOM 5145 C CA . ASP B 1 290 ? 4.008 9.156 12.641 1 92.06 290 ASP B CA 1
ATOM 5146 C C . ASP B 1 290 ? 3.904 10.672 12.711 1 92.06 290 ASP B C 1
ATOM 5148 O O . ASP B 1 290 ? 4.863 11.383 12.398 1 92.06 290 ASP B O 1
ATOM 5152 N N . TYR B 1 291 ? 2.805 11.227 12.93 1 90.31 291 TYR B N 1
ATOM 5153 C CA . TYR B 1 291 ? 2.418 12.633 12.953 1 90.31 291 TYR B CA 1
ATOM 5154 C C . TYR B 1 291 ? 1.384 12.898 14.047 1 90.31 291 TYR B C 1
ATOM 5156 O O . TYR B 1 291 ? 0.427 12.133 14.195 1 90.31 291 TYR B O 1
ATOM 5164 N N . ASP B 1 292 ? 1.562 13.969 14.906 1 94.06 292 ASP B N 1
ATOM 5165 C CA . ASP B 1 292 ? 0.754 14.117 16.109 1 94.06 292 ASP B CA 1
ATOM 5166 C C . ASP B 1 292 ? 0.499 15.594 16.422 1 94.06 292 ASP B C 1
ATOM 5168 O O . ASP B 1 292 ? 1.063 16.141 17.375 1 94.06 292 ASP B O 1
ATOM 5172 N N . ILE B 1 293 ? -0.382 16.281 15.672 1 95.25 293 ILE B N 1
ATOM 5173 C CA . ILE B 1 293 ? -0.736 17.672 15.875 1 95.25 293 ILE B CA 1
ATOM 5174 C C . ILE B 1 293 ? -2.109 17.766 16.531 1 95.25 293 ILE B C 1
ATOM 5176 O O . ILE B 1 293 ? -3.111 17.328 15.961 1 95.25 293 ILE B O 1
ATOM 5180 N N . TYR B 1 294 ? -2.162 18.359 17.656 1 95 294 TYR B N 1
ATOM 5181 C CA . TYR B 1 294 ? -3.369 18.422 18.469 1 95 294 TYR B CA 1
ATOM 5182 C C . TYR B 1 294 ? -4.328 19.484 17.953 1 95 294 TYR B C 1
ATOM 5184 O O . TYR B 1 294 ? -3.91 20.438 17.297 1 95 294 TYR B O 1
ATOM 5192 N N . PRO B 1 295 ? -5.652 19.297 18.234 1 97.19 295 PRO B N 1
ATOM 5193 C CA . PRO B 1 295 ? -6.602 20.375 17.953 1 97.19 295 PRO B CA 1
ATOM 5194 C C . PRO B 1 295 ? -6.398 21.594 18.844 1 97.19 295 PRO B C 1
ATOM 5196 O O . PRO B 1 295 ? -5.852 21.469 19.938 1 97.19 295 PRO B O 1
ATOM 5199 N N . VAL B 1 296 ? -6.758 22.781 18.297 1 95.44 296 VAL B N 1
ATOM 5200 C CA . VAL B 1 296 ? -6.641 24.031 19.031 1 95.44 296 VAL B CA 1
ATOM 5201 C C . VAL B 1 296 ? -8.031 24.562 19.359 1 95.44 296 VAL B C 1
ATOM 5203 O O . VAL B 1 296 ? -8.938 24.531 18.531 1 95.44 296 VAL B O 1
ATOM 5206 N N . GLU B 1 297 ? -8.242 24.891 20.609 1 91.25 297 GLU B N 1
ATOM 5207 C CA . GLU B 1 297 ? -9.445 25.594 21.031 1 91.25 297 GLU B CA 1
ATOM 5208 C C . GLU B 1 297 ? -9.094 26.859 21.828 1 91.25 297 GLU B C 1
ATOM 5210 O O . GLU B 1 297 ? -8.383 26.797 22.828 1 91.25 297 GLU B O 1
ATOM 5215 N N . SER B 1 298 ? -9.414 28.047 21.328 1 94 298 SER B N 1
ATOM 5216 C CA . SER B 1 298 ? -9.25 29.328 21.984 1 94 298 SER B CA 1
ATOM 5217 C C . SER B 1 298 ? -10.594 30.031 22.156 1 94 298 SER B C 1
ATOM 5219 O O . SER B 1 298 ? -11.641 29.469 21.859 1 94 298 SER B O 1
ATOM 5221 N N . LYS B 1 299 ? -10.562 31.266 22.688 1 95.62 299 LYS B N 1
ATOM 5222 C CA . LYS B 1 299 ? -11.797 31.984 23.016 1 95.62 299 LYS B CA 1
ATOM 5223 C C . LYS B 1 299 ? -12.273 32.812 21.828 1 95.62 299 LYS B C 1
ATOM 5225 O O . LYS B 1 299 ? -11.547 33.688 21.359 1 95.62 299 LYS B O 1
ATOM 5230 N N . ALA B 1 300 ? -13.516 32.594 21.469 1 95.94 300 ALA B N 1
ATOM 5231 C CA . ALA B 1 300 ? -14.109 33.312 20.344 1 95.94 300 ALA B CA 1
ATOM 5232 C C . ALA B 1 300 ? -14.383 34.75 20.703 1 95.94 300 ALA B C 1
ATOM 5234 O O . ALA B 1 300 ? -14.602 35.594 19.828 1 95.94 300 ALA B O 1
ATOM 5235 N N . ASP B 1 301 ? -14.453 35 21.969 1 96.62 301 ASP B N 1
ATOM 5236 C CA . ASP B 1 301 ? -14.734 36.375 22.438 1 96.62 301 ASP B CA 1
ATOM 5237 C C . ASP B 1 301 ? -13.531 36.969 23.172 1 96.62 301 ASP B C 1
ATOM 5239 O O . ASP B 1 301 ? -13.688 37.719 24.125 1 96.62 301 ASP B O 1
ATOM 5243 N N . SER B 1 302 ? -12.328 36.625 22.719 1 97.81 302 SER B N 1
ATOM 5244 C CA . SER B 1 302 ? -11.102 37.094 23.344 1 97.81 302 SER B CA 1
ATOM 5245 C C . SER B 1 302 ? -10.93 38.594 23.109 1 97.81 302 SER B C 1
ATOM 5247 O O . SER B 1 302 ? -11.57 39.188 22.234 1 97.81 302 SER B O 1
ATOM 5249 N N . GLU B 1 303 ? -10.07 39.188 23.891 1 98.19 303 GLU B N 1
ATOM 5250 C CA . GLU B 1 303 ? -9.75 40.594 23.734 1 98.19 303 GLU B CA 1
ATOM 5251 C C . GLU B 1 303 ? -9.102 40.875 22.375 1 98.19 303 GLU B C 1
ATOM 5253 O O . GLU B 1 303 ? -9.32 41.938 21.781 1 98.19 303 GLU B O 1
ATOM 5258 N N . LEU B 1 304 ? -8.422 39.906 21.875 1 98.38 304 LEU B N 1
ATOM 5259 C CA . LEU B 1 304 ? -7.766 40.062 20.578 1 98.38 304 LEU B CA 1
ATOM 5260 C C . LEU B 1 304 ? -8.781 40.062 19.453 1 98.38 304 LEU B C 1
ATOM 5262 O O . LEU B 1 304 ? -8.734 40.938 18.562 1 98.38 304 LEU B O 1
ATOM 5266 N N . ILE B 1 305 ? -9.641 39.312 19.562 1 98.31 305 ILE B N 1
ATOM 5267 C CA . ILE B 1 305 ? -10.68 39.281 18.531 1 98.31 305 ILE B CA 1
ATOM 5268 C C . ILE B 1 305 ? -11.523 40.562 18.594 1 98.31 305 ILE B C 1
ATOM 5270 O O . ILE B 1 305 ? -11.867 41.125 17.562 1 98.31 305 ILE B O 1
ATOM 5274 N N . LYS B 1 306 ? -11.852 40.938 19.781 1 98 306 LYS B N 1
ATOM 5275 C CA . LYS B 1 306 ? -12.578 42.219 19.938 1 98 306 LYS B CA 1
ATOM 5276 C C . LYS B 1 306 ? -11.789 43.375 19.359 1 98 306 LYS B C 1
ATOM 5278 O O . LYS B 1 306 ? -12.367 44.25 18.719 1 98 306 LYS B O 1
ATOM 5283 N N . ALA B 1 307 ? -10.516 43.312 19.594 1 98.06 307 ALA B N 1
ATOM 5284 C CA . ALA B 1 307 ? -9.672 44.375 19.047 1 98.06 307 ALA B CA 1
ATOM 5285 C C . ALA B 1 307 ? -9.695 44.375 17.531 1 98.06 307 ALA B C 1
ATOM 5287 O O . ALA B 1 307 ? -9.758 45.438 16.891 1 98.06 307 ALA B O 1
ATOM 5288 N N . ILE B 1 308 ? -9.648 43.281 16.953 1 98.31 308 ILE B N 1
ATOM 5289 C CA . ILE B 1 308 ? -9.672 43.156 15.5 1 98.31 308 ILE B CA 1
ATOM 5290 C C . ILE B 1 308 ? -11.023 43.625 14.969 1 98.31 308 ILE B C 1
ATOM 5292 O O . ILE B 1 308 ? -11.078 44.406 13.992 1 98.31 308 ILE B O 1
ATOM 5296 N N . GLN B 1 309 ? -12.133 43.219 15.555 1 97.94 309 GLN B N 1
ATOM 5297 C CA . GLN B 1 309 ? -13.461 43.656 15.141 1 97.94 309 GLN B CA 1
ATOM 5298 C C . GLN B 1 309 ? -13.586 45.188 15.211 1 97.94 309 GLN B C 1
ATOM 5300 O O . GLN B 1 309 ? -14.18 45.812 14.328 1 97.94 309 GLN B O 1
ATOM 5305 N N . ALA B 1 310 ? -12.914 45.781 16.219 1 97.31 310 ALA B N 1
ATOM 5306 C CA . ALA B 1 310 ? -13.031 47.219 16.453 1 97.31 310 ALA B CA 1
ATOM 5307 C C . ALA B 1 310 ? -12.375 48 15.32 1 97.31 310 ALA B C 1
ATOM 5309 O O . ALA B 1 310 ? -12.797 49.125 15.008 1 97.31 310 ALA B O 1
ATOM 5310 N N . VAL B 1 311 ? -11.406 47.406 14.641 1 96.81 311 VAL B N 1
ATOM 5311 C CA . VAL B 1 311 ? -10.68 48.188 13.625 1 96.81 311 VAL B CA 1
ATOM 5312 C C . VAL B 1 311 ? -11.109 47.719 12.234 1 96.81 311 VAL B C 1
ATOM 5314 O O . VAL B 1 311 ? -10.633 48.25 11.227 1 96.81 311 VAL B O 1
ATOM 5317 N N . SER B 1 312 ? -11.945 46.75 12.18 1 95.5 312 SER B N 1
ATOM 5318 C CA . SER B 1 312 ? -12.406 46.25 10.891 1 95.5 312 SER B CA 1
ATOM 5319 C C . SER B 1 312 ? -13.578 47.062 10.367 1 95.5 312 SER B C 1
ATOM 5321 O O . SER B 1 312 ? -14.406 47.531 11.148 1 95.5 312 SER B O 1
ATOM 5323 N N . LYS B 1 313 ? -13.672 47.219 8.992 1 91.75 313 LYS B N 1
ATOM 5324 C CA . LYS B 1 313 ? -14.742 47.969 8.352 1 91.75 313 LYS B CA 1
ATOM 5325 C C . LYS B 1 313 ? -16.062 47.219 8.414 1 91.75 313 LYS B C 1
ATOM 5327 O O . LYS B 1 313 ? -17.141 47.844 8.492 1 91.75 313 LYS B O 1
ATOM 5332 N N . THR B 1 314 ? -15.969 46.031 8.398 1 93.19 314 THR B N 1
ATOM 5333 C CA . THR B 1 314 ? -17.125 45.156 8.492 1 93.19 314 THR B CA 1
ATOM 5334 C C . THR B 1 314 ? -16.859 44.031 9.5 1 93.19 314 THR B C 1
ATOM 5336 O O . THR B 1 314 ? -15.711 43.656 9.742 1 93.19 314 THR B O 1
ATOM 5339 N N . GLU B 1 315 ? -18 43.594 10.062 1 95.25 315 GLU B N 1
ATOM 5340 C CA . GLU B 1 315 ? -17.875 42.5 11.008 1 95.25 315 GLU B CA 1
ATOM 5341 C C . GLU B 1 315 ? -17.375 41.219 10.312 1 95.25 315 GLU B C 1
ATOM 5343 O O . GLU B 1 315 ? -17.922 40.844 9.273 1 95.25 315 GLU B O 1
ATOM 5348 N N . LEU B 1 316 ? -16.359 40.656 10.961 1 97.25 316 LEU B N 1
ATOM 5349 C CA . LEU B 1 316 ? -15.766 39.469 10.398 1 97.25 316 LEU B CA 1
ATOM 5350 C C . LEU B 1 316 ? -16.297 38.219 11.094 1 97.25 316 LEU B C 1
ATOM 5352 O O . LEU B 1 316 ? -16.453 38.188 12.32 1 97.25 316 LEU B O 1
ATOM 5356 N N . PRO B 1 317 ? -16.672 37.219 10.352 1 97.44 317 PRO B N 1
ATOM 5357 C CA . PRO B 1 317 ? -17.078 35.938 10.977 1 97.44 317 PRO B CA 1
ATOM 5358 C C . PRO B 1 317 ? -15.977 35.344 11.836 1 97.44 317 PRO B C 1
ATOM 5360 O O . PRO B 1 317 ? -14.805 35.375 11.469 1 97.44 317 PRO B O 1
ATOM 5363 N N . VAL B 1 318 ? -16.297 34.906 13.07 1 96.88 318 VAL B N 1
ATOM 5364 C CA . VAL B 1 318 ? -15.422 34.156 13.977 1 96.88 318 VAL B CA 1
ATOM 5365 C C . VAL B 1 318 ? -15.734 32.688 13.891 1 96.88 318 VAL B C 1
ATOM 5367 O O . VAL B 1 318 ? -16.828 32.25 14.281 1 96.88 318 VAL B O 1
ATOM 5370 N N . THR B 1 319 ? -14.805 31.891 13.336 1 97.19 319 THR B N 1
ATOM 5371 C CA . THR B 1 319 ? -15.102 30.5 13.023 1 97.19 319 THR B CA 1
ATOM 5372 C C . THR B 1 319 ? -13.844 29.641 13.141 1 97.19 319 THR B C 1
ATOM 5374 O O . THR B 1 319 ? -12.867 30.031 13.781 1 97.19 319 THR B O 1
ATOM 5377 N N . GLY B 1 320 ? -13.977 28.312 12.75 1 95.31 320 GLY B N 1
ATOM 5378 C CA . GLY B 1 320 ? -12.875 27.375 12.773 1 95.31 320 GLY B CA 1
ATOM 5379 C C . GLY B 1 320 ? -12.562 26.781 11.406 1 95.31 320 GLY B C 1
ATOM 5380 O O . GLY B 1 320 ? -13.32 26.984 10.453 1 95.31 320 GLY B O 1
ATOM 5381 N N . ILE B 1 321 ? -11.383 26.172 11.336 1 92.94 321 ILE B N 1
ATOM 5382 C CA . ILE B 1 321 ? -10.992 25.516 10.094 1 92.94 321 ILE B CA 1
ATOM 5383 C C . ILE B 1 321 ? -10.5 24.094 10.383 1 92.94 321 ILE B C 1
ATOM 5385 O O . ILE B 1 321 ? -10.203 23.766 11.531 1 92.94 321 ILE B O 1
ATOM 5389 N N . SER B 1 322 ? -10.398 23.266 9.359 1 90.94 322 SER B N 1
ATOM 5390 C CA . SER B 1 322 ? -9.977 21.875 9.492 1 90.94 322 SER B CA 1
ATOM 5391 C C . SER B 1 322 ? -8.453 21.75 9.445 1 90.94 322 SER B C 1
ATOM 5393 O O . SER B 1 322 ? -7.859 21.016 10.234 1 90.94 322 SER B O 1
ATOM 5395 N N . PRO B 1 323 ? -7.719 22.531 8.609 1 89.94 323 PRO B N 1
ATOM 5396 C CA . PRO B 1 323 ? -6.262 22.391 8.523 1 89.94 323 PRO B CA 1
ATOM 5397 C C . PRO B 1 323 ? -5.555 22.812 9.812 1 89.94 323 PRO B C 1
ATOM 5399 O O . PRO B 1 323 ? -6.035 23.703 10.523 1 89.94 323 PRO B O 1
ATOM 5402 N N . THR B 1 324 ? -4.473 22.156 10.016 1 93.75 324 THR B N 1
ATOM 5403 C CA . THR B 1 324 ? -3.676 22.484 11.188 1 93.75 324 THR B CA 1
ATOM 5404 C C . THR B 1 324 ? -2.736 23.641 10.898 1 93.75 324 THR B C 1
ATOM 5406 O O . THR B 1 324 ? -2.498 23.984 9.734 1 93.75 324 THR B O 1
ATOM 5409 N N . THR B 1 325 ? -2.281 24.344 11.906 1 95.5 325 THR B N 1
ATOM 5410 C CA . THR B 1 325 ? -1.312 25.438 11.836 1 95.5 325 THR B CA 1
ATOM 5411 C C . THR B 1 325 ? -0.349 25.375 13.016 1 95.5 325 THR B C 1
ATOM 5413 O O . THR B 1 325 ? -0.494 24.516 13.898 1 95.5 325 THR B O 1
ATOM 5416 N N . ASP B 1 326 ? 0.61 26.25 13.016 1 97.44 326 ASP B N 1
ATOM 5417 C CA . ASP B 1 326 ? 1.59 26.359 14.094 1 97.44 326 ASP B CA 1
ATOM 5418 C C . ASP B 1 326 ? 0.909 26.656 15.422 1 97.44 326 ASP B C 1
ATOM 5420 O O . ASP B 1 326 ? 1.527 26.531 16.484 1 97.44 326 ASP B O 1
ATOM 5424 N N . ALA B 1 327 ? -0.343 27.094 15.375 1 97.44 327 ALA B N 1
ATOM 5425 C CA . ALA B 1 327 ? -1.078 27.359 16.609 1 97.44 327 ALA B CA 1
ATOM 5426 C C . ALA B 1 327 ? -1.05 26.141 17.531 1 97.44 327 ALA B C 1
ATOM 5428 O O . ALA B 1 327 ? -0.987 26.297 18.766 1 97.44 327 ALA B O 1
ATOM 5429 N N . ALA B 1 328 ? -1.1 25 16.984 1 96.88 328 ALA B N 1
ATOM 5430 C CA . ALA B 1 328 ? -1.138 23.75 17.766 1 96.88 328 ALA B CA 1
ATOM 5431 C C . ALA B 1 328 ? 0.107 23.625 18.641 1 96.88 328 ALA B C 1
ATOM 5433 O O . ALA B 1 328 ? 0.03 23.125 19.766 1 96.88 328 ALA B O 1
ATOM 5434 N N . ALA B 1 329 ? 1.259 24.016 18.141 1 96.62 329 ALA B N 1
ATOM 5435 C CA . ALA B 1 329 ? 2.504 23.953 18.891 1 96.62 329 ALA B CA 1
ATOM 5436 C C . ALA B 1 329 ? 2.588 25.078 19.906 1 96.62 329 ALA B C 1
ATOM 5438 O O . ALA B 1 329 ? 2.943 24.859 21.078 1 96.62 329 ALA B O 1
ATOM 5439 N N . PHE B 1 330 ? 2.172 26.281 19.531 1 97.88 330 PHE B N 1
ATOM 5440 C CA . PHE B 1 330 ? 2.307 27.453 20.391 1 97.88 330 PHE B CA 1
ATOM 5441 C C . PHE B 1 330 ? 1.396 27.328 21.609 1 97.88 330 PHE B C 1
ATOM 5443 O O . PHE B 1 330 ? 1.757 27.766 22.703 1 97.88 330 PHE B O 1
ATOM 5450 N N . THR B 1 331 ? 0.287 26.75 21.391 1 95.69 331 THR B N 1
ATOM 5451 C CA . THR B 1 331 ? -0.696 26.703 22.469 1 95.69 331 THR B CA 1
ATOM 5452 C C . THR B 1 331 ? -0.301 25.672 23.531 1 95.69 331 THR B C 1
ATOM 5454 O O . THR B 1 331 ? -0.986 25.516 24.547 1 95.69 331 THR B O 1
ATOM 5457 N N . LYS B 1 332 ? 0.819 25.062 23.359 1 93.12 332 LYS B N 1
ATOM 5458 C CA . LYS B 1 332 ? 1.359 24.156 24.375 1 93.12 332 LYS B CA 1
ATOM 5459 C C . LYS B 1 332 ? 2.205 24.922 25.391 1 93.12 332 LYS B C 1
ATOM 5461 O O . LYS B 1 332 ? 2.723 24.328 26.344 1 93.12 332 LYS B O 1
ATOM 5466 N N . ALA B 1 333 ? 2.346 26.094 25.156 1 93.69 333 ALA B N 1
ATOM 5467 C CA . ALA B 1 333 ? 3.092 26.938 26.094 1 93.69 333 ALA B CA 1
ATOM 5468 C C . ALA B 1 333 ? 2.465 26.891 27.484 1 93.69 333 ALA B C 1
ATOM 5470 O O . ALA B 1 333 ? 1.304 26.516 27.641 1 93.69 333 ALA B O 1
ATOM 5471 N N . ASP B 1 334 ? 3.148 27.344 28.469 1 87.06 334 ASP B N 1
ATOM 5472 C CA . ASP B 1 334 ? 2.723 27.297 29.875 1 87.06 334 ASP B CA 1
ATOM 5473 C C . ASP B 1 334 ? 1.641 28.344 30.141 1 87.06 334 ASP B C 1
ATOM 5475 O O . ASP B 1 334 ? 0.828 28.172 31.062 1 87.06 334 ASP B O 1
ATOM 5479 N N . ASN B 1 335 ? 1.604 29.266 29.406 1 91.31 335 ASN B N 1
ATOM 5480 C CA . ASN B 1 335 ? 0.628 30.328 29.609 1 91.31 335 ASN B CA 1
ATOM 5481 C C . ASN B 1 335 ? -0.494 30.281 28.578 1 91.31 335 ASN B C 1
ATOM 5483 O O . ASN B 1 335 ? -0.321 29.719 27.5 1 91.31 335 ASN B O 1
ATOM 5487 N N . GLU B 1 336 ? -1.598 30.875 29.031 1 92.5 336 GLU B N 1
ATOM 5488 C CA . GLU B 1 336 ? -2.723 31.047 28.125 1 92.5 336 GLU B CA 1
ATOM 5489 C C . GLU B 1 336 ? -2.707 32.438 27.484 1 92.5 336 GLU B C 1
ATOM 5491 O O . GLU B 1 336 ? -2.34 33.406 28.125 1 92.5 336 GLU B O 1
ATOM 5496 N N . PHE B 1 337 ? -3.041 32.406 26.266 1 97.56 337 PHE B N 1
ATOM 5497 C CA . PHE B 1 337 ? -3.102 33.688 25.562 1 97.56 337 PHE B CA 1
ATOM 5498 C C . PHE B 1 337 ? -4.215 33.688 24.531 1 97.56 337 PHE B C 1
ATOM 5500 O O . PHE B 1 337 ? -4.719 32.625 24.156 1 97.56 337 PHE B O 1
ATOM 5507 N N . ASP B 1 338 ? -4.609 34.969 24.078 1 98.12 338 ASP B N 1
ATOM 5508 C CA . ASP B 1 338 ? -5.535 35.125 22.953 1 98.12 338 ASP B CA 1
ATOM 5509 C C . ASP B 1 338 ? -4.902 34.656 21.656 1 98.12 338 ASP B C 1
ATOM 5511 O O . ASP B 1 338 ? -3.693 34.781 21.453 1 98.12 338 ASP B O 1
ATOM 5515 N N . LEU B 1 339 ? -5.801 33.969 20.844 1 97.81 339 LEU B N 1
ATOM 5516 C CA . LEU B 1 339 ? -5.281 33.438 19.594 1 97.81 339 LEU B CA 1
ATOM 5517 C C . LEU B 1 339 ? -6.23 33.75 18.438 1 97.81 339 LEU B C 1
ATOM 5519 O O . LEU B 1 339 ? -7.449 33.594 18.578 1 97.81 339 LEU B O 1
ATOM 5523 N N . VAL B 1 340 ? -5.641 34.25 17.375 1 98.5 340 VAL B N 1
ATOM 5524 C CA . VAL B 1 340 ? -6.398 34.375 16.125 1 98.5 340 VAL B CA 1
ATOM 5525 C C . VAL B 1 340 ? -5.504 34.062 14.938 1 98.5 340 VAL B C 1
ATOM 5527 O O . VAL B 1 340 ? -4.336 34.469 14.898 1 98.5 340 VAL B O 1
ATOM 5530 N N . ILE B 1 341 ? -5.988 33.219 14.055 1 98.19 341 ILE B N 1
ATOM 5531 C CA . ILE B 1 341 ? -5.387 33.031 12.742 1 98.19 341 ILE B CA 1
ATOM 5532 C C . ILE B 1 341 ? -6.086 33.906 11.719 1 98.19 341 ILE B C 1
ATOM 5534 O O . ILE B 1 341 ? -7.301 33.812 11.531 1 98.19 341 ILE B O 1
ATOM 5538 N N . TYR B 1 342 ? -5.32 34.844 11.172 1 98.44 342 TYR B N 1
ATOM 5539 C CA . TYR B 1 342 ? -5.887 35.875 10.32 1 98.44 342 TYR B CA 1
ATOM 5540 C C . TYR B 1 342 ? -4.82 36.5 9.422 1 98.44 342 TYR B C 1
ATOM 5542 O O . TYR B 1 342 ? -3.895 37.156 9.898 1 98.44 342 TYR B O 1
ATOM 5550 N N . GLY B 1 343 ? -4.934 36.219 8.078 1 98.06 343 GLY B N 1
ATOM 5551 C CA . GLY B 1 343 ? -3.936 36.781 7.176 1 98.06 343 GLY B CA 1
ATOM 5552 C C . GLY B 1 343 ? -4.402 36.844 5.734 1 98.06 343 GLY B C 1
ATOM 5553 O O . GLY B 1 343 ? -5.484 36.344 5.406 1 98.06 343 GLY B O 1
ATOM 5554 N N . PRO B 1 344 ? -3.631 37.469 4.914 1 98.31 344 PRO B N 1
ATOM 5555 C CA . PRO B 1 344 ? -3.979 37.656 3.504 1 98.31 344 PRO B CA 1
ATOM 5556 C C . PRO B 1 344 ? -3.828 36.375 2.689 1 98.31 344 PRO B C 1
ATOM 5558 O O . PRO B 1 344 ? -3.072 35.469 3.074 1 98.31 344 PRO B O 1
ATOM 5561 N N . GLY B 1 345 ? -4.508 36.469 1.564 1 96.88 345 GLY B N 1
ATOM 5562 C CA . GLY B 1 345 ? -4.406 35.344 0.627 1 96.88 345 GLY B CA 1
ATOM 5563 C C . GLY B 1 345 ? -5.734 34.656 0.356 1 96.88 345 GLY B C 1
ATOM 5564 O O . GLY B 1 345 ? -6.785 35.156 0.781 1 96.88 345 GLY B O 1
ATOM 5565 N N . VAL B 1 346 ? -5.684 33.562 -0.415 1 94.19 346 VAL B N 1
ATOM 5566 C CA . VAL B 1 346 ? -6.863 32.812 -0.821 1 94.19 346 VAL B CA 1
ATOM 5567 C C . VAL B 1 346 ? -6.906 31.469 -0.07 1 94.19 346 VAL B C 1
ATOM 5569 O O . VAL B 1 346 ? -6.07 30.594 -0.301 1 94.19 346 VAL B O 1
ATOM 5572 N N . PRO B 1 347 ? -7.98 31.281 0.799 1 90.62 347 PRO B N 1
ATOM 5573 C CA . PRO B 1 347 ? -7.984 30.156 1.733 1 90.62 347 PRO B CA 1
ATOM 5574 C C . PRO B 1 347 ? -7.973 28.797 1.024 1 90.62 347 PRO B C 1
ATOM 5576 O O . PRO B 1 347 ? -7.469 27.812 1.57 1 90.62 347 PRO B O 1
ATOM 5579 N N . ASP B 1 348 ? -8.438 28.734 -0.228 1 88.38 348 ASP B N 1
ATOM 5580 C CA . ASP B 1 348 ? -8.578 27.453 -0.909 1 88.38 348 ASP B CA 1
ATOM 5581 C C . ASP B 1 348 ? -7.461 27.234 -1.924 1 88.38 348 ASP B C 1
ATOM 5583 O O . ASP B 1 348 ? -7.504 26.297 -2.721 1 88.38 348 ASP B O 1
ATOM 5587 N N . LEU B 1 349 ? -6.34 27.969 -1.834 1 89.69 349 LEU B N 1
ATOM 5588 C CA . LEU B 1 349 ? -5.34 27.969 -2.896 1 89.69 349 LEU B CA 1
ATOM 5589 C C . LEU B 1 349 ? -4.031 27.344 -2.408 1 89.69 349 LEU B C 1
ATOM 5591 O O . LEU B 1 349 ? -3.178 26.969 -3.215 1 89.69 349 LEU B O 1
ATOM 5595 N N . PRO B 1 350 ? -3.832 27.266 -1.068 1 89.25 350 PRO B N 1
ATOM 5596 C CA . PRO B 1 350 ? -2.586 26.672 -0.585 1 89.25 350 PRO B CA 1
ATOM 5597 C C . PRO B 1 350 ? -2.281 25.328 -1.247 1 89.25 350 PRO B C 1
ATOM 5599 O O . PRO B 1 350 ? -3.189 24.531 -1.469 1 89.25 350 PRO B O 1
ATOM 5602 N N . HIS B 1 351 ? -1.009 25.109 -1.669 1 87.44 351 HIS B N 1
ATOM 5603 C CA . HIS B 1 351 ? -0.436 23.875 -2.17 1 87.44 351 HIS B CA 1
ATOM 5604 C C . HIS B 1 351 ? -0.86 23.609 -3.611 1 87.44 351 HIS B C 1
ATOM 5606 O O . HIS B 1 351 ? -0.657 22.516 -4.133 1 87.44 351 HIS B O 1
ATOM 5612 N N . GLN B 1 352 ? -1.411 24.609 -4.316 1 89.12 352 GLN B N 1
ATOM 5613 C CA . GLN B 1 352 ? -1.84 24.453 -5.699 1 89.12 352 GLN B CA 1
ATOM 5614 C C . GLN B 1 352 ? -0.923 25.219 -6.652 1 89.12 352 GLN B C 1
ATOM 5616 O O . GLN B 1 352 ? -0.221 26.141 -6.234 1 89.12 352 GLN B O 1
ATOM 5621 N N . THR B 1 353 ? -0.91 24.766 -7.879 1 91.88 353 THR B N 1
ATOM 5622 C CA . THR B 1 353 ? -0.235 25.531 -8.922 1 91.88 353 THR B CA 1
ATOM 5623 C C . THR B 1 353 ? -0.887 26.906 -9.102 1 91.88 353 THR B C 1
ATOM 5625 O O . THR B 1 353 ? -2.07 27.078 -8.797 1 91.88 353 THR B O 1
ATOM 5628 N N . ASP B 1 354 ? -0.028 27.75 -9.469 1 96.44 354 ASP B N 1
ATOM 5629 C CA . ASP B 1 354 ? -0.448 29.125 -9.734 1 96.44 354 ASP B CA 1
ATOM 5630 C C . ASP B 1 354 ? -0.998 29.781 -8.469 1 96.44 354 ASP B C 1
ATOM 5632 O O . ASP B 1 354 ? -2.004 30.5 -8.523 1 96.44 354 ASP B O 1
ATOM 5636 N N . GLU B 1 355 ? -0.345 29.406 -7.34 1 96.62 355 GLU B N 1
ATOM 5637 C CA . GLU B 1 355 ? -0.603 30.109 -6.086 1 96.62 355 GLU B CA 1
ATOM 5638 C C . GLU B 1 355 ? -0.355 31.609 -6.238 1 96.62 355 GLU B C 1
ATOM 5640 O O . GLU B 1 355 ? 0.594 32.031 -6.906 1 96.62 355 GLU B O 1
ATOM 5645 N N . TYR B 1 356 ? -1.266 32.438 -5.691 1 98.19 356 TYR B N 1
ATOM 5646 C CA . TYR B 1 356 ? -1.097 33.875 -5.766 1 98.19 356 TYR B CA 1
ATOM 5647 C C . TYR B 1 356 ? -1.724 34.562 -4.559 1 98.19 356 TYR B C 1
ATOM 5649 O O . TYR B 1 356 ? -2.469 33.938 -3.801 1 98.19 356 TYR B O 1
ATOM 5657 N N . VAL B 1 357 ? -1.375 35.812 -4.316 1 98.38 357 VAL B N 1
ATOM 5658 C CA . VAL B 1 357 ? -2.031 36.719 -3.377 1 98.38 357 VAL B CA 1
ATOM 5659 C C . VAL B 1 357 ? -2.4 38.031 -4.082 1 98.38 357 VAL B C 1
ATOM 5661 O O . VAL B 1 357 ? -1.657 38.5 -4.945 1 98.38 357 VAL B O 1
ATOM 5664 N N . SER B 1 358 ? -3.578 38.531 -3.764 1 98.5 358 SER B N 1
ATOM 5665 C CA . SER B 1 358 ? -3.924 39.875 -4.227 1 98.5 358 SER B CA 1
ATOM 5666 C C . SER B 1 358 ? -3.02 40.906 -3.596 1 98.5 358 SER B C 1
ATOM 5668 O O . SER B 1 358 ? -2.857 40.938 -2.375 1 98.5 358 SER B O 1
ATOM 5670 N N . ILE B 1 359 ? -2.422 41.75 -4.48 1 98.5 359 ILE B N 1
ATOM 5671 C CA . ILE B 1 359 ? -1.543 42.812 -4 1 98.5 359 ILE B CA 1
ATOM 5672 C C . ILE B 1 359 ? -2.328 43.75 -3.102 1 98.5 359 ILE B C 1
ATOM 5674 O O . ILE B 1 359 ? -1.855 44.156 -2.029 1 98.5 359 ILE B O 1
ATOM 5678 N N . GLU B 1 360 ? -3.455 44.062 -3.5 1 98.25 360 GLU B N 1
ATOM 5679 C CA . GLU B 1 360 ? -4.281 44.969 -2.709 1 98.25 360 GLU B CA 1
ATOM 5680 C C . GLU B 1 360 ? -4.613 44.344 -1.347 1 98.25 360 GLU B C 1
ATOM 5682 O O . GLU B 1 360 ? -4.594 45.062 -0.331 1 98.25 360 GLU B O 1
ATOM 5687 N N . ASN B 1 361 ? -4.941 43.125 -1.423 1 97.88 361 ASN B N 1
ATOM 5688 C CA . ASN B 1 361 ? -5.215 42.438 -0.166 1 97.88 361 ASN B CA 1
ATOM 5689 C C . ASN B 1 361 ? -4 42.438 0.755 1 97.88 361 ASN B C 1
ATOM 5691 O O . ASN B 1 361 ? -4.121 42.719 1.951 1 97.88 361 ASN B O 1
ATOM 5695 N N . TYR B 1 362 ? -2.887 42.188 0.205 1 98.5 362 TYR B N 1
ATOM 5696 C CA . TYR B 1 362 ? -1.623 42.188 0.935 1 98.5 362 TYR B CA 1
ATOM 5697 C C . TYR B 1 362 ? -1.354 43.531 1.561 1 98.5 362 TYR B C 1
ATOM 5699 O O . TYR B 1 362 ? -1.074 43.625 2.758 1 98.5 362 TYR B O 1
ATOM 5707 N N . LEU B 1 363 ? -1.475 44.5 0.823 1 98.56 363 LEU B N 1
ATOM 5708 C CA . LEU B 1 363 ? -1.211 45.875 1.293 1 98.56 363 LEU B CA 1
ATOM 5709 C C . LEU B 1 363 ? -2.227 46.281 2.352 1 98.56 363 LEU B C 1
ATOM 5711 O O . LEU B 1 363 ? -1.863 46.875 3.365 1 98.56 363 LEU B O 1
ATOM 5715 N N . GLU B 1 364 ? -3.475 45.906 2.062 1 97.31 364 GLU B N 1
ATOM 5716 C CA . GLU B 1 364 ? -4.531 46.219 3.021 1 97.31 364 GLU B CA 1
ATOM 5717 C C . GLU B 1 364 ? -4.285 45.531 4.359 1 97.31 364 GLU B C 1
ATOM 5719 O O . GLU B 1 364 ? -4.512 46.125 5.418 1 97.31 364 GLU B O 1
ATOM 5724 N N . MET B 1 365 ? -3.82 44.375 4.32 1 98.06 365 MET B N 1
ATOM 5725 C CA . MET B 1 365 ? -3.602 43.625 5.543 1 98.06 365 MET B CA 1
ATOM 5726 C C . MET B 1 365 ? -2.467 44.219 6.367 1 98.06 365 MET B C 1
ATOM 5728 O O . MET B 1 365 ? -2.498 44.188 7.598 1 98.06 365 MET B O 1
ATOM 5732 N N . ILE B 1 366 ? -1.5 44.812 5.734 1 98.38 366 ILE B N 1
ATOM 5733 C CA . ILE B 1 366 ? -0.449 45.531 6.465 1 98.38 366 ILE B CA 1
ATOM 5734 C C . ILE B 1 366 ? -1.062 46.625 7.301 1 98.38 366 ILE B C 1
ATOM 5736 O O . ILE B 1 366 ? -0.758 46.781 8.484 1 98.38 366 ILE B O 1
ATOM 5740 N N . ASP B 1 367 ? -1.883 47.281 6.656 1 98.19 367 ASP B N 1
ATOM 5741 C CA . ASP B 1 367 ? -2.514 48.406 7.348 1 98.19 367 ASP B CA 1
ATOM 5742 C C . ASP B 1 367 ? -3.418 47.938 8.477 1 98.19 367 ASP B C 1
ATOM 5744 O O . ASP B 1 367 ? -3.445 48.531 9.555 1 98.19 367 ASP B O 1
ATOM 5748 N N . ILE B 1 368 ? -4.16 46.906 8.227 1 97.88 368 ILE B N 1
ATOM 5749 C CA . ILE B 1 368 ? -5.055 46.344 9.219 1 97.88 368 ILE B CA 1
ATOM 5750 C C . ILE B 1 368 ? -4.246 45.844 10.422 1 97.88 368 ILE B C 1
ATOM 5752 O O . ILE B 1 368 ? -4.625 46.094 11.57 1 97.88 368 ILE B O 1
ATOM 5756 N N . TYR B 1 369 ? -3.094 45.156 10.141 1 98.69 369 TYR B N 1
ATOM 5757 C CA . TYR B 1 369 ? -2.246 44.688 11.227 1 98.69 369 TYR B CA 1
ATOM 5758 C C . TYR B 1 369 ? -1.761 45.844 12.094 1 98.69 369 TYR B C 1
ATOM 5760 O O . TYR B 1 369 ? -1.781 45.75 13.32 1 98.69 369 TYR B O 1
ATOM 5768 N N . LYS B 1 370 ? -1.396 46.906 11.516 1 98.19 370 LYS B N 1
ATOM 5769 C CA . LYS B 1 370 ? -0.954 48.062 12.273 1 98.19 370 LYS B CA 1
ATOM 5770 C C . LYS B 1 370 ? -2.061 48.594 13.195 1 98.19 370 LYS B C 1
ATOM 5772 O O . LYS B 1 370 ? -1.808 48.906 14.359 1 98.19 370 LYS B O 1
ATOM 5777 N N . ALA B 1 371 ? -3.244 48.594 12.539 1 98.25 371 ALA B N 1
ATOM 5778 C CA . ALA B 1 371 ? -4.383 49.062 13.336 1 98.25 371 ALA B CA 1
ATOM 5779 C C . ALA B 1 371 ? -4.664 48.094 14.492 1 98.25 371 ALA B C 1
ATOM 5781 O O . ALA B 1 371 ? -5 48.531 15.594 1 98.25 371 ALA B O 1
ATOM 5782 N N . ILE B 1 372 ? -4.539 46.844 14.289 1 98.56 372 ILE B N 1
ATOM 5783 C CA . ILE B 1 372 ? -4.758 45.844 15.32 1 98.56 372 ILE B CA 1
ATOM 5784 C C . ILE B 1 372 ? -3.721 46 16.422 1 98.56 372 ILE B C 1
ATOM 5786 O O . ILE B 1 372 ? -4.059 45.938 17.609 1 98.56 372 ILE B O 1
ATOM 5790 N N . TYR B 1 373 ? -2.447 46.219 15.992 1 98.62 373 TYR B N 1
ATOM 5791 C CA . TYR B 1 373 ? -1.391 46.406 16.984 1 98.62 373 TYR B CA 1
ATOM 5792 C C . TYR B 1 373 ? -1.721 47.562 17.922 1 98.62 373 TYR B C 1
ATOM 5794 O O . TYR B 1 373 ? -1.62 47.406 19.141 1 98.62 373 TYR B O 1
ATOM 5802 N N . LYS B 1 374 ? -2.154 48.531 17.328 1 98.31 374 LYS B N 1
ATOM 5803 C CA . LYS B 1 374 ? -2.463 49.75 18.094 1 98.31 374 LYS B CA 1
ATOM 5804 C C . LYS B 1 374 ? -3.637 49.5 19.047 1 98.31 374 LYS B C 1
ATOM 5806 O O . LYS B 1 374 ? -3.58 49.875 20.219 1 98.31 374 LYS B O 1
ATOM 5811 N N . GLU B 1 375 ? -4.645 48.906 18.484 1 98.19 375 GLU B N 1
ATOM 5812 C CA . GLU B 1 375 ? -5.863 48.688 19.266 1 98.19 375 GLU B CA 1
ATOM 5813 C C . GLU B 1 375 ? -5.629 47.688 20.406 1 98.19 375 GLU B C 1
ATOM 5815 O O . GLU B 1 375 ? -6.074 47.938 21.531 1 98.19 375 GLU B O 1
ATOM 5820 N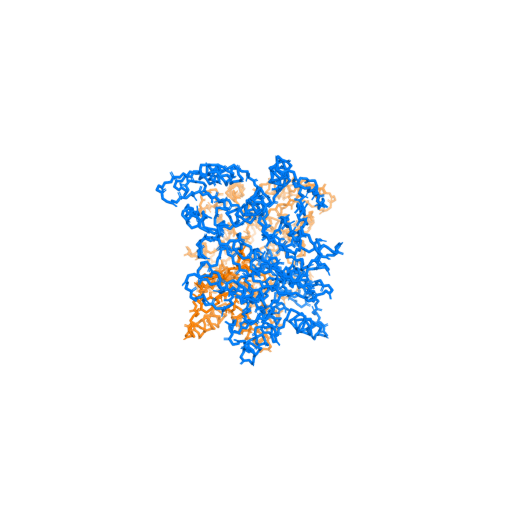 N . TYR B 1 376 ? -4.852 46.656 20.203 1 98.44 376 TYR B N 1
ATOM 5821 C CA . TYR B 1 376 ? -4.672 45.594 21.172 1 98.44 376 TYR B CA 1
ATOM 5822 C C . TYR B 1 376 ? -3.652 46 22.234 1 98.44 376 TYR B C 1
ATOM 5824 O O . TYR B 1 376 ? -3.76 45.594 23.391 1 98.44 376 TYR B O 1
ATOM 5832 N N . LEU B 1 377 ? -2.742 46.812 21.859 1 97.94 377 LEU B N 1
ATOM 5833 C CA . LEU B 1 377 ? -1.671 47.188 22.766 1 97.94 377 LEU B CA 1
ATOM 5834 C C . LEU B 1 377 ? -1.9 48.625 23.297 1 97.94 377 LEU B C 1
ATOM 5836 O O . LEU B 1 377 ? -0.945 49.312 23.625 1 97.94 377 LEU B O 1
ATOM 5840 N N . LYS B 1 378 ? -3.033 49.062 23.297 1 93.62 378 LYS B N 1
ATOM 5841 C CA . LYS B 1 378 ? -3.322 50.375 23.844 1 93.62 378 LYS B CA 1
ATOM 5842 C C . LYS B 1 378 ? -3.133 50.406 25.344 1 93.62 378 LYS B C 1
ATOM 5844 O O . LYS B 1 378 ? -3.268 49.375 26.016 1 93.62 378 LYS B O 1
#